Protein AF-A0A7V9QCM4-F1 (afdb_monomer_lite)

Sequence (375 aa):
MFTSIIGRRFLDRANSRDGRSRSPAEFFDEEFFPLVFGHDDYLMPAGNSKFGQLVNNRKQHRATAEREGRAWDDAEKTRLRNEALADFHGAAAKATEPFMHVVIGGYAEAATKTTSGQVTAIDHRAGADDVYLSWIGAAAGAGVAGGLVLLIDHDAVFDAVRDGWALYRRILAETPNLKANQLETWNGQWLRHRFSANYDPANPASFIHGPDIINSKSPPYNVETVSWARLLLSLGRALGDEPVSSHVYSLGQMNSTVGFVPLHLGATGVLRESYATLHGFYRAVFGEAAAAVPPDRLDEVYDAGHGFAQACARGAIGLSAFEPSGLRDFLPHGKNKQPRPVTPAEAQFPLLFQTWIFAMLGTQKNELLDRATEA

Foldseek 3Di:
DVLLVLLVLLVVLVCVVVVH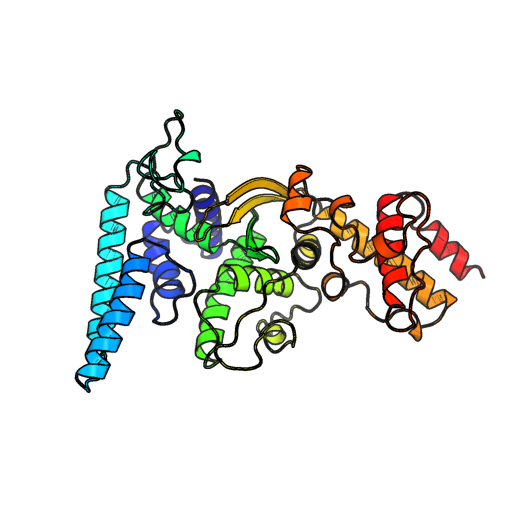DDALVRCCVVPVCCLAQVDLLGAAALPLALSNVLNVVVVVLCVVCVVVVHDPDPVVNVVSSVVSVVVLLVCQQVFFACDCRQAPPGAHPDCPDLRNVRDDPDDDTDHSSNRSSSSSSVLLWAFAPPQKTKRWRDSVSSVQLSVQSVVVSVCPVVPPQARHNCSNQSSLVSLLQCLAPPQDPVCSPVCCPPPQQWDDPDGNIYGHRHAPLLSLLSVLSPVDQDWIWMWMWHDDPRTGGLGIATERSVLSVLLLLLLQLLLLLCCLPPNPVLHDDHSSCCSVPWHACDDPSVCCVVRYHHLVRSQTHPLVQQDDDDDDDHRDDADPVRSNVVSSNSSSVSSVVPPCRPVSNVVSVVD

Secondary structure (DSSP, 8-state):
-HHHHHHHHHHHHHHHHHT----HHHHIIIIIHHHHTSSSS-SS--TTSHHHHHHHHHHHHHHHHHHHT----HHHHHHHHHHHHHHHHHHHHT--S-BTTTSTT-B-SSTTSTTGGG--SS-----HHHHHHHHHHHHT-EEETTTEEEEE--HHHHHHHHHHHHHHHHHHHHSTTB-S--HHHHHHHHHHHHTSTT--TT-TTGGGGSTTTEE-SSSSBEEPPBPHHHHHHHHHHHH-SSPEEEEEEE-SSS-EEEEEEEE-THHHHHHHHHHHHHHHHHHHHH-GGG--S-GGGHHHH--BSS-HHHHHTTSSBSGGGGPBTTGGGGS--STT-PPPPPPGGGTTHHHHHHHHHHHHH-S-TTHHHHHHH--

Structure (mmCIF, N/CA/C/O backbone):
data_AF-A0A7V9QCM4-F1
#
_entry.id   AF-A0A7V9QCM4-F1
#
loop_
_atom_site.group_PDB
_atom_site.id
_atom_site.type_symbol
_atom_site.label_atom_id
_atom_site.label_alt_id
_atom_site.label_comp_id
_atom_site.label_asym_id
_atom_site.label_entity_id
_atom_site.label_seq_id
_atom_site.pdbx_PDB_ins_code
_atom_site.Cartn_x
_atom_site.Cartn_y
_atom_site.Cartn_z
_atom_site.occupancy
_atom_site.B_iso_or_equiv
_atom_site.auth_seq_id
_atom_site.auth_comp_id
_atom_site.auth_asym_id
_atom_site.auth_atom_id
_atom_site.pdbx_PDB_model_num
ATOM 1 N N . MET A 1 1 ? -19.093 0.426 -0.487 1.00 80.81 1 MET A N 1
ATOM 2 C CA . MET A 1 1 ? -17.966 1.289 -0.932 1.00 80.81 1 MET A CA 1
ATOM 3 C C . MET A 1 1 ? -16.913 0.429 -1.623 1.00 80.81 1 MET A C 1
ATOM 5 O O . MET A 1 1 ? -16.927 -0.775 -1.401 1.00 80.81 1 MET A O 1
ATOM 9 N N . PHE A 1 2 ? -16.023 0.982 -2.463 1.00 87.56 2 PHE A N 1
ATOM 10 C CA . PHE A 1 2 ? -15.023 0.142 -3.154 1.00 87.56 2 PHE A CA 1
ATOM 11 C C . PHE A 1 2 ? -14.054 -0.545 -2.179 1.00 87.56 2 PHE A C 1
ATOM 13 O O . PHE A 1 2 ? -13.693 -1.699 -2.375 1.00 87.56 2 PHE A O 1
ATOM 20 N N . THR A 1 3 ? -13.733 0.115 -1.067 1.00 92.94 3 THR A N 1
ATOM 21 C CA . THR A 1 3 ? -13.049 -0.483 0.090 1.00 92.94 3 THR A CA 1
ATOM 22 C C . THR A 1 3 ? -13.750 -1.753 0.583 1.00 92.94 3 THR A C 1
ATOM 24 O O . THR A 1 3 ? -13.088 -2.764 0.767 1.00 92.94 3 THR A O 1
ATOM 27 N N . SER A 1 4 ? -15.080 -1.762 0.724 1.00 94.88 4 SER A N 1
ATOM 28 C CA . SER A 1 4 ? -15.843 -2.962 1.114 1.00 94.88 4 SER A CA 1
ATOM 29 C C . SER A 1 4 ? -15.766 -4.080 0.064 1.00 94.88 4 SER A C 1
ATOM 31 O O . SER A 1 4 ? -15.699 -5.250 0.424 1.00 94.88 4 SER A O 1
ATOM 33 N N . ILE A 1 5 ? -15.732 -3.736 -1.229 1.00 94.38 5 ILE A N 1
ATOM 34 C CA . ILE A 1 5 ? -15.582 -4.716 -2.321 1.00 94.38 5 ILE A CA 1
ATOM 35 C C . ILE A 1 5 ? -14.195 -5.366 -2.267 1.00 94.38 5 ILE A C 1
ATOM 37 O O . ILE A 1 5 ? -14.092 -6.592 -2.287 1.00 94.38 5 ILE A O 1
ATOM 41 N N . ILE A 1 6 ? -13.138 -4.561 -2.132 1.00 96.81 6 ILE A N 1
ATOM 42 C CA . ILE A 1 6 ? -11.768 -5.064 -1.964 1.00 96.81 6 ILE A CA 1
ATOM 43 C C . ILE A 1 6 ? -11.654 -5.898 -0.692 1.00 96.81 6 ILE A C 1
ATOM 45 O O . ILE A 1 6 ? -11.088 -6.984 -0.730 1.00 96.81 6 ILE A O 1
ATOM 49 N N . GLY A 1 7 ? -12.246 -5.444 0.414 1.00 98.06 7 GLY A N 1
ATOM 50 C CA . GLY A 1 7 ? -12.294 -6.209 1.655 1.00 98.06 7 GLY A CA 1
ATOM 51 C C . GLY A 1 7 ? -12.965 -7.567 1.478 1.00 98.06 7 GLY A C 1
ATOM 52 O O . GLY A 1 7 ? -12.473 -8.553 2.020 1.00 98.06 7 GLY A O 1
ATOM 53 N N . ARG A 1 8 ? -14.053 -7.646 0.694 1.00 98.25 8 ARG A N 1
ATOM 54 C CA . ARG A 1 8 ? -14.730 -8.918 0.397 1.00 98.25 8 ARG A CA 1
ATOM 55 C C . ARG A 1 8 ? -13.807 -9.851 -0.370 1.00 98.25 8 ARG A C 1
ATOM 57 O O . ARG A 1 8 ? -13.594 -10.972 0.074 1.00 98.25 8 ARG A O 1
ATOM 64 N N . ARG A 1 9 ? -13.205 -9.372 -1.462 1.00 98.06 9 ARG A N 1
ATOM 65 C CA . ARG A 1 9 ? -12.274 -10.178 -2.263 1.00 98.06 9 ARG A CA 1
ATOM 66 C C . ARG A 1 9 ? -11.047 -10.620 -1.466 1.00 98.06 9 ARG A C 1
ATOM 68 O O . ARG A 1 9 ? -10.626 -11.767 -1.587 1.00 98.06 9 ARG A O 1
ATOM 75 N N . PHE A 1 10 ? -10.511 -9.743 -0.621 1.00 98.56 10 PHE A N 1
ATOM 76 C CA . PHE A 1 10 ? -9.414 -10.064 0.287 1.00 98.56 10 PHE A CA 1
ATOM 77 C C . PHE A 1 10 ? -9.807 -11.177 1.266 1.00 98.56 10 PHE A C 1
ATOM 79 O O . PHE A 1 10 ? -9.070 -12.150 1.416 1.00 98.56 10 PHE A O 1
ATOM 86 N N . LEU A 1 11 ? -10.976 -11.064 1.908 1.00 98.69 11 LEU A N 1
ATOM 87 C CA . LEU A 1 11 ? -11.491 -12.075 2.831 1.00 98.69 11 LEU A CA 1
ATOM 88 C C . LEU A 1 11 ? -11.725 -13.415 2.130 1.00 98.69 11 LEU A C 1
ATOM 90 O O . LEU A 1 11 ? -11.307 -14.450 2.642 1.00 98.69 11 LEU A O 1
ATOM 94 N N . ASP A 1 12 ? -12.363 -13.404 0.961 1.00 98.50 12 ASP A N 1
ATOM 95 C CA . ASP A 1 12 ? -12.635 -14.616 0.188 1.00 98.50 12 ASP A CA 1
ATOM 96 C C . ASP A 1 12 ? -11.322 -15.316 -0.191 1.00 98.50 12 ASP A C 1
ATOM 98 O O . ASP A 1 12 ? -11.188 -16.534 -0.027 1.00 98.50 12 ASP A O 1
ATOM 102 N N . ARG A 1 13 ? -10.304 -14.540 -0.594 1.00 98.00 13 ARG A N 1
ATOM 103 C CA . ARG A 1 13 ? -8.957 -15.055 -0.860 1.00 98.00 13 ARG A CA 1
ATOM 104 C C . ARG A 1 13 ? -8.309 -15.643 0.394 1.00 98.00 13 ARG A C 1
ATOM 106 O O . ARG A 1 13 ? -7.783 -16.755 0.336 1.00 98.00 13 ARG A O 1
ATOM 113 N N . ALA A 1 14 ? -8.372 -14.943 1.526 1.00 98.12 14 ALA A N 1
ATOM 114 C CA . ALA A 1 14 ? -7.816 -15.409 2.796 1.00 98.12 14 ALA A CA 1
ATOM 115 C C . ALA A 1 14 ? -8.489 -16.704 3.281 1.00 98.12 14 ALA A C 1
ATOM 117 O O . ALA A 1 14 ? -7.811 -17.649 3.679 1.00 98.12 14 ALA A O 1
ATOM 118 N N . ASN A 1 15 ? -9.815 -16.781 3.182 1.00 98.31 15 ASN A N 1
ATOM 119 C CA . ASN A 1 15 ? -10.601 -17.968 3.504 1.00 98.31 15 ASN A CA 1
ATOM 120 C C . ASN A 1 15 ? -10.241 -19.153 2.603 1.00 98.31 15 ASN A C 1
ATOM 122 O O . ASN A 1 15 ? -9.992 -20.249 3.106 1.00 98.31 15 ASN A O 1
ATOM 126 N N . SER A 1 16 ? -10.136 -18.927 1.289 1.00 98.12 16 SER A N 1
ATOM 127 C CA . SER A 1 16 ? -9.711 -19.960 0.341 1.00 98.12 16 SER A CA 1
ATOM 128 C C . SER A 1 16 ? -8.300 -20.465 0.638 1.00 98.12 16 SER A C 1
ATOM 130 O O . SER A 1 16 ? -8.069 -21.670 0.567 1.00 98.12 16 SER A O 1
ATOM 132 N N . ARG A 1 17 ? -7.362 -19.568 0.966 1.00 97.12 17 ARG A N 1
ATOM 133 C CA . ARG A 1 17 ? -5.977 -19.919 1.307 1.00 97.12 17 ARG A CA 1
ATOM 134 C C . ARG A 1 17 ? -5.887 -20.725 2.606 1.00 97.12 17 ARG A C 1
ATOM 136 O O . ARG A 1 17 ? -5.076 -21.641 2.691 1.00 97.12 17 ARG A O 1
ATOM 143 N N . ASP A 1 18 ? -6.723 -20.407 3.591 1.00 97.19 18 ASP A N 1
ATOM 144 C CA . ASP A 1 18 ? -6.724 -21.061 4.905 1.00 97.19 18 ASP A CA 1
ATOM 145 C C . ASP A 1 18 ? -7.594 -22.329 4.960 1.00 97.19 18 ASP A C 1
ATOM 147 O O . ASP A 1 18 ? -7.582 -23.035 5.970 1.00 97.19 18 ASP A O 1
ATOM 151 N N . GLY A 1 19 ? -8.397 -22.594 3.923 1.00 97.44 19 GLY A N 1
ATOM 152 C CA . GLY A 1 19 ? -9.412 -23.649 3.946 1.00 97.44 19 GLY A CA 1
ATOM 153 C C . GLY A 1 19 ? -10.510 -23.399 4.988 1.00 97.44 19 GLY A C 1
ATOM 154 O O . GLY A 1 19 ? -11.001 -24.342 5.606 1.00 97.44 19 GLY A O 1
ATOM 155 N N . ARG A 1 20 ? -10.869 -22.131 5.226 1.00 97.50 20 ARG A N 1
ATOM 156 C CA . ARG A 1 20 ? -11.902 -21.713 6.190 1.00 97.50 20 ARG A CA 1
ATOM 157 C C . ARG A 1 20 ? -13.021 -20.933 5.501 1.00 97.50 20 ARG A C 1
ATOM 159 O O . ARG A 1 20 ? -12.939 -20.599 4.325 1.00 97.50 20 ARG A O 1
ATOM 166 N N . SER A 1 21 ? -14.082 -20.631 6.242 1.00 97.06 21 SER A N 1
ATOM 167 C CA . SER A 1 21 ? -15.217 -19.830 5.761 1.00 97.06 21 SER A CA 1
ATOM 168 C C . SER A 1 21 ? -15.642 -18.821 6.822 1.00 97.06 21 SER A C 1
ATOM 170 O O . SER A 1 21 ? -16.775 -18.839 7.288 1.00 97.06 21 SER A O 1
ATOM 172 N N . ARG A 1 22 ? -14.699 -17.970 7.241 1.00 98.38 22 ARG A N 1
ATOM 173 C CA . ARG A 1 22 ? -14.957 -16.920 8.229 1.00 98.38 22 ARG A CA 1
ATOM 174 C C . ARG A 1 22 ? -15.862 -15.846 7.629 1.00 98.38 22 ARG A C 1
ATOM 176 O O . ARG A 1 22 ? -15.641 -15.406 6.497 1.00 98.38 22 ARG A O 1
ATOM 183 N N . SER A 1 23 ? -16.834 -15.386 8.400 1.00 98.50 23 SER A N 1
ATOM 184 C CA . SER A 1 23 ? -17.581 -14.158 8.137 1.00 98.50 23 SER A CA 1
ATOM 185 C C . SER A 1 23 ? -16.680 -12.918 8.266 1.00 98.50 23 SER A C 1
ATOM 187 O O . SER A 1 23 ? -15.589 -12.997 8.842 1.00 98.50 23 SER A O 1
ATOM 189 N N . PRO A 1 24 ? -17.115 -11.744 7.765 1.00 98.56 24 PRO A N 1
ATOM 190 C CA . PRO A 1 24 ? -16.349 -10.511 7.930 1.00 98.56 24 PRO A CA 1
ATOM 191 C C . PRO A 1 24 ? -16.074 -10.152 9.387 1.00 98.56 24 PRO A C 1
ATOM 193 O O . PRO A 1 24 ? -14.964 -9.729 9.691 1.00 98.56 24 PRO A O 1
ATOM 196 N N . ALA A 1 25 ? -17.048 -10.353 10.279 1.00 98.38 25 ALA A N 1
ATOM 197 C CA . ALA A 1 25 ? -16.879 -10.108 11.708 1.00 98.38 25 ALA A CA 1
ATOM 198 C C . ALA A 1 25 ? -15.861 -11.078 12.333 1.00 98.38 25 ALA A C 1
ATOM 200 O O . ALA A 1 25 ? -14.939 -10.636 13.008 1.00 98.38 25 ALA A O 1
ATOM 201 N N . GLU A 1 26 ? -15.958 -12.379 12.037 1.00 98.56 26 GLU A N 1
ATOM 202 C CA . GLU A 1 26 ? -15.013 -13.379 12.560 1.00 98.56 26 GLU A CA 1
ATOM 203 C C . GLU A 1 26 ? -13.579 -13.107 12.096 1.00 98.56 26 GLU A C 1
ATOM 205 O O . GLU A 1 26 ? -12.659 -13.114 12.905 1.00 98.56 26 GLU A O 1
ATOM 210 N N . PHE A 1 27 ? -13.366 -12.810 10.810 1.00 98.56 27 PHE A N 1
ATOM 211 C CA . PHE A 1 27 ? -12.032 -12.441 10.327 1.00 98.56 27 PHE A CA 1
ATOM 212 C C . PHE A 1 27 ? -11.530 -11.141 10.968 1.00 98.56 27 PHE A C 1
ATOM 214 O O . PHE A 1 27 ? -10.340 -11.007 11.273 1.00 98.56 27 PHE A O 1
ATOM 221 N N . PHE A 1 28 ? -12.435 -10.180 11.176 1.00 98.31 28 PHE A N 1
ATOM 222 C CA . PHE A 1 28 ? -12.093 -8.925 11.823 1.00 98.31 28 PHE A CA 1
ATOM 223 C C . PHE A 1 28 ? -11.574 -9.158 13.247 1.00 98.31 28 PHE A C 1
ATOM 225 O O . PHE A 1 28 ? -10.529 -8.618 13.604 1.00 98.31 28 PHE A O 1
ATOM 232 N N . ASP A 1 29 ? -12.251 -9.998 14.025 1.00 98.00 29 ASP A N 1
ATOM 233 C CA . ASP A 1 29 ? -11.927 -10.243 15.431 1.00 98.00 29 ASP A CA 1
ATOM 234 C C . ASP A 1 29 ? -10.746 -11.198 15.620 1.00 98.00 29 ASP A C 1
ATOM 236 O O . ASP A 1 29 ? -9.906 -10.978 16.493 1.00 98.00 29 ASP A O 1
ATOM 240 N N . GLU A 1 30 ? -10.657 -12.249 14.802 1.00 97.44 30 GLU A N 1
ATOM 241 C CA . GLU A 1 30 ? -9.612 -13.269 14.921 1.00 97.44 30 GLU A CA 1
ATOM 242 C C . GLU A 1 30 ? -8.251 -12.791 14.407 1.00 97.44 30 GLU A C 1
ATOM 244 O O . GLU A 1 30 ? -7.216 -13.202 14.934 1.00 97.44 30 GLU A O 1
ATOM 249 N N . GLU A 1 31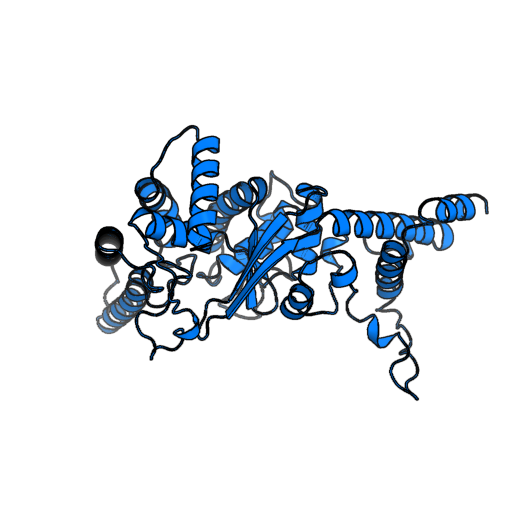 ? -8.233 -11.957 13.363 1.00 96.81 31 GLU A N 1
ATOM 250 C CA . GLU A 1 31 ? -7.003 -11.642 12.632 1.00 96.81 31 GLU A CA 1
ATOM 251 C C . GLU A 1 31 ? -6.754 -10.141 12.516 1.00 96.81 31 GLU A C 1
ATOM 253 O O . GLU A 1 31 ? -5.716 -9.643 12.960 1.00 96.81 31 GLU A O 1
ATOM 258 N N . PHE A 1 32 ? -7.704 -9.400 11.943 1.00 97.62 32 PHE A N 1
ATOM 259 C CA . PHE A 1 32 ? -7.480 -8.001 11.589 1.00 97.62 32 PHE A CA 1
ATOM 260 C C . PHE A 1 32 ? -7.264 -7.108 12.817 1.00 97.62 32 PHE A C 1
ATOM 262 O O . PHE A 1 32 ? -6.251 -6.414 12.922 1.00 97.62 32 PHE A O 1
ATOM 269 N N . PHE A 1 33 ? -8.205 -7.112 13.761 1.00 96.44 33 PHE A N 1
ATOM 270 C CA . PHE A 1 33 ? -8.167 -6.247 14.932 1.00 96.44 33 PHE A CA 1
ATOM 271 C C . PHE A 1 33 ? -6.961 -6.542 15.835 1.00 96.44 33 PHE A C 1
ATOM 273 O O . PHE A 1 33 ? -6.241 -5.586 16.150 1.00 96.44 33 PHE A O 1
ATOM 280 N N . PRO A 1 34 ? -6.655 -7.806 16.204 1.00 95.38 34 PRO A N 1
ATOM 281 C CA . PRO A 1 34 ? -5.462 -8.121 16.987 1.00 95.38 34 PRO A CA 1
ATOM 282 C C . PRO A 1 34 ? -4.174 -7.615 16.331 1.00 95.38 34 PRO A C 1
ATOM 284 O O . PRO A 1 34 ? -3.337 -7.000 16.995 1.00 95.38 34 PRO A O 1
ATOM 287 N N . LEU A 1 35 ? -4.037 -7.796 15.014 1.00 95.75 35 LEU A N 1
ATOM 288 C CA . LEU A 1 35 ? -2.837 -7.412 14.278 1.00 95.75 35 LEU A CA 1
ATOM 289 C C . LEU A 1 35 ? -2.694 -5.890 14.136 1.00 95.75 35 LEU A C 1
ATOM 291 O O . LEU A 1 35 ? -1.617 -5.327 14.375 1.00 95.75 35 LEU A O 1
ATOM 295 N N . VAL A 1 36 ? -3.780 -5.214 13.755 1.00 95.00 36 VAL A N 1
ATOM 296 C CA . VAL A 1 36 ? -3.772 -3.795 13.383 1.00 95.00 36 VAL A CA 1
ATOM 297 C C . VAL A 1 36 ? -3.922 -2.885 14.601 1.00 95.00 36 VAL A C 1
ATOM 299 O O . VAL A 1 36 ? -3.169 -1.918 14.709 1.00 95.00 36 VAL A O 1
ATOM 302 N N . PHE A 1 37 ? -4.830 -3.187 15.534 1.00 92.88 37 PHE A N 1
ATOM 303 C CA . PHE A 1 37 ? -5.206 -2.309 16.659 1.00 92.88 37 PHE A CA 1
ATOM 304 C C . PHE A 1 37 ? -4.972 -2.915 18.055 1.00 92.88 37 PHE A C 1
ATOM 306 O O . PHE A 1 37 ? -5.042 -2.196 19.063 1.00 92.88 37 PHE A O 1
ATOM 313 N N . GLY A 1 38 ? -4.646 -4.210 18.127 1.00 90.38 38 GLY A N 1
ATOM 314 C CA . GLY A 1 38 ? -4.412 -4.941 19.377 1.00 90.38 38 GLY A CA 1
ATOM 315 C C . GLY A 1 38 ? -3.188 -4.475 20.171 1.00 90.38 38 GLY A C 1
ATOM 316 O O . GLY A 1 38 ? -3.107 -4.717 21.374 1.00 90.38 38 GLY A O 1
ATOM 317 N N . HIS A 1 39 ? -2.276 -3.734 19.539 1.00 89.31 39 HIS A N 1
ATOM 318 C CA . HIS A 1 39 ? -1.057 -3.210 20.158 1.00 89.31 39 HIS A CA 1
ATOM 319 C C . HIS A 1 39 ? -1.110 -1.693 20.377 1.00 89.31 39 HIS A C 1
ATOM 321 O O . HIS A 1 39 ? -1.941 -0.985 19.799 1.00 89.31 39 HIS A O 1
ATOM 327 N N . ASP A 1 40 ? -0.216 -1.184 21.229 1.00 86.06 40 ASP A N 1
ATOM 328 C CA . ASP A 1 40 ? -0.059 0.259 21.460 1.00 86.06 40 ASP A CA 1
ATOM 329 C C . ASP A 1 40 ? 0.428 0.966 20.181 1.00 86.06 40 ASP A C 1
ATOM 331 O O . ASP A 1 40 ? -0.134 1.996 19.800 1.00 86.06 40 ASP A O 1
ATOM 335 N N . ASP A 1 41 ? 1.342 0.321 19.453 1.00 88.88 41 ASP A N 1
ATOM 336 C CA . ASP A 1 41 ? 1.819 0.704 18.122 1.00 88.88 41 ASP A CA 1
ATOM 337 C C . ASP A 1 41 ? 0.896 0.155 17.025 1.00 88.88 41 ASP A C 1
ATOM 339 O O . ASP A 1 41 ? 1.213 -0.798 16.312 1.00 88.88 41 ASP A O 1
ATOM 343 N N . TYR A 1 42 ? -0.309 0.700 16.914 1.00 91.62 42 TYR A N 1
ATOM 344 C CA . TYR A 1 42 ? -1.275 0.281 15.897 1.00 91.62 42 TYR A CA 1
ATOM 345 C C . TYR A 1 42 ? -0.752 0.533 14.467 1.00 91.62 42 TYR A C 1
ATOM 347 O O . TYR A 1 42 ? -0.008 1.484 14.224 1.00 91.62 42 TYR A O 1
ATOM 355 N N . LEU A 1 43 ? -1.130 -0.317 13.507 1.00 94.81 43 LEU A N 1
ATOM 356 C CA . LEU A 1 43 ? -0.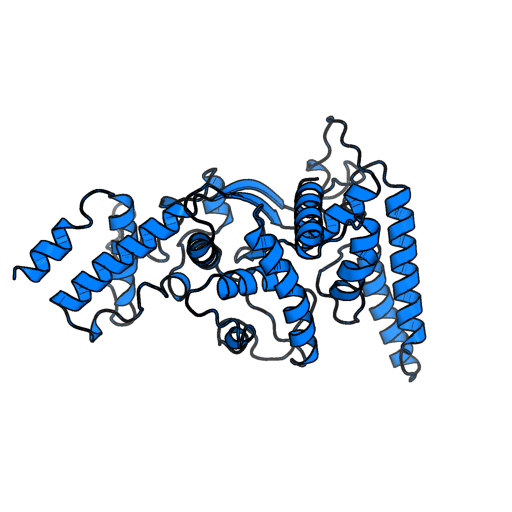557 -0.279 12.153 1.00 94.81 43 LEU A CA 1
ATOM 357 C C . LEU A 1 43 ? -1.210 0.778 11.255 1.00 94.81 43 LEU A C 1
ATOM 359 O O . LEU A 1 43 ? -0.521 1.394 10.445 1.00 94.81 43 LEU A O 1
ATOM 363 N N . MET A 1 44 ? -2.520 1.007 11.395 1.00 92.56 44 MET A N 1
ATOM 364 C CA . MET A 1 44 ? -3.308 1.850 10.485 1.00 92.56 44 MET A CA 1
ATOM 365 C C . MET A 1 44 ? -3.907 3.068 11.203 1.00 92.56 44 MET A C 1
ATOM 367 O O . MET A 1 44 ? -4.508 2.903 12.265 1.00 92.56 44 MET A O 1
ATOM 371 N N . PRO A 1 45 ? -3.817 4.292 10.652 1.00 87.69 45 PRO A N 1
ATOM 372 C CA . PRO A 1 45 ? -4.531 5.434 11.212 1.00 87.69 45 PRO A CA 1
ATOM 373 C C . PRO A 1 45 ? -6.049 5.209 11.162 1.00 87.69 45 PRO A C 1
ATOM 375 O O . PRO A 1 45 ? -6.596 4.759 10.163 1.00 87.69 45 PRO A O 1
ATOM 378 N N . ALA A 1 46 ? -6.739 5.559 12.247 1.00 83.31 46 ALA A N 1
ATOM 379 C CA . ALA A 1 46 ? -8.172 5.305 12.408 1.00 83.31 46 ALA A CA 1
ATOM 380 C C . ALA A 1 46 ? -9.050 6.573 12.341 1.00 83.31 46 ALA A C 1
ATOM 382 O O . ALA A 1 46 ? -10.258 6.505 12.577 1.00 83.31 46 ALA A O 1
ATOM 383 N N . GLY A 1 47 ? -8.463 7.738 12.044 1.00 81.19 47 GLY A N 1
ATOM 384 C CA . GLY A 1 47 ? -9.185 9.008 11.898 1.00 81.19 47 GLY A CA 1
ATOM 385 C C . GLY A 1 47 ? -10.090 9.340 13.093 1.00 81.19 47 GLY A C 1
ATOM 386 O O . GLY A 1 47 ? -9.675 9.224 14.241 1.00 81.19 47 GLY A O 1
ATOM 387 N N . ASN A 1 48 ? -11.338 9.730 12.815 1.00 78.25 48 ASN A N 1
ATOM 388 C CA . ASN A 1 48 ? -12.349 10.082 13.827 1.00 78.25 48 ASN A CA 1
ATOM 389 C C . ASN A 1 48 ? -13.243 8.900 14.261 1.00 78.25 48 ASN A C 1
ATOM 391 O O . ASN A 1 48 ? -14.293 9.109 14.868 1.00 78.25 48 ASN A O 1
ATOM 395 N N . SER A 1 49 ? -12.863 7.667 13.929 1.00 85.50 49 SER A N 1
ATOM 396 C CA . SER A 1 49 ? -13.624 6.462 14.287 1.00 85.50 49 SER A CA 1
ATOM 397 C C . SER A 1 49 ? -13.515 6.103 15.779 1.00 85.50 49 SER A C 1
ATOM 399 O O . SER A 1 49 ? -12.773 6.730 16.541 1.00 85.50 49 SER A O 1
ATOM 401 N N . LYS A 1 50 ? -14.177 5.009 16.179 1.00 88.12 50 LYS A N 1
ATOM 402 C CA . LYS A 1 50 ? -14.030 4.384 17.505 1.00 88.12 50 LYS A CA 1
ATOM 403 C C . LYS A 1 50 ? -12.583 4.012 17.842 1.00 88.12 50 LYS A C 1
ATOM 405 O O . LYS A 1 50 ? -12.127 4.271 18.953 1.00 88.12 50 LYS A O 1
ATOM 410 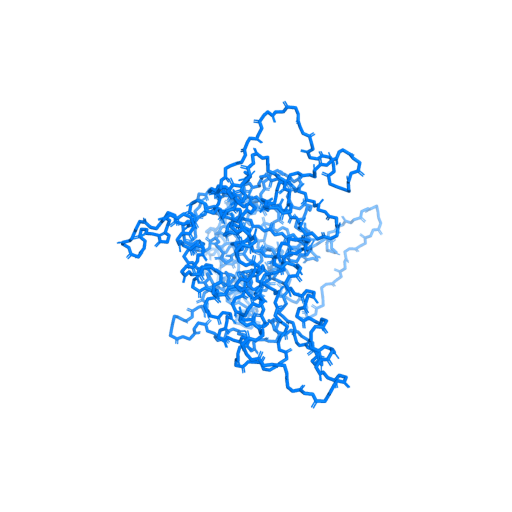N N . PHE A 1 51 ? -11.811 3.517 16.876 1.00 90.19 51 PHE A N 1
ATOM 411 C CA . PHE A 1 51 ? -10.390 3.224 17.095 1.00 90.19 51 PHE A CA 1
ATOM 412 C C . PHE A 1 51 ? -9.522 4.492 17.110 1.00 90.19 51 PHE A C 1
ATOM 414 O O . PHE A 1 51 ? -8.500 4.535 17.789 1.00 90.19 51 PHE A O 1
ATOM 421 N N . GLY A 1 52 ? -9.951 5.569 16.449 1.00 86.56 52 GLY A N 1
ATOM 422 C CA . GLY A 1 52 ? -9.329 6.888 16.599 1.00 86.56 52 GLY A CA 1
ATOM 423 C C . GLY A 1 52 ? -9.520 7.464 18.005 1.00 86.56 52 GLY A C 1
ATOM 424 O O . GLY A 1 52 ? -8.579 7.972 18.618 1.00 86.56 52 GLY A O 1
ATOM 425 N N . GLN A 1 53 ? -10.727 7.310 18.556 1.00 86.88 53 GLN A N 1
ATOM 426 C CA . GLN A 1 53 ? -11.041 7.665 19.942 1.00 86.88 53 GLN A CA 1
ATOM 427 C C . GLN A 1 53 ? -10.214 6.835 20.930 1.00 86.88 53 GLN A C 1
ATOM 429 O O . GLN A 1 53 ? -9.634 7.409 21.847 1.00 86.88 53 GLN A O 1
ATOM 434 N N . LEU A 1 54 ? -10.057 5.525 20.696 1.00 89.44 54 LEU A N 1
ATOM 435 C CA . LEU A 1 54 ? -9.157 4.669 21.479 1.00 89.44 54 LEU A CA 1
ATOM 436 C C . LEU A 1 54 ? -7.734 5.240 21.539 1.00 89.44 54 LEU A C 1
ATOM 438 O O . LEU A 1 54 ? -7.160 5.340 22.621 1.00 89.44 54 LEU A O 1
ATOM 442 N N . VAL A 1 55 ? -7.166 5.651 20.402 1.00 86.25 55 VAL A N 1
ATOM 443 C CA . VAL A 1 55 ? -5.817 6.242 20.351 1.00 86.25 55 VAL A CA 1
ATOM 444 C C . VAL A 1 55 ? -5.732 7.518 21.190 1.00 86.25 55 VAL A C 1
ATOM 446 O O . VAL A 1 55 ? -4.767 7.703 21.934 1.00 86.25 55 VAL A O 1
ATOM 449 N N . ASN A 1 56 ? -6.736 8.391 21.107 1.00 86.75 56 ASN A N 1
ATOM 450 C CA . ASN A 1 56 ? -6.773 9.620 21.900 1.00 86.75 56 ASN A CA 1
ATOM 451 C C . ASN A 1 56 ? -6.931 9.331 23.400 1.00 86.75 56 ASN A C 1
ATOM 453 O O . ASN A 1 56 ? -6.200 9.911 24.205 1.00 86.75 56 ASN A O 1
ATOM 457 N N . ASN A 1 57 ? -7.799 8.387 23.768 1.00 87.44 57 ASN A N 1
ATOM 458 C CA . ASN A 1 57 ? -7.994 7.959 25.151 1.00 87.44 57 ASN A CA 1
ATOM 459 C C . ASN A 1 57 ? -6.694 7.386 25.726 1.00 87.44 57 ASN A C 1
ATOM 461 O O . ASN A 1 57 ? -6.260 7.804 26.794 1.00 87.44 57 ASN A O 1
ATOM 465 N N . ARG A 1 58 ? -5.996 6.512 24.990 1.00 88.38 58 ARG A N 1
ATOM 466 C CA . ARG A 1 58 ? -4.688 5.974 25.402 1.00 88.38 58 ARG A CA 1
ATOM 467 C C . ARG A 1 58 ? -3.672 7.079 25.707 1.00 88.38 58 ARG A C 1
ATOM 469 O O . ARG A 1 58 ? -2.988 7.010 26.724 1.00 88.38 58 ARG A O 1
ATOM 476 N N . LYS A 1 59 ? -3.596 8.122 24.869 1.00 87.00 59 LYS A N 1
ATOM 477 C CA . LYS A 1 59 ? -2.710 9.278 25.112 1.00 87.00 59 LYS A CA 1
ATOM 478 C C . LYS A 1 59 ? -3.072 10.021 26.399 1.00 87.00 59 LYS A C 1
ATOM 480 O O . LYS A 1 59 ? -2.178 10.382 27.157 1.00 87.00 59 LYS A O 1
ATOM 485 N N . GLN A 1 60 ? -4.363 10.239 26.645 1.00 88.62 60 GLN A N 1
ATOM 486 C CA . GLN A 1 60 ? -4.841 10.909 27.856 1.00 88.62 60 GLN A CA 1
ATOM 487 C C . GLN A 1 60 ? -4.559 10.077 29.112 1.00 88.62 60 GLN A C 1
ATOM 489 O O . GLN A 1 60 ? -3.969 10.593 30.055 1.00 88.62 60 GLN A O 1
ATOM 494 N N . HIS A 1 61 ? -4.905 8.787 29.102 1.00 90.25 61 HIS A N 1
ATOM 495 C CA . HIS A 1 61 ? -4.657 7.872 30.218 1.00 90.25 61 HIS A CA 1
ATOM 496 C C . HIS A 1 61 ? -3.164 7.748 30.539 1.00 90.25 61 HIS A C 1
ATOM 498 O O . HIS A 1 61 ? -2.787 7.818 31.707 1.00 90.25 61 HIS A O 1
ATOM 504 N N . ARG A 1 62 ? -2.303 7.660 29.515 1.00 88.81 62 ARG A N 1
ATOM 505 C CA . ARG A 1 62 ? -0.847 7.676 29.696 1.00 88.81 62 ARG A CA 1
ATOM 506 C C . ARG A 1 62 ? -0.368 8.961 30.377 1.00 88.81 62 ARG A C 1
ATOM 508 O O . ARG A 1 62 ? 0.370 8.884 31.352 1.00 88.81 62 ARG A O 1
ATOM 515 N N . ALA A 1 63 ? -0.815 10.126 29.906 1.00 90.25 63 ALA A N 1
ATOM 516 C CA . ALA A 1 63 ? -0.442 11.407 30.503 1.00 90.25 63 ALA A CA 1
ATOM 517 C C . ALA A 1 63 ? -0.933 11.544 31.957 1.00 90.25 63 ALA A C 1
ATOM 519 O O . ALA A 1 63 ? -0.241 12.127 32.790 1.00 90.25 63 ALA A O 1
ATOM 520 N N . THR A 1 64 ? -2.113 11.007 32.280 1.00 91.25 64 THR A N 1
ATOM 521 C CA . THR A 1 64 ? -2.634 10.967 33.654 1.00 91.25 64 THR A CA 1
ATOM 522 C C . THR A 1 64 ? -1.790 10.058 34.544 1.00 91.25 64 THR A C 1
ATOM 524 O O . THR A 1 64 ? -1.362 10.496 35.607 1.00 91.25 64 THR A O 1
ATOM 527 N N . ALA A 1 65 ? -1.474 8.841 34.093 1.00 90.31 65 ALA A N 1
ATOM 528 C CA . ALA A 1 65 ? -0.627 7.910 34.838 1.00 90.31 65 ALA A CA 1
ATOM 529 C C . ALA A 1 65 ? 0.768 8.503 35.125 1.00 90.31 65 ALA A C 1
ATOM 531 O O . ALA A 1 65 ? 1.248 8.428 36.255 1.00 90.31 65 ALA A O 1
ATOM 532 N N . GLU A 1 66 ? 1.370 9.175 34.134 1.00 91.94 66 GLU A N 1
ATOM 533 C CA . GLU A 1 66 ? 2.645 9.892 34.281 1.00 91.94 66 GLU A CA 1
ATOM 534 C C . GLU A 1 66 ? 2.558 11.023 35.325 1.00 91.94 66 GLU A C 1
ATOM 536 O O . GLU A 1 66 ? 3.453 11.155 36.159 1.00 91.94 66 GLU A O 1
ATOM 541 N N . ARG A 1 67 ? 1.469 11.808 35.339 1.00 93.62 67 ARG A N 1
ATOM 542 C CA . ARG A 1 67 ? 1.236 12.862 36.351 1.00 93.62 67 ARG A CA 1
ATOM 543 C C . ARG A 1 67 ? 1.031 12.306 37.759 1.00 93.62 67 ARG A C 1
ATOM 545 O O . ARG A 1 67 ? 1.421 12.950 38.727 1.00 93.62 67 ARG A O 1
ATOM 552 N N . GLU A 1 68 ? 0.409 11.138 37.865 1.00 93.75 68 GLU A N 1
ATOM 553 C CA . GLU A 1 68 ? 0.133 10.444 39.127 1.00 93.75 68 GLU A CA 1
ATOM 554 C C . GLU A 1 68 ? 1.322 9.597 39.616 1.00 93.75 68 GLU A C 1
ATOM 556 O O . GLU A 1 68 ? 1.263 9.034 40.706 1.00 93.75 68 GLU A O 1
ATOM 561 N N . GLY A 1 69 ? 2.402 9.486 38.831 1.00 91.50 69 GLY A N 1
ATOM 562 C CA . GLY A 1 69 ? 3.567 8.665 39.168 1.00 91.50 69 GLY A CA 1
ATOM 563 C C . GLY A 1 69 ? 3.282 7.159 39.191 1.00 91.50 69 GLY A C 1
ATOM 564 O O . GLY A 1 69 ? 4.030 6.408 39.818 1.00 91.50 69 GLY A O 1
ATOM 565 N N . ARG A 1 70 ? 2.210 6.705 38.528 1.00 92.31 70 ARG A N 1
ATOM 566 C CA . ARG A 1 70 ? 1.833 5.286 38.436 1.00 92.31 70 ARG A CA 1
ATOM 567 C C . ARG A 1 70 ? 2.137 4.715 37.055 1.00 92.31 70 ARG A C 1
ATOM 569 O O . ARG A 1 70 ? 2.151 5.427 36.054 1.00 92.31 70 ARG A O 1
ATOM 576 N N . ALA A 1 71 ? 2.324 3.400 36.988 1.00 85.81 71 ALA A N 1
ATOM 577 C CA . ALA A 1 71 ? 2.380 2.705 35.710 1.00 85.81 71 ALA A CA 1
ATOM 578 C C . ALA A 1 71 ? 0.991 2.692 35.049 1.00 85.81 71 ALA A C 1
ATOM 580 O O . ALA A 1 71 ? -0.031 2.512 35.717 1.00 85.81 71 ALA A O 1
ATOM 581 N N . TRP A 1 72 ? 0.960 2.864 33.728 1.00 86.25 72 TRP A N 1
ATOM 582 C CA . TRP A 1 72 ? -0.238 2.605 32.936 1.00 86.25 72 TRP A CA 1
ATOM 583 C C . TRP A 1 72 ? -0.333 1.100 32.673 1.00 86.25 72 TRP A C 1
ATOM 585 O O . TRP A 1 72 ? 0.420 0.563 31.856 1.00 86.25 72 TRP A O 1
ATOM 595 N N . ASP A 1 73 ? -1.197 0.427 33.431 1.00 87.75 73 ASP A N 1
ATOM 596 C CA . ASP A 1 73 ? -1.240 -1.032 33.486 1.00 87.75 73 ASP A CA 1
ATOM 597 C C . ASP A 1 73 ? -1.910 -1.678 32.258 1.00 87.75 73 ASP A C 1
ATOM 599 O O . ASP A 1 73 ? -2.700 -1.068 31.527 1.00 87.75 73 ASP A O 1
ATOM 603 N N . ASP A 1 74 ? -1.575 -2.947 32.018 1.00 87.88 74 ASP A N 1
ATOM 604 C CA . ASP A 1 74 ? -2.068 -3.693 30.860 1.00 87.88 74 ASP A CA 1
ATOM 605 C C . ASP A 1 74 ? -3.560 -4.052 30.954 1.00 87.88 74 ASP A C 1
ATOM 607 O O . ASP A 1 74 ? -4.202 -4.267 29.919 1.00 87.88 74 ASP A O 1
ATOM 611 N N . ALA A 1 75 ? -4.147 -4.072 32.154 1.00 90.31 75 ALA A N 1
ATOM 612 C CA . ALA A 1 75 ? -5.575 -4.320 32.336 1.00 90.31 75 ALA A CA 1
ATOM 613 C C . ALA A 1 75 ? -6.404 -3.108 31.881 1.00 90.31 75 ALA A C 1
ATOM 615 O O . ALA A 1 75 ? -7.392 -3.273 31.166 1.00 90.31 75 ALA A O 1
ATOM 616 N N . GLU A 1 76 ? -5.968 -1.889 32.199 1.00 89.69 76 GLU A N 1
ATOM 617 C CA . GLU A 1 76 ? -6.552 -0.624 31.757 1.00 89.69 76 GLU A CA 1
ATOM 618 C C . GLU A 1 76 ? -6.451 -0.490 30.232 1.00 89.69 76 GLU A C 1
ATOM 620 O O . GLU A 1 76 ? -7.441 -0.170 29.567 1.00 89.69 76 GLU A O 1
ATOM 625 N N . LYS A 1 77 ? -5.291 -0.828 29.650 1.00 90.19 77 LYS A N 1
ATOM 626 C CA . LYS A 1 77 ? -5.113 -0.890 28.188 1.00 90.19 77 LYS A CA 1
ATOM 627 C C . LYS A 1 77 ? -6.071 -1.877 27.529 1.00 90.19 77 LYS A C 1
ATOM 629 O O . LYS A 1 77 ? -6.686 -1.552 26.512 1.00 90.19 77 LYS A O 1
ATOM 634 N N . THR A 1 78 ? -6.187 -3.077 28.095 1.00 91.19 78 THR A N 1
ATOM 635 C CA . THR A 1 78 ? -7.048 -4.147 27.573 1.00 91.19 78 THR A CA 1
ATOM 636 C C . THR A 1 78 ? -8.522 -3.776 27.690 1.00 91.19 78 THR A C 1
ATOM 638 O O . THR A 1 78 ? -9.267 -3.940 26.727 1.00 91.19 78 THR A O 1
ATOM 641 N N . ARG A 1 79 ? -8.939 -3.178 28.811 1.00 92.50 79 ARG A N 1
ATOM 642 C CA . ARG A 1 79 ? -10.297 -2.655 28.995 1.00 92.50 79 ARG A CA 1
ATOM 643 C C . ARG A 1 79 ? -10.647 -1.633 27.914 1.00 92.50 79 ARG A C 1
ATOM 645 O O . ARG A 1 79 ? -11.648 -1.809 27.230 1.00 92.50 79 ARG A O 1
ATOM 652 N N . LEU A 1 80 ? -9.797 -0.623 27.702 1.00 92.12 80 LEU A N 1
ATOM 653 C CA . LEU A 1 80 ? -10.025 0.403 26.676 1.00 92.12 80 LEU A CA 1
ATOM 654 C C . LEU A 1 80 ? -10.112 -0.197 25.264 1.00 92.12 80 LEU A C 1
ATOM 656 O O . LEU A 1 80 ? -10.933 0.239 24.459 1.00 92.12 80 LEU A O 1
ATOM 660 N N . ARG A 1 81 ? -9.280 -1.203 24.953 1.00 92.12 81 ARG A N 1
ATOM 661 C CA . ARG A 1 81 ? -9.339 -1.939 23.676 1.00 92.12 81 ARG A CA 1
ATOM 662 C C . ARG A 1 81 ? -10.682 -2.638 23.493 1.00 92.12 81 ARG A C 1
ATOM 664 O O . ARG A 1 81 ? -11.304 -2.464 22.450 1.00 92.12 81 ARG A O 1
ATOM 671 N N . ASN A 1 82 ? -11.118 -3.387 24.501 1.00 93.62 82 ASN A N 1
ATOM 672 C CA . ASN A 1 82 ? -12.359 -4.156 24.449 1.00 93.62 82 ASN A CA 1
ATOM 673 C C . ASN A 1 82 ? -13.588 -3.243 24.376 1.00 93.62 82 ASN A C 1
ATOM 675 O O . ASN A 1 82 ? -14.512 -3.534 23.625 1.00 93.62 82 ASN A O 1
ATOM 679 N N . GLU A 1 83 ? -13.580 -2.118 25.096 1.00 94.50 83 GLU A N 1
ATOM 680 C CA . GLU A 1 83 ? -14.626 -1.093 25.006 1.00 94.50 83 GLU A CA 1
ATOM 681 C C . GLU A 1 83 ? -14.711 -0.506 23.595 1.00 94.50 83 GLU A C 1
ATOM 683 O O . GLU A 1 83 ? -15.793 -0.451 23.020 1.00 94.50 83 GLU A O 1
ATOM 688 N N . ALA A 1 84 ? -13.575 -0.131 22.997 1.00 93.44 84 ALA A N 1
ATOM 689 C CA . ALA A 1 84 ? -13.549 0.399 21.636 1.00 93.44 84 ALA A CA 1
ATOM 690 C C . ALA A 1 84 ? -14.011 -0.625 20.586 1.00 93.44 84 ALA A C 1
ATOM 692 O O . ALA A 1 84 ? -14.695 -0.251 19.633 1.00 93.44 84 ALA A O 1
ATOM 693 N N . LEU A 1 85 ? -13.651 -1.902 20.759 1.00 95.56 85 LEU A N 1
ATOM 694 C CA . LEU A 1 85 ? -14.092 -2.990 19.887 1.00 95.56 85 LEU A CA 1
ATOM 695 C C . LEU A 1 85 ? -15.603 -3.238 20.024 1.00 95.56 85 LEU A C 1
ATOM 697 O O . LEU A 1 85 ? -16.311 -3.270 19.021 1.00 95.56 85 LEU A O 1
ATOM 701 N N . ALA A 1 86 ? -16.125 -3.313 21.250 1.00 96.31 86 ALA A N 1
ATOM 702 C CA . ALA A 1 86 ? -17.560 -3.444 21.503 1.00 96.31 86 ALA A CA 1
ATOM 703 C C . ALA A 1 86 ? -18.360 -2.263 20.924 1.00 96.31 86 ALA A C 1
ATOM 705 O O . ALA A 1 86 ? -19.385 -2.463 20.268 1.00 96.31 86 ALA A O 1
ATOM 706 N N . ASP A 1 87 ? -17.863 -1.037 21.098 1.00 95.06 87 ASP A N 1
ATOM 707 C CA . ASP A 1 87 ? -18.436 0.170 20.502 1.00 95.06 87 ASP A CA 1
ATOM 708 C C . ASP A 1 87 ? -18.454 0.108 18.971 1.00 95.06 87 ASP A C 1
ATOM 710 O O . ASP A 1 87 ? -19.415 0.554 18.337 1.00 95.06 87 ASP A O 1
ATOM 714 N N . PHE A 1 88 ? -17.389 -0.429 18.373 1.00 95.44 88 PHE A N 1
ATOM 715 C CA . PHE A 1 88 ? -17.290 -0.617 16.933 1.00 95.44 88 PHE A CA 1
ATOM 716 C C . PHE A 1 88 ? -18.322 -1.633 16.430 1.00 95.44 88 PHE A C 1
ATOM 718 O O . PHE A 1 88 ? -19.064 -1.314 15.503 1.00 95.44 88 PHE A O 1
ATOM 725 N N . HIS A 1 89 ? -18.463 -2.793 17.078 1.00 96.69 89 HIS A N 1
ATOM 726 C CA . HIS A 1 89 ? -19.509 -3.766 16.736 1.00 96.69 89 HIS A CA 1
ATOM 727 C C . HIS A 1 89 ? -20.916 -3.186 16.897 1.00 96.69 89 HIS A C 1
ATOM 729 O O . HIS A 1 89 ? -21.778 -3.389 16.041 1.00 96.69 89 HIS A O 1
ATOM 735 N N . GLY A 1 90 ? -21.148 -2.419 17.966 1.00 95.94 90 GLY A N 1
ATOM 736 C CA . GLY A 1 90 ? -22.413 -1.726 18.186 1.00 95.94 90 GLY A CA 1
ATOM 737 C C . GLY A 1 90 ? -22.732 -0.712 17.084 1.00 95.94 90 GLY A C 1
ATOM 738 O O . GLY A 1 90 ? -23.894 -0.579 16.699 1.00 95.94 90 GLY A O 1
ATOM 739 N N . ALA A 1 91 ? -21.719 -0.020 16.555 1.00 92.88 91 ALA A N 1
ATOM 740 C CA . ALA A 1 91 ? -21.867 0.862 15.399 1.00 92.88 91 ALA A CA 1
ATOM 741 C C . ALA A 1 91 ? -22.109 0.069 14.105 1.00 92.88 91 ALA A C 1
ATOM 743 O O . ALA A 1 91 ? -22.996 0.432 13.336 1.00 92.88 91 ALA A O 1
ATOM 744 N N . ALA A 1 92 ? -21.387 -1.035 13.894 1.00 94.62 92 ALA A N 1
ATOM 745 C CA . ALA A 1 92 ? -21.547 -1.892 12.724 1.00 94.62 92 ALA A CA 1
ATOM 746 C C . ALA A 1 92 ? -22.955 -2.499 12.639 1.00 94.62 92 ALA A C 1
ATOM 748 O O . ALA A 1 92 ? -23.590 -2.445 11.591 1.00 94.62 92 ALA A O 1
ATOM 749 N N . ALA A 1 93 ? -23.489 -3.000 13.755 1.00 94.81 93 ALA A N 1
ATOM 750 C CA . ALA A 1 93 ? -24.831 -3.580 13.824 1.00 94.81 93 ALA A CA 1
ATOM 751 C C . ALA A 1 93 ? -25.956 -2.567 13.545 1.00 94.81 93 ALA A C 1
ATOM 753 O O . ALA A 1 93 ? -27.048 -2.951 13.134 1.00 94.81 93 ALA A O 1
ATOM 754 N N . LYS A 1 94 ? -25.700 -1.276 13.784 1.00 92.88 94 LYS A N 1
ATOM 755 C CA . LYS A 1 94 ? -26.648 -0.176 13.548 1.00 92.88 94 LYS A CA 1
ATOM 756 C C . LYS A 1 94 ? -26.415 0.533 12.216 1.00 92.88 94 LYS A C 1
ATOM 758 O O . LYS A 1 94 ? -27.146 1.471 11.908 1.00 92.88 94 LYS A O 1
ATOM 763 N N . ALA A 1 95 ? -25.393 0.138 11.458 1.00 89.88 95 ALA A N 1
ATOM 764 C CA . ALA A 1 95 ? -25.081 0.766 10.190 1.00 89.88 95 ALA A CA 1
ATOM 765 C C . ALA A 1 95 ? -26.222 0.510 9.201 1.00 89.88 95 ALA A C 1
ATOM 767 O O . ALA A 1 95 ? -26.570 -0.631 8.909 1.00 89.88 95 ALA A O 1
ATOM 768 N N . THR A 1 96 ? -26.809 1.598 8.717 1.00 86.44 96 THR A N 1
ATOM 769 C CA . THR A 1 96 ? -27.775 1.602 7.609 1.00 86.44 96 THR A CA 1
ATOM 770 C C . THR A 1 96 ? -27.267 2.434 6.436 1.00 86.44 96 THR A C 1
ATOM 772 O O . THR A 1 96 ? -27.642 2.207 5.290 1.00 86.44 96 THR A O 1
ATOM 775 N N . GLU A 1 97 ? -26.376 3.376 6.734 1.00 85.75 97 GLU A N 1
ATOM 776 C CA . GLU A 1 97 ? -25.824 4.374 5.832 1.00 85.75 97 GLU A CA 1
ATOM 777 C C . GLU A 1 97 ? -24.291 4.256 5.837 1.00 85.75 97 GLU A C 1
ATOM 779 O O . GLU A 1 97 ? -23.693 4.044 6.901 1.00 85.75 97 GLU A O 1
ATOM 784 N N . PRO A 1 98 ? -23.614 4.415 4.689 1.00 84.81 98 PRO A N 1
ATOM 785 C CA . PRO A 1 98 ? -22.166 4.319 4.577 1.00 84.81 98 PRO A CA 1
ATOM 786 C C . PRO A 1 98 ? -21.505 5.619 5.044 1.00 84.81 98 PRO A C 1
ATOM 788 O O . PRO A 1 98 ? -20.827 6.304 4.279 1.00 84.81 98 PRO A O 1
ATOM 791 N N . PHE A 1 99 ? -21.700 5.984 6.308 1.00 84.31 99 PHE A N 1
ATOM 792 C CA . PHE A 1 99 ? -21.033 7.144 6.876 1.00 84.31 99 PHE A CA 1
ATOM 793 C C . PHE A 1 99 ? -19.557 6.855 7.114 1.00 84.31 99 PHE A C 1
ATOM 795 O O . PHE A 1 99 ? -19.195 5.853 7.730 1.00 84.31 99 PHE A O 1
ATOM 802 N N . MET A 1 100 ? -18.703 7.789 6.698 1.00 79.19 100 MET A N 1
ATOM 803 C CA . MET A 1 100 ? -17.246 7.627 6.697 1.00 79.19 100 MET A CA 1
ATOM 804 C C . MET A 1 100 ? -16.630 7.252 8.057 1.00 79.19 100 MET A C 1
ATOM 806 O O . MET A 1 100 ? -15.588 6.605 8.116 1.00 79.19 100 MET A O 1
ATOM 810 N N . HIS A 1 101 ? -17.247 7.674 9.165 1.00 78.81 101 HIS A N 1
ATOM 811 C CA . HIS A 1 101 ? -16.744 7.391 10.513 1.00 78.81 101 HIS A CA 1
ATOM 812 C C . HIS A 1 101 ? -16.955 5.929 10.951 1.00 78.81 101 HIS A C 1
ATOM 814 O O . HIS A 1 101 ? -16.349 5.504 11.937 1.00 78.81 101 HIS A O 1
ATOM 820 N N . VAL A 1 102 ? -17.789 5.180 10.220 1.00 87.50 102 VAL A N 1
ATOM 821 C CA . VAL A 1 102 ? -18.045 3.745 10.409 1.00 87.50 102 VAL A CA 1
ATOM 822 C C . VAL A 1 102 ? -17.519 2.954 9.208 1.00 87.50 102 VAL A C 1
ATOM 824 O O . VAL A 1 102 ? -16.735 2.027 9.388 1.00 87.50 102 VAL A O 1
ATOM 827 N N . VAL A 1 103 ? -17.892 3.354 7.988 1.00 89.56 103 VAL A N 1
ATOM 828 C CA . VAL A 1 103 ? -17.515 2.710 6.720 1.00 89.56 103 VAL A CA 1
ATOM 829 C C . VAL A 1 103 ? -16.410 3.515 6.038 1.00 89.56 103 VAL A C 1
ATOM 831 O O . VAL A 1 103 ? -16.652 4.620 5.551 1.00 89.56 103 VAL A O 1
ATOM 834 N N . ILE A 1 104 ? -15.197 2.968 5.949 1.00 89.19 104 ILE A N 1
ATOM 835 C CA . ILE A 1 104 ? -14.070 3.671 5.319 1.00 89.19 104 ILE A CA 1
ATOM 836 C C . ILE A 1 104 ? -14.356 3.914 3.832 1.00 89.19 104 ILE A C 1
ATOM 838 O O . ILE A 1 104 ? -14.759 3.003 3.112 1.00 89.19 104 ILE A O 1
ATOM 842 N N . GLY A 1 105 ? -14.148 5.147 3.362 1.00 81.12 105 GLY A N 1
ATOM 843 C CA . GLY A 1 105 ? -14.480 5.567 1.993 1.00 81.12 105 GLY A CA 1
ATOM 844 C C . GLY A 1 105 ? -15.959 5.912 1.771 1.00 81.12 105 GLY A C 1
ATOM 845 O O . GLY A 1 105 ? -16.342 6.199 0.642 1.00 81.12 105 GLY A O 1
ATOM 846 N N . GLY A 1 106 ? -16.779 5.879 2.826 1.00 82.06 106 GLY A N 1
ATOM 847 C CA . GLY A 1 106 ? -18.155 6.374 2.825 1.00 82.06 106 GLY A CA 1
ATOM 848 C C . GLY A 1 106 ? -18.263 7.903 2.761 1.00 82.06 106 GLY A C 1
ATOM 849 O O . GLY A 1 106 ? -17.246 8.588 2.800 1.00 82.06 106 GLY A O 1
ATOM 850 N N . TYR A 1 107 ? -19.477 8.458 2.698 1.00 75.12 107 TYR A N 1
ATOM 851 C CA . TYR A 1 107 ? -19.691 9.913 2.623 1.00 75.12 107 TYR A CA 1
ATOM 852 C C . TYR A 1 107 ? -19.865 10.575 3.997 1.00 75.12 107 TYR A C 1
ATOM 854 O O . TYR A 1 107 ? -19.955 9.924 5.045 1.00 75.12 107 TYR A O 1
ATOM 862 N N . ALA A 1 108 ? -19.871 11.909 3.998 1.00 70.25 108 ALA A N 1
ATOM 863 C CA . ALA A 1 108 ? -20.107 12.703 5.195 1.00 70.25 108 ALA A CA 1
ATOM 864 C C . ALA A 1 108 ? -21.557 12.592 5.677 1.00 70.25 108 ALA A C 1
ATOM 866 O O . ALA A 1 108 ? -22.485 12.691 4.887 1.00 70.25 108 ALA A O 1
ATOM 867 N N . GLU A 1 109 ? -21.751 12.522 6.990 1.00 68.44 109 GLU A N 1
ATOM 868 C CA . GLU A 1 109 ? -23.078 12.436 7.618 1.00 68.44 109 GLU A CA 1
ATOM 869 C C . GLU A 1 109 ? -24.001 13.633 7.314 1.00 68.44 109 GLU A C 1
ATOM 871 O O . GLU A 1 109 ? -25.218 13.521 7.405 1.00 68.44 109 GLU A O 1
ATOM 876 N N . ALA A 1 110 ? -23.442 14.784 6.925 1.00 63.69 110 ALA A N 1
ATOM 877 C CA . ALA A 1 110 ? -24.223 15.959 6.556 1.00 63.69 110 ALA A CA 1
ATOM 878 C C . ALA A 1 110 ? -23.582 16.745 5.407 1.00 63.69 110 ALA A C 1
ATOM 880 O O . ALA A 1 110 ? -22.357 16.852 5.312 1.00 63.69 110 ALA A O 1
ATOM 881 N N . ALA A 1 111 ? -24.426 17.396 4.599 1.00 60.66 111 ALA A N 1
ATOM 882 C CA . ALA A 1 111 ? -24.017 18.230 3.465 1.00 60.66 111 ALA A CA 1
ATOM 883 C C . ALA A 1 111 ? -23.161 19.460 3.855 1.00 60.66 111 ALA A C 1
ATOM 885 O O . ALA A 1 111 ? -22.534 20.090 3.006 1.00 60.66 111 ALA A O 1
ATOM 886 N N . THR A 1 112 ? -23.106 19.797 5.144 1.00 61.31 112 THR A N 1
ATOM 887 C CA . THR A 1 112 ? -22.318 20.907 5.704 1.00 61.31 112 THR A CA 1
ATOM 888 C C . THR A 1 112 ? -20.928 20.491 6.199 1.00 61.31 112 THR A C 1
ATOM 890 O O . THR A 1 112 ? -20.146 21.341 6.621 1.00 61.31 112 THR A O 1
ATOM 893 N N . LYS A 1 113 ? -20.606 19.192 6.186 1.00 63.97 113 LYS A N 1
ATOM 894 C CA . LYS A 1 113 ? -19.310 18.653 6.628 1.00 63.97 113 LYS A CA 1
ATOM 895 C C . LYS A 1 113 ? -18.292 18.691 5.481 1.00 63.97 113 LYS A C 1
ATOM 897 O O . LYS A 1 113 ? -18.658 18.678 4.313 1.00 63.97 113 LYS A O 1
ATOM 902 N N . THR A 1 114 ? -17.002 18.684 5.812 1.00 56.81 114 THR A N 1
ATOM 903 C CA . THR A 1 114 ? -15.875 18.867 4.871 1.00 56.81 114 THR A CA 1
ATOM 904 C C . THR A 1 114 ? -15.773 17.834 3.738 1.00 56.81 114 THR A C 1
ATOM 906 O O . THR A 1 114 ? -15.069 18.087 2.767 1.00 56.81 114 THR A O 1
ATOM 909 N N . THR A 1 115 ? -16.480 16.702 3.817 1.00 55.56 115 THR A N 1
ATOM 910 C CA . THR A 1 115 ? -16.544 15.657 2.773 1.00 55.56 115 THR A CA 1
ATOM 911 C C . THR A 1 115 ? -17.930 15.538 2.116 1.00 55.56 115 THR A C 1
ATOM 913 O O . THR A 1 115 ? -18.274 14.503 1.547 1.00 55.56 115 THR A O 1
ATOM 916 N N . SER A 1 116 ? -18.752 16.591 2.181 1.00 56.88 116 SER A N 1
ATOM 917 C CA . SER A 1 116 ? -20.126 16.602 1.659 1.00 56.88 116 SER A CA 1
ATOM 918 C C . SER A 1 116 ? -20.255 16.466 0.143 1.00 56.88 116 SER A C 1
ATOM 920 O O . SER A 1 116 ? -21.322 16.090 -0.336 1.00 56.88 116 SER A O 1
ATOM 922 N N . GLY A 1 117 ? -19.181 16.705 -0.618 1.00 51.44 117 GLY A N 1
ATOM 923 C CA . GLY A 1 117 ? -19.165 16.532 -2.076 1.00 51.44 117 GLY A CA 1
ATOM 924 C C . GLY A 1 117 ? -19.411 15.092 -2.552 1.00 51.44 117 GLY A C 1
ATOM 925 O O . GLY A 1 117 ? -19.587 14.875 -3.744 1.00 51.44 117 GLY A O 1
ATOM 926 N N . GLN A 1 118 ? -19.428 14.118 -1.635 1.00 59.53 118 GLN A N 1
ATOM 927 C CA . GLN A 1 118 ? -19.743 12.710 -1.902 1.00 59.53 118 GLN A CA 1
ATOM 928 C C . GLN A 1 118 ? -21.204 12.338 -1.585 1.00 59.53 118 GLN A C 1
ATOM 930 O O . GLN A 1 118 ? -21.582 11.180 -1.755 1.00 59.53 118 GLN A O 1
ATOM 935 N N . VAL A 1 119 ? -22.031 13.284 -1.117 1.00 63.59 119 VAL A N 1
ATOM 936 C CA . VAL A 1 119 ? -23.467 13.049 -0.906 1.00 63.59 119 VAL A CA 1
ATOM 937 C C . VAL A 1 119 ? -24.145 12.920 -2.270 1.00 63.59 119 VAL A C 1
ATOM 939 O O . VAL A 1 119 ? -24.092 13.833 -3.092 1.00 63.59 119 VAL A O 1
ATOM 942 N N . THR A 1 120 ? -24.775 11.774 -2.512 1.00 65.62 120 THR A N 1
ATOM 943 C CA . THR A 1 120 ? -25.419 11.426 -3.782 1.00 65.62 120 THR A CA 1
ATOM 944 C C . THR A 1 120 ? -26.897 11.114 -3.571 1.00 65.62 120 THR A C 1
ATOM 946 O O . THR A 1 120 ? -27.305 10.708 -2.488 1.00 65.62 120 THR A O 1
ATOM 949 N N . ALA A 1 121 ? -27.703 11.305 -4.616 1.00 68.56 121 ALA A N 1
ATOM 950 C CA . ALA A 1 121 ? -29.108 10.896 -4.637 1.00 68.56 121 ALA A CA 1
ATOM 951 C C . ALA A 1 121 ? -29.293 9.395 -4.947 1.00 68.56 121 ALA A C 1
ATOM 953 O O . ALA A 1 121 ? -30.421 8.907 -4.971 1.00 68.56 121 ALA A O 1
ATOM 954 N N . ILE A 1 122 ? -28.204 8.670 -5.226 1.00 71.00 122 ILE A N 1
ATOM 955 C CA . ILE A 1 122 ? -28.230 7.220 -5.431 1.00 71.00 122 ILE A CA 1
ATOM 956 C C . ILE A 1 122 ? -28.340 6.540 -4.058 1.00 71.00 122 ILE A C 1
ATOM 958 O O . ILE A 1 122 ? -27.493 6.775 -3.198 1.00 71.00 122 ILE A O 1
ATOM 962 N N . ASP A 1 123 ? -29.367 5.700 -3.862 1.00 70.00 123 ASP A N 1
ATOM 963 C CA . ASP A 1 123 ? -29.542 4.912 -2.629 1.00 70.00 123 ASP A CA 1
ATOM 964 C C . ASP A 1 123 ? -2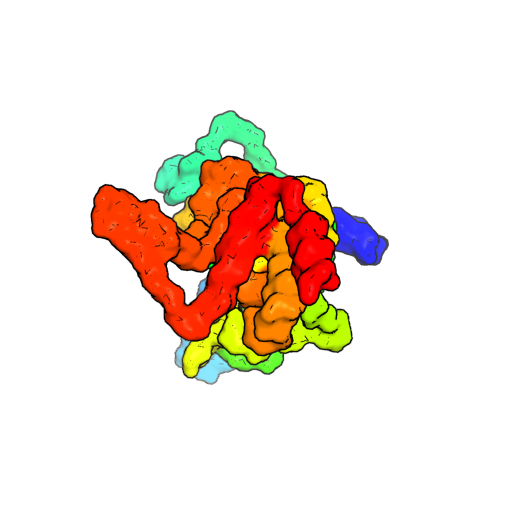8.345 3.962 -2.466 1.00 70.00 123 ASP A C 1
ATOM 966 O O . ASP A 1 123 ? -28.128 3.040 -3.260 1.00 70.00 123 ASP A O 1
ATOM 970 N N . HIS A 1 124 ? -27.537 4.224 -1.444 1.00 71.50 124 HIS A N 1
ATOM 971 C CA . HIS A 1 124 ? -26.388 3.418 -1.078 1.00 71.50 124 HIS A CA 1
ATOM 972 C C . HIS A 1 124 ? -26.538 3.020 0.378 1.00 71.50 124 HIS A C 1
ATOM 974 O O . HIS A 1 124 ? -26.216 3.791 1.273 1.00 71.50 124 HIS A O 1
ATOM 980 N N . ARG A 1 125 ? -26.989 1.790 0.612 1.00 82.75 125 ARG A N 1
ATOM 981 C CA . ARG A 1 125 ? -27.065 1.224 1.960 1.00 82.75 125 ARG A CA 1
ATOM 982 C C . ARG A 1 125 ? -25.758 0.536 2.310 1.00 82.75 125 ARG A C 1
ATOM 984 O O . ARG A 1 125 ? -25.089 -0.015 1.436 1.00 82.75 125 ARG A O 1
ATOM 991 N N . ALA A 1 126 ? -25.417 0.561 3.589 1.00 86.94 126 ALA A N 1
ATOM 992 C CA . ALA A 1 126 ? -24.357 -0.264 4.148 1.00 86.94 126 ALA A CA 1
ATOM 993 C C . ALA A 1 126 ? -24.943 -1.154 5.235 1.00 86.94 126 ALA A C 1
ATOM 995 O O . ALA A 1 126 ? -25.727 -0.681 6.055 1.00 86.94 126 ALA A O 1
ATOM 996 N N . GLY A 1 127 ? -24.560 -2.427 5.231 1.00 92.44 127 GLY A N 1
ATOM 997 C CA . GLY A 1 127 ? -24.817 -3.347 6.333 1.00 92.44 127 GLY A CA 1
ATOM 998 C C . GLY A 1 127 ? -23.602 -3.508 7.245 1.00 92.44 127 GLY A C 1
ATOM 999 O O . GLY A 1 127 ? -22.525 -2.967 6.987 1.00 92.44 127 GLY A O 1
ATOM 1000 N N . ALA A 1 128 ? -23.757 -4.320 8.292 1.00 95.62 128 ALA A N 1
ATOM 1001 C CA . ALA A 1 128 ? -22.669 -4.638 9.217 1.00 95.62 128 ALA A CA 1
ATOM 1002 C C . ALA A 1 128 ? -21.440 -5.221 8.496 1.00 95.62 128 ALA A C 1
ATOM 1004 O O . ALA A 1 128 ? -20.316 -4.810 8.768 1.00 95.62 128 ALA A O 1
ATOM 1005 N N . ASP A 1 129 ? -21.646 -6.112 7.523 1.00 96.69 129 ASP A N 1
ATOM 1006 C CA . ASP A 1 129 ? -20.567 -6.674 6.705 1.00 96.69 129 ASP A CA 1
ATOM 1007 C C . ASP A 1 129 ? -19.761 -5.588 5.980 1.00 96.69 129 ASP A C 1
ATOM 1009 O O . ASP A 1 129 ? -18.532 -5.608 6.013 1.00 96.69 129 ASP A O 1
ATOM 1013 N N . ASP A 1 130 ? -20.428 -4.600 5.373 1.00 95.56 130 ASP A N 1
ATOM 1014 C CA . ASP A 1 130 ? -19.755 -3.521 4.641 1.00 95.56 130 ASP A CA 1
ATOM 1015 C C . ASP A 1 130 ? -18.833 -2.697 5.534 1.00 95.56 130 ASP A C 1
ATOM 1017 O O . ASP A 1 130 ? -17.804 -2.204 5.058 1.00 95.56 130 ASP A O 1
ATOM 1021 N N . VAL A 1 131 ? -19.190 -2.568 6.817 1.00 96.12 131 VAL A N 1
ATOM 1022 C CA . VAL A 1 131 ? -18.367 -1.917 7.834 1.00 96.12 131 VAL A CA 1
ATOM 1023 C C . VAL A 1 131 ? -17.065 -2.687 7.991 1.00 96.12 131 VAL A C 1
ATOM 1025 O O . VAL A 1 131 ? -16.024 -2.143 7.633 1.00 96.12 131 VAL A O 1
ATOM 1028 N N . TYR A 1 132 ? -17.099 -3.953 8.417 1.00 97.88 132 TYR A N 1
ATOM 1029 C CA . TYR A 1 132 ? -15.882 -4.755 8.618 1.00 97.88 132 TYR A CA 1
ATOM 1030 C C . TYR A 1 132 ? -15.012 -4.807 7.357 1.00 97.88 132 TYR A C 1
ATOM 1032 O O . TYR A 1 132 ? -13.805 -4.560 7.404 1.00 97.88 132 TYR A O 1
ATOM 1040 N N . LEU A 1 133 ? -15.638 -5.047 6.204 1.00 98.19 133 LEU A N 1
ATOM 1041 C CA . LEU A 1 133 ? -14.937 -5.168 4.931 1.00 98.19 133 LEU A CA 1
ATOM 1042 C C . LEU A 1 133 ? -14.305 -3.853 4.486 1.00 98.19 133 LEU A C 1
ATOM 1044 O O . LEU A 1 133 ? -13.226 -3.874 3.907 1.00 98.19 133 LEU A O 1
ATOM 1048 N N . SER A 1 134 ? -14.926 -2.702 4.760 1.00 96.00 134 SER A N 1
ATOM 1049 C CA . SER A 1 134 ? -14.327 -1.414 4.393 1.00 96.00 134 SER A CA 1
ATOM 1050 C C . SER A 1 134 ? -13.000 -1.164 5.111 1.00 96.00 134 SER A C 1
ATOM 1052 O O . SER A 1 134 ? -12.083 -0.605 4.515 1.00 96.00 134 SER A O 1
ATOM 1054 N N . TRP A 1 135 ? -12.875 -1.619 6.359 1.00 96.81 135 TRP A N 1
ATOM 1055 C CA . TRP A 1 135 ? -11.645 -1.514 7.141 1.00 96.81 135 TRP A CA 1
ATOM 1056 C C . TRP A 1 135 ? -10.573 -2.481 6.644 1.00 96.81 135 TRP A C 1
ATOM 1058 O O . TRP A 1 135 ? -9.437 -2.061 6.425 1.00 96.81 135 TRP A O 1
ATOM 1068 N N . ILE A 1 136 ? -10.947 -3.742 6.403 1.00 97.94 136 ILE A N 1
ATOM 1069 C CA . ILE A 1 136 ? -10.052 -4.761 5.833 1.00 97.94 136 ILE A CA 1
ATOM 1070 C C . ILE A 1 136 ? -9.539 -4.304 4.463 1.00 97.94 136 ILE A C 1
ATOM 1072 O O . ILE A 1 136 ? -8.342 -4.350 4.194 1.00 97.94 136 ILE A O 1
ATOM 1076 N N . GLY A 1 137 ? -10.435 -3.806 3.610 1.00 97.00 137 GLY A N 1
ATOM 1077 C CA . GLY A 1 137 ? -10.080 -3.327 2.283 1.00 97.00 137 GLY A CA 1
ATOM 1078 C C . GLY A 1 137 ? -9.205 -2.081 2.316 1.00 97.00 137 GLY A C 1
ATOM 1079 O O . GLY A 1 137 ? -8.210 -2.038 1.606 1.00 97.00 137 GLY A O 1
ATOM 1080 N N . ALA A 1 138 ? -9.509 -1.091 3.162 1.00 95.31 138 ALA A N 1
ATOM 1081 C CA . ALA A 1 138 ? -8.665 0.099 3.306 1.00 95.31 138 ALA A CA 1
ATOM 1082 C C . ALA A 1 138 ? -7.239 -0.251 3.761 1.00 95.31 138 ALA A C 1
ATOM 1084 O O . ALA A 1 138 ? -6.267 0.275 3.225 1.00 95.31 138 ALA A O 1
ATOM 1085 N N . ALA A 1 139 ? -7.104 -1.201 4.687 1.00 96.81 139 ALA A N 1
ATOM 1086 C CA . ALA A 1 139 ? -5.808 -1.682 5.148 1.00 96.81 139 ALA A CA 1
ATOM 1087 C C . ALA A 1 139 ? -4.982 -2.391 4.064 1.00 96.81 139 ALA A C 1
ATOM 1089 O O . ALA A 1 139 ? -3.770 -2.530 4.229 1.00 96.81 139 ALA A O 1
ATOM 1090 N N . ALA A 1 140 ? -5.610 -2.834 2.968 1.00 97.50 140 ALA A N 1
ATOM 1091 C CA . ALA A 1 140 ? -4.921 -3.422 1.823 1.00 97.50 140 ALA A CA 1
ATOM 1092 C C . ALA A 1 140 ? -4.353 -2.380 0.843 1.00 97.50 140 ALA A C 1
ATOM 1094 O O . ALA A 1 140 ? -3.672 -2.743 -0.116 1.00 97.50 140 ALA A O 1
ATOM 1095 N N . GLY A 1 141 ? -4.605 -1.089 1.080 1.00 97.06 141 GLY A N 1
ATOM 1096 C CA . GLY A 1 141 ? -4.097 0.003 0.259 1.00 97.06 141 GLY A CA 1
ATOM 1097 C C . GLY A 1 141 ? -2.572 0.109 0.281 1.00 97.06 141 GLY A C 1
ATOM 1098 O O . GLY A 1 141 ? -1.939 -0.035 1.326 1.00 97.06 141 GLY A O 1
ATOM 1099 N N . ALA A 1 142 ? -1.979 0.394 -0.877 1.00 97.94 142 ALA A N 1
ATOM 1100 C CA . ALA A 1 142 ? -0.553 0.647 -1.046 1.00 97.94 142 ALA A CA 1
ATOM 1101 C C . ALA A 1 142 ? -0.298 2.146 -1.250 1.00 97.94 142 ALA A C 1
ATOM 1103 O O . ALA A 1 142 ? -0.692 2.721 -2.265 1.00 97.94 142 ALA A O 1
ATOM 1104 N N . GLY A 1 143 ? 0.357 2.783 -0.282 1.00 96.81 143 GLY A N 1
ATOM 1105 C CA . GLY A 1 143 ? 0.731 4.192 -0.333 1.00 96.81 143 GLY A CA 1
ATOM 1106 C C . GLY A 1 143 ? 1.931 4.426 -1.249 1.00 96.81 143 GLY A C 1
ATOM 1107 O O . GLY A 1 143 ? 2.936 3.720 -1.157 1.00 96.81 143 GLY A O 1
ATOM 1108 N N . VAL A 1 144 ? 1.842 5.443 -2.106 1.00 95.62 144 VAL A N 1
ATOM 1109 C CA . VAL A 1 144 ? 2.907 5.847 -3.037 1.00 95.62 144 VAL A CA 1
ATOM 1110 C C . VAL A 1 144 ? 3.238 7.331 -2.912 1.00 95.62 144 VAL A C 1
ATOM 1112 O O . VAL A 1 144 ? 2.447 8.142 -2.416 1.00 95.62 144 VAL A O 1
ATOM 1115 N N . ALA A 1 145 ? 4.439 7.695 -3.365 1.00 91.62 145 ALA A N 1
ATOM 1116 C CA . ALA A 1 145 ? 4.917 9.067 -3.352 1.00 91.62 145 ALA A CA 1
ATOM 1117 C C . ALA A 1 145 ? 3.914 9.998 -4.057 1.00 91.62 145 ALA A C 1
ATOM 1119 O O . ALA A 1 145 ? 3.375 9.683 -5.120 1.00 91.62 145 ALA A O 1
ATOM 1120 N N . GLY A 1 146 ? 3.653 11.152 -3.439 1.00 86.12 146 GLY A N 1
ATOM 1121 C CA . GLY A 1 146 ? 2.561 12.051 -3.826 1.00 86.12 146 GLY A CA 1
ATOM 1122 C C . GLY A 1 146 ? 1.306 11.939 -2.951 1.00 86.12 146 GLY A C 1
ATOM 1123 O O . GLY A 1 146 ? 0.333 12.634 -3.224 1.00 86.12 146 GLY A O 1
ATOM 1124 N N . GLY A 1 147 ? 1.329 11.114 -1.894 1.00 90.38 147 GLY A N 1
ATOM 1125 C CA . GLY A 1 147 ? 0.273 11.069 -0.871 1.00 90.38 147 GLY A CA 1
ATOM 1126 C C . GLY A 1 147 ? -1.005 10.353 -1.315 1.00 90.38 147 GLY A C 1
ATOM 1127 O O . GLY A 1 147 ? -2.069 10.581 -0.738 1.00 90.38 147 GLY A O 1
ATOM 1128 N N . LEU A 1 148 ? -0.900 9.519 -2.350 1.00 94.81 148 LEU A N 1
ATOM 1129 C CA . LEU A 1 148 ? -1.989 8.707 -2.882 1.00 94.81 148 LEU A CA 1
ATOM 1130 C C . LEU A 1 148 ? -1.826 7.247 -2.457 1.00 94.81 148 LEU A C 1
ATOM 1132 O O . LEU A 1 148 ? -0.717 6.769 -2.220 1.00 94.81 148 LEU A O 1
ATOM 1136 N N . VAL A 1 149 ? -2.947 6.542 -2.416 1.00 96.06 149 VAL A N 1
ATOM 1137 C CA . VAL A 1 149 ? -3.065 5.129 -2.066 1.00 96.06 149 VAL A CA 1
ATOM 1138 C C . VAL A 1 149 ? -3.713 4.397 -3.232 1.00 96.06 149 VAL A C 1
ATOM 1140 O O . VAL A 1 149 ? -4.687 4.890 -3.804 1.00 96.06 149 VAL A O 1
ATOM 1143 N N . LEU A 1 150 ? -3.174 3.230 -3.583 1.00 96.38 150 LEU A N 1
ATOM 1144 C CA . LEU A 1 150 ? -3.743 2.322 -4.573 1.00 96.38 150 LEU A CA 1
ATOM 1145 C C . LEU A 1 150 ? -4.370 1.117 -3.874 1.00 96.38 150 LEU A C 1
ATOM 1147 O O . LEU A 1 150 ? -3.683 0.385 -3.164 1.00 96.38 150 LEU A O 1
ATOM 1151 N N . LEU A 1 151 ? -5.644 0.854 -4.149 1.00 96.75 151 LEU A N 1
ATOM 1152 C CA . LEU A 1 151 ? -6.234 -0.468 -3.945 1.00 96.75 151 LEU A CA 1
ATOM 1153 C C . LEU A 1 151 ? -6.146 -1.232 -5.253 1.00 96.75 151 LEU A C 1
ATOM 1155 O O . LEU A 1 151 ? -6.761 -0.816 -6.230 1.00 96.75 151 LEU A O 1
ATOM 1159 N N . ILE A 1 152 ? -5.380 -2.317 -5.269 1.00 96.38 152 ILE A N 1
ATOM 1160 C CA . ILE A 1 152 ? -5.134 -3.126 -6.463 1.00 96.38 152 ILE A CA 1
ATOM 1161 C C . ILE A 1 152 ? -5.939 -4.412 -6.329 1.00 96.38 152 ILE A C 1
ATOM 1163 O O . ILE A 1 152 ? -5.748 -5.168 -5.377 1.00 96.38 152 ILE A O 1
ATOM 1167 N N . ASP A 1 153 ? -6.842 -4.648 -7.274 1.00 95.31 153 ASP A N 1
ATOM 1168 C CA . ASP A 1 153 ? -7.766 -5.772 -7.210 1.00 95.31 153 ASP A CA 1
ATOM 1169 C C . ASP A 1 153 ? -7.157 -7.048 -7.815 1.00 95.31 153 ASP A C 1
ATOM 1171 O O . ASP A 1 153 ? -7.419 -7.392 -8.970 1.00 95.31 153 ASP A O 1
ATOM 1175 N N . HIS A 1 154 ? -6.284 -7.720 -7.056 1.00 95.94 154 HIS A N 1
ATOM 1176 C CA . HIS A 1 154 ? -5.579 -8.913 -7.525 1.00 95.94 154 HIS A CA 1
ATOM 1177 C C . HIS A 1 154 ? -5.203 -9.877 -6.387 1.00 95.94 154 HIS A C 1
ATOM 1179 O O . HIS A 1 154 ? -4.567 -9.485 -5.410 1.00 95.94 154 HIS A O 1
ATOM 1185 N N . ASP A 1 155 ? -5.482 -11.172 -6.561 1.00 95.94 155 ASP A N 1
ATOM 1186 C CA . ASP A 1 155 ? -5.280 -12.217 -5.544 1.00 95.94 155 ASP A CA 1
ATOM 1187 C C . ASP A 1 155 ? -3.839 -12.286 -5.012 1.00 95.94 155 ASP A C 1
ATOM 1189 O O . ASP A 1 155 ? -3.621 -12.280 -3.803 1.00 95.94 155 ASP A O 1
ATOM 1193 N N . ALA A 1 156 ? -2.841 -12.274 -5.905 1.00 96.25 156 ALA A N 1
ATOM 1194 C CA . ALA A 1 156 ? -1.430 -12.250 -5.505 1.00 96.25 156 ALA A CA 1
ATOM 1195 C C . ALA A 1 156 ? -1.057 -11.015 -4.659 1.00 96.25 156 ALA A C 1
ATOM 1197 O O . ALA A 1 156 ? -0.198 -11.112 -3.782 1.00 96.25 156 ALA A O 1
ATOM 1198 N N . VAL A 1 157 ? -1.703 -9.865 -4.891 1.00 97.62 157 VAL A N 1
ATOM 1199 C CA . VAL A 1 157 ? -1.499 -8.664 -4.070 1.00 97.62 157 VAL A CA 1
ATOM 1200 C C . VAL A 1 157 ? -2.133 -8.855 -2.697 1.00 97.62 157 VAL A C 1
ATOM 1202 O O . VAL A 1 157 ? -1.488 -8.537 -1.704 1.00 97.62 157 VAL A O 1
ATOM 1205 N N . PHE A 1 158 ? -3.336 -9.428 -2.614 1.00 97.88 158 PHE A N 1
ATOM 1206 C CA . PHE A 1 158 ? -3.980 -9.725 -1.329 1.00 97.88 158 PHE A CA 1
ATOM 1207 C C . PHE A 1 158 ? -3.149 -10.688 -0.476 1.00 97.88 158 PHE A C 1
ATOM 1209 O O . PHE A 1 158 ? -2.914 -10.408 0.700 1.00 97.88 158 PHE A O 1
ATOM 1216 N N . ASP A 1 159 ? -2.635 -11.766 -1.074 1.00 97.69 159 ASP A N 1
ATOM 1217 C CA . ASP A 1 159 ? -1.756 -12.712 -0.378 1.00 97.69 159 ASP A CA 1
ATOM 1218 C C . ASP A 1 159 ? -0.494 -12.022 0.149 1.00 97.69 159 ASP A C 1
ATOM 1220 O O . ASP A 1 159 ? -0.149 -12.170 1.323 1.00 97.69 159 ASP A O 1
ATOM 1224 N N . ALA A 1 160 ? 0.165 -11.233 -0.706 1.00 97.81 160 ALA A N 1
ATOM 1225 C CA . ALA A 1 160 ? 1.366 -10.502 -0.334 1.00 97.81 160 ALA A CA 1
ATOM 1226 C C . ALA A 1 160 ? 1.083 -9.511 0.800 1.00 97.81 160 ALA A C 1
ATOM 1228 O O . ALA A 1 160 ? 1.792 -9.521 1.801 1.00 97.81 160 ALA A O 1
ATOM 1229 N N . VAL A 1 161 ? 0.052 -8.676 0.679 1.00 97.94 161 VAL A N 1
ATOM 1230 C CA . VAL A 1 161 ? -0.324 -7.687 1.700 1.00 97.94 161 VAL A CA 1
ATOM 1231 C C . VAL A 1 161 ? -0.576 -8.356 3.052 1.00 97.94 161 VAL A C 1
ATOM 1233 O O . VAL A 1 161 ? -0.015 -7.910 4.053 1.00 97.94 161 VAL A O 1
ATOM 1236 N N . ARG A 1 162 ? -1.341 -9.455 3.083 1.00 97.44 162 ARG A N 1
ATOM 1237 C CA . ARG A 1 162 ? -1.626 -10.207 4.315 1.00 97.44 162 ARG A CA 1
ATOM 1238 C C . ARG A 1 162 ? -0.345 -10.685 5.003 1.00 97.44 162 ARG A C 1
ATOM 1240 O O . ARG A 1 162 ? -0.167 -10.454 6.198 1.00 97.44 162 ARG A O 1
ATOM 1247 N N . ASP A 1 163 ? 0.573 -11.289 4.244 1.00 96.81 163 ASP A N 1
ATOM 1248 C CA . ASP A 1 163 ? 1.874 -11.740 4.761 1.00 96.81 163 ASP A CA 1
ATOM 1249 C C . ASP A 1 163 ? 2.714 -10.555 5.271 1.00 96.81 163 ASP A C 1
ATOM 1251 O O . ASP A 1 163 ? 3.372 -10.624 6.315 1.00 96.81 163 ASP A O 1
ATOM 1255 N N . GLY A 1 164 ? 2.641 -9.433 4.553 1.00 97.00 164 GLY A N 1
ATOM 1256 C CA . GLY A 1 164 ? 3.323 -8.190 4.882 1.00 97.00 164 GLY A CA 1
ATOM 1257 C C . GLY A 1 164 ? 2.866 -7.576 6.201 1.00 97.00 164 GLY A C 1
ATOM 1258 O O . GLY A 1 164 ? 3.693 -7.001 6.905 1.00 97.00 164 GLY A O 1
ATOM 1259 N N . TRP A 1 165 ? 1.591 -7.697 6.579 1.00 97.38 165 TRP A N 1
ATOM 1260 C CA . TRP A 1 165 ? 1.089 -7.139 7.840 1.00 97.38 165 TRP A CA 1
ATOM 1261 C C . TRP A 1 165 ? 1.721 -7.808 9.066 1.00 97.38 165 TRP A C 1
ATOM 1263 O O . TRP A 1 165 ? 2.156 -7.126 9.997 1.00 97.38 165 TRP A O 1
ATOM 1273 N N . ALA A 1 166 ? 1.820 -9.141 9.054 1.00 94.75 166 ALA A N 1
ATOM 1274 C CA . ALA A 1 166 ? 2.470 -9.902 10.120 1.00 94.75 166 ALA A CA 1
ATOM 1275 C C . ALA A 1 166 ? 3.969 -9.581 10.208 1.00 94.75 166 ALA A C 1
ATOM 1277 O O . ALA A 1 166 ? 4.520 -9.431 11.303 1.00 94.75 166 ALA A O 1
ATOM 1278 N N . LEU A 1 167 ? 4.618 -9.427 9.052 1.00 95.62 167 LEU A N 1
ATOM 1279 C CA . LEU A 1 167 ? 6.012 -9.015 8.978 1.00 95.62 167 LEU A CA 1
ATOM 1280 C C . LEU A 1 167 ? 6.212 -7.606 9.562 1.00 95.62 167 LEU A C 1
ATOM 1282 O O . LEU A 1 167 ? 7.079 -7.424 10.413 1.00 95.62 167 LEU A O 1
ATOM 1286 N N . TYR A 1 168 ? 5.367 -6.636 9.201 1.00 95.50 168 TYR A N 1
ATOM 1287 C CA . TYR A 1 168 ? 5.454 -5.268 9.726 1.00 95.50 168 TYR A CA 1
ATOM 1288 C C . TYR A 1 168 ? 5.327 -5.212 11.245 1.00 95.50 168 TYR A C 1
ATOM 1290 O O . TYR A 1 168 ? 6.097 -4.526 11.917 1.00 95.50 168 TYR A O 1
ATOM 1298 N N . ARG A 1 169 ? 4.381 -5.978 11.802 1.00 94.25 169 ARG A N 1
ATOM 1299 C CA . ARG A 1 169 ? 4.190 -6.088 13.251 1.00 94.25 169 ARG A CA 1
ATOM 1300 C C . ARG A 1 169 ? 5.465 -6.559 13.952 1.00 94.25 169 ARG A C 1
ATOM 1302 O O . ARG A 1 169 ? 5.828 -5.988 14.978 1.00 94.25 169 ARG A O 1
ATOM 1309 N N . ARG A 1 170 ? 6.144 -7.565 13.395 1.00 93.50 170 ARG A N 1
ATOM 1310 C CA . ARG A 1 170 ? 7.421 -8.066 13.921 1.00 93.50 170 ARG A CA 1
ATOM 1311 C C . ARG A 1 170 ? 8.506 -6.990 13.878 1.00 93.50 170 ARG A C 1
ATOM 1313 O O . ARG A 1 170 ? 9.162 -6.746 14.881 1.00 93.50 170 ARG A O 1
ATOM 1320 N N . ILE A 1 171 ? 8.624 -6.289 12.755 1.00 92.56 171 ILE A N 1
ATOM 1321 C CA . ILE A 1 171 ? 9.638 -5.245 12.549 1.00 92.56 171 ILE A CA 1
ATOM 1322 C C . ILE A 1 171 ? 9.458 -4.083 13.521 1.00 92.56 171 ILE A C 1
ATOM 1324 O O . ILE A 1 171 ? 10.442 -3.598 14.069 1.00 92.56 171 ILE A O 1
ATOM 1328 N N . LEU A 1 172 ? 8.217 -3.652 13.767 1.00 92.69 172 LEU A N 1
ATOM 1329 C CA . LEU A 1 172 ? 7.927 -2.616 14.761 1.00 92.69 172 LEU A CA 1
ATOM 1330 C C . LEU A 1 172 ? 8.354 -3.037 16.173 1.00 92.69 172 LEU A C 1
ATOM 1332 O O . LEU A 1 172 ? 8.839 -2.203 16.930 1.00 92.69 172 LEU A O 1
ATOM 1336 N N . ALA A 1 173 ? 8.208 -4.318 16.521 1.00 91.50 173 ALA A N 1
ATOM 1337 C CA . ALA A 1 173 ? 8.656 -4.837 17.812 1.00 91.50 173 ALA A CA 1
ATOM 1338 C C . ALA A 1 173 ? 10.191 -4.925 17.914 1.00 91.50 173 ALA A C 1
ATOM 1340 O O . ALA A 1 173 ? 10.750 -4.712 18.987 1.00 91.50 173 ALA A O 1
ATOM 1341 N N . GLU A 1 174 ? 10.869 -5.225 16.805 1.00 90.38 174 GLU A N 1
ATOM 1342 C CA . GLU A 1 174 ? 12.326 -5.409 16.741 1.00 90.38 174 GLU A CA 1
ATOM 1343 C C . GLU A 1 174 ? 13.103 -4.108 16.473 1.00 90.38 174 GLU A C 1
ATOM 1345 O O . GLU A 1 174 ? 14.309 -4.060 16.708 1.00 90.38 174 GLU A O 1
ATOM 1350 N N . THR A 1 175 ? 12.432 -3.045 16.011 1.00 88.44 175 THR A N 1
ATOM 1351 C CA . THR A 1 175 ? 13.057 -1.769 15.622 1.00 88.44 175 THR A CA 1
ATOM 1352 C C . THR A 1 175 ? 12.587 -0.623 16.525 1.00 88.44 175 THR A C 1
ATOM 1354 O O . THR A 1 175 ? 11.587 0.039 16.226 1.00 88.44 175 THR A O 1
ATOM 1357 N N . PRO A 1 176 ? 13.312 -0.327 17.621 1.00 86.50 176 PRO A N 1
ATOM 1358 C CA . PRO A 1 176 ? 12.958 0.758 18.524 1.00 86.50 176 PRO A CA 1
ATOM 1359 C C . PRO A 1 176 ? 12.835 2.103 17.805 1.00 86.50 176 PRO A C 1
ATOM 1361 O O . PRO A 1 176 ? 13.684 2.484 16.999 1.00 86.50 176 PRO A O 1
ATOM 1364 N N . ASN A 1 177 ? 11.806 2.865 18.170 1.00 88.12 177 ASN A N 1
ATOM 1365 C CA . ASN A 1 177 ? 11.490 4.179 17.609 1.00 88.12 177 ASN A CA 1
ATOM 1366 C C . ASN A 1 177 ? 11.140 4.200 16.114 1.00 88.12 177 ASN A C 1
ATOM 1368 O O . ASN A 1 177 ? 11.080 5.288 15.537 1.00 88.12 177 ASN A O 1
ATOM 1372 N N . LEU A 1 178 ? 10.891 3.054 15.476 1.00 90.25 178 LEU A N 1
ATOM 1373 C CA . LEU A 1 178 ? 10.226 3.055 14.179 1.00 90.25 178 LEU A CA 1
ATOM 1374 C C . LEU A 1 178 ? 8.789 3.543 14.370 1.00 90.25 178 LEU A C 1
ATOM 1376 O O . LEU A 1 178 ? 8.059 3.073 15.243 1.00 90.25 178 LEU A O 1
ATOM 1380 N N . LYS A 1 179 ? 8.383 4.520 13.566 1.00 90.94 179 LYS A N 1
ATOM 1381 C CA . LYS A 1 179 ? 7.031 5.049 13.595 1.00 90.94 179 LYS A CA 1
ATOM 1382 C C . LYS A 1 179 ? 6.055 3.936 13.210 1.00 90.94 179 LYS A C 1
ATOM 1384 O O . LYS A 1 179 ? 6.182 3.297 12.164 1.00 90.94 179 LYS A O 1
ATOM 1389 N N . ALA A 1 180 ? 5.078 3.723 14.086 1.00 90.00 180 ALA A N 1
ATOM 1390 C CA . ALA A 1 180 ? 3.921 2.877 13.825 1.00 90.00 180 ALA A CA 1
ATOM 1391 C C . ALA A 1 180 ? 3.008 3.532 12.772 1.00 90.00 180 ALA A C 1
ATOM 1393 O O . ALA A 1 180 ? 3.442 4.394 12.024 1.00 90.00 180 ALA A O 1
ATOM 1394 N N . ASN A 1 181 ? 1.735 3.153 12.700 1.00 92.50 181 ASN A N 1
ATOM 1395 C CA . ASN A 1 181 ? 0.697 3.859 11.943 1.00 92.50 181 ASN A CA 1
ATOM 1396 C C . ASN A 1 181 ? 0.988 4.195 10.459 1.00 92.50 181 ASN A C 1
ATOM 1398 O O . ASN A 1 181 ? 0.366 5.108 9.915 1.00 92.50 181 ASN A O 1
ATOM 1402 N N . GLN A 1 182 ? 1.895 3.461 9.804 1.00 94.31 182 GLN A N 1
ATOM 1403 C CA . GLN A 1 182 ? 2.282 3.638 8.400 1.00 94.31 182 GLN A CA 1
ATOM 1404 C C . GLN A 1 182 ? 1.895 2.430 7.523 1.00 94.31 182 GLN A C 1
ATOM 1406 O O . GLN A 1 182 ? 2.592 2.145 6.555 1.00 94.31 182 GLN A O 1
ATOM 1411 N N . LEU A 1 183 ? 0.805 1.709 7.832 1.00 96.31 183 LEU A N 1
ATOM 1412 C CA . LEU A 1 183 ? 0.425 0.478 7.114 1.00 96.31 183 LEU A CA 1
ATOM 1413 C C . LEU A 1 183 ? 0.378 0.641 5.589 1.00 96.31 183 LEU A C 1
ATOM 1415 O O . LEU A 1 183 ? 0.932 -0.189 4.881 1.00 96.31 183 LEU A O 1
ATOM 1419 N N . GLU A 1 184 ? -0.223 1.716 5.076 1.00 96.44 184 GLU A N 1
ATOM 1420 C CA . GLU A 1 184 ? -0.304 1.940 3.626 1.00 96.44 184 GLU A CA 1
ATOM 1421 C C . GLU A 1 184 ? 1.088 2.168 3.011 1.00 96.44 184 GLU A C 1
ATOM 1423 O O . GLU A 1 184 ? 1.429 1.564 1.994 1.00 96.44 184 GLU A O 1
ATOM 1428 N N . THR A 1 185 ? 1.931 2.993 3.644 1.00 95.94 185 THR A N 1
ATOM 1429 C CA . THR A 1 185 ? 3.328 3.209 3.226 1.00 95.94 185 THR A CA 1
ATOM 1430 C C . THR A 1 185 ? 4.120 1.900 3.257 1.00 95.94 185 THR A C 1
ATOM 1432 O O . THR A 1 185 ? 4.839 1.587 2.306 1.00 95.94 185 THR A O 1
ATOM 1435 N N . TRP A 1 186 ? 3.956 1.118 4.327 1.00 96.25 186 TRP A N 1
ATOM 1436 C CA . TRP A 1 186 ? 4.559 -0.199 4.469 1.00 96.25 186 TRP A CA 1
ATOM 1437 C C . TRP A 1 186 ? 4.123 -1.129 3.338 1.00 96.25 186 TRP A C 1
ATOM 1439 O O . TRP A 1 186 ? 4.982 -1.709 2.684 1.00 96.25 186 TRP A O 1
ATOM 1449 N N . ASN A 1 187 ? 2.821 -1.228 3.057 1.00 97.88 187 ASN A N 1
ATOM 1450 C CA . ASN A 1 187 ? 2.297 -2.066 1.982 1.00 97.88 187 ASN A CA 1
ATOM 1451 C C . ASN A 1 187 ? 2.931 -1.701 0.634 1.00 97.88 187 ASN A C 1
ATOM 1453 O O . ASN A 1 187 ? 3.310 -2.596 -0.114 1.00 97.88 187 ASN A O 1
ATOM 1457 N N . GLY A 1 188 ? 3.107 -0.409 0.335 1.00 96.88 188 GLY A N 1
ATOM 1458 C CA . GLY A 1 188 ? 3.782 0.038 -0.887 1.00 96.88 188 GLY A CA 1
ATOM 1459 C C . GLY A 1 188 ? 5.223 -0.471 -0.989 1.00 96.88 188 GLY A C 1
ATOM 1460 O O . GLY A 1 188 ? 5.606 -1.063 -2.001 1.00 96.88 188 GLY A O 1
ATOM 1461 N N . GLN A 1 189 ? 6.019 -0.291 0.067 1.00 95.25 189 GLN A N 1
ATOM 1462 C CA . GLN A 1 189 ? 7.408 -0.766 0.091 1.00 95.25 189 GLN A CA 1
ATOM 1463 C C . GLN A 1 189 ? 7.508 -2.293 0.079 1.00 95.25 189 GLN A C 1
ATOM 1465 O O . GLN A 1 189 ? 8.323 -2.859 -0.651 1.00 95.25 189 GLN A O 1
ATOM 1470 N N . TRP A 1 190 ? 6.650 -2.963 0.847 1.00 96.69 190 TRP A N 1
ATOM 1471 C CA . TRP A 1 190 ? 6.585 -4.414 0.909 1.00 96.69 190 TRP A CA 1
ATOM 1472 C C . TRP A 1 190 ? 6.221 -5.014 -0.444 1.00 96.69 190 TRP A C 1
ATOM 1474 O O . TRP A 1 190 ? 6.914 -5.913 -0.899 1.00 96.69 190 TRP A O 1
ATOM 1484 N N . LEU A 1 191 ? 5.194 -4.500 -1.125 1.00 97.06 191 LEU A N 1
ATOM 1485 C CA . LEU A 1 191 ? 4.801 -4.985 -2.449 1.00 97.06 191 LEU A CA 1
ATOM 1486 C C . LEU A 1 191 ? 5.912 -4.778 -3.478 1.00 97.06 191 LEU A C 1
ATOM 1488 O O . LEU A 1 191 ? 6.216 -5.698 -4.237 1.00 97.06 191 LEU A O 1
ATOM 1492 N N . ARG A 1 192 ? 6.567 -3.610 -3.469 1.00 94.62 192 ARG A N 1
ATOM 1493 C CA . ARG A 1 192 ? 7.742 -3.367 -4.315 1.00 94.62 192 ARG A CA 1
ATOM 1494 C C . ARG A 1 192 ? 8.816 -4.428 -4.061 1.00 94.62 192 ARG A C 1
ATOM 1496 O O . ARG A 1 192 ? 9.282 -5.047 -5.007 1.00 94.62 192 ARG A O 1
ATOM 1503 N N . HIS A 1 193 ? 9.176 -4.686 -2.803 1.00 94.38 193 HIS A N 1
ATOM 1504 C CA . HIS A 1 193 ? 10.187 -5.694 -2.482 1.00 94.38 193 HIS A CA 1
ATOM 1505 C C . HIS A 1 193 ? 9.740 -7.121 -2.834 1.00 94.38 193 HIS A C 1
ATOM 1507 O O . HIS A 1 193 ? 10.464 -7.830 -3.526 1.00 94.38 193 HIS A O 1
ATOM 1513 N N . ARG A 1 194 ? 8.540 -7.528 -2.414 1.00 95.56 194 ARG A N 1
ATOM 1514 C CA . ARG A 1 194 ? 7.982 -8.881 -2.557 1.00 95.56 194 ARG A CA 1
ATOM 1515 C C . ARG A 1 194 ? 7.844 -9.340 -4.008 1.00 95.56 194 ARG A C 1
ATOM 1517 O O . ARG A 1 194 ? 7.858 -10.546 -4.263 1.00 95.56 194 ARG A O 1
ATOM 1524 N N . PHE A 1 195 ? 7.691 -8.395 -4.933 1.00 94.00 195 PHE A N 1
ATOM 1525 C CA . PHE A 1 195 ? 7.609 -8.650 -6.371 1.00 94.00 195 PHE A CA 1
ATOM 1526 C C . PHE A 1 195 ? 8.875 -8.235 -7.143 1.00 94.00 195 PHE A C 1
ATOM 1528 O O . PHE A 1 195 ? 8.921 -8.365 -8.367 1.00 94.00 195 PHE A O 1
ATOM 1535 N N . SER A 1 196 ? 9.918 -7.769 -6.449 1.00 90.38 196 SER A N 1
ATOM 1536 C CA . SER A 1 196 ? 11.215 -7.457 -7.059 1.00 90.38 196 SER A CA 1
ATOM 1537 C C . SER A 1 196 ? 11.996 -8.720 -7.435 1.00 90.38 196 SER A C 1
ATOM 1539 O O . SER A 1 196 ? 11.729 -9.819 -6.946 1.00 90.38 196 SER A O 1
ATOM 1541 N N . ALA A 1 197 ? 13.020 -8.553 -8.277 1.00 87.81 197 ALA A N 1
ATOM 1542 C CA . ALA A 1 197 ? 13.960 -9.624 -8.625 1.00 87.81 197 ALA A CA 1
ATOM 1543 C C . ALA A 1 197 ? 14.728 -10.178 -7.417 1.00 87.81 197 ALA A C 1
ATOM 1545 O O . ALA A 1 197 ? 15.107 -11.344 -7.405 1.00 87.81 197 ALA A O 1
ATOM 1546 N N . ASN A 1 198 ? 14.960 -9.315 -6.426 1.00 86.12 198 ASN A N 1
ATOM 1547 C CA . ASN A 1 198 ? 15.841 -9.554 -5.288 1.00 86.12 198 ASN A CA 1
ATOM 1548 C C . ASN A 1 198 ? 15.088 -10.074 -4.057 1.00 86.12 198 ASN A C 1
ATOM 1550 O O . ASN A 1 198 ? 15.638 -10.087 -2.957 1.00 86.12 198 ASN A O 1
ATOM 1554 N N . TYR A 1 199 ? 13.819 -10.459 -4.213 1.00 91.44 199 TYR A N 1
ATOM 1555 C CA . TYR A 1 199 ? 13.060 -11.050 -3.123 1.00 91.44 199 TYR A CA 1
ATOM 1556 C C . TYR A 1 199 ? 13.619 -12.429 -2.765 1.00 91.44 199 TYR A C 1
ATOM 1558 O O . TYR A 1 199 ? 13.597 -13.348 -3.584 1.00 91.44 199 TYR A O 1
ATOM 1566 N N . ASP A 1 200 ? 14.063 -12.576 -1.519 1.00 92.06 200 ASP A N 1
ATOM 1567 C CA . ASP A 1 200 ? 14.459 -13.855 -0.942 1.00 92.06 200 ASP A CA 1
ATOM 1568 C C . ASP A 1 200 ? 13.374 -14.340 0.036 1.00 92.06 200 ASP A C 1
ATOM 1570 O O . ASP A 1 200 ? 13.209 -13.754 1.112 1.00 92.06 200 ASP A O 1
ATOM 1574 N N . PRO A 1 201 ? 12.639 -15.421 -0.284 1.00 92.25 201 PRO A N 1
ATOM 1575 C CA . PRO A 1 201 ? 11.658 -16.007 0.625 1.00 92.25 201 PRO A CA 1
ATOM 1576 C C . PRO A 1 201 ? 12.251 -16.476 1.962 1.00 92.25 201 PRO A C 1
ATOM 1578 O O . PRO A 1 201 ? 11.525 -16.517 2.955 1.00 92.25 201 PRO A O 1
ATOM 1581 N N . ALA A 1 202 ? 13.542 -16.829 2.007 1.00 94.00 202 ALA A N 1
ATOM 1582 C CA . ALA A 1 202 ? 14.223 -17.217 3.241 1.00 94.00 202 ALA A CA 1
ATOM 1583 C C . ALA A 1 202 ? 14.561 -16.004 4.124 1.00 94.00 202 ALA A C 1
ATOM 1585 O O . ALA A 1 202 ? 14.685 -16.145 5.342 1.00 94.00 202 ALA A O 1
ATOM 1586 N N . ASN A 1 203 ? 14.660 -14.811 3.530 1.00 91.56 203 ASN A N 1
ATOM 1587 C CA . ASN A 1 203 ? 14.921 -13.561 4.234 1.00 91.56 203 ASN A CA 1
ATOM 1588 C C . ASN A 1 203 ? 14.020 -12.408 3.735 1.00 91.56 203 ASN A C 1
ATOM 1590 O O . ASN A 1 203 ? 14.499 -11.435 3.134 1.00 91.56 203 ASN A O 1
ATOM 1594 N N . PRO A 1 204 ? 12.705 -12.466 4.027 1.00 91.88 204 PRO A N 1
ATOM 1595 C CA . PRO A 1 204 ? 11.731 -11.505 3.507 1.00 91.88 204 PRO A CA 1
ATOM 1596 C C . PRO A 1 204 ? 11.897 -10.087 4.082 1.00 91.88 204 PRO A C 1
ATOM 1598 O O . PRO A 1 204 ? 11.348 -9.133 3.541 1.00 91.88 204 PRO A O 1
ATOM 1601 N N . ALA A 1 205 ? 12.640 -9.930 5.180 1.00 88.62 205 ALA A N 1
ATOM 1602 C CA . ALA A 1 205 ? 12.917 -8.648 5.831 1.00 88.62 205 ALA A CA 1
ATOM 1603 C C . ALA A 1 205 ? 14.212 -7.972 5.337 1.00 88.62 205 ALA A C 1
ATOM 1605 O O . ALA A 1 205 ? 14.529 -6.865 5.772 1.00 88.62 205 ALA A O 1
ATOM 1606 N N . SER A 1 206 ? 14.961 -8.601 4.428 1.00 85.88 206 SER A N 1
ATOM 1607 C CA . SER A 1 206 ? 16.296 -8.145 4.006 1.00 85.88 206 SER A CA 1
ATOM 1608 C C . SER A 1 206 ? 16.354 -6.690 3.521 1.00 85.88 206 SER A C 1
ATOM 1610 O O . SER A 1 206 ? 17.361 -6.013 3.720 1.00 85.88 206 SER A O 1
ATOM 1612 N N . PHE A 1 207 ? 15.274 -6.179 2.926 1.00 84.69 207 PHE A N 1
ATOM 1613 C CA . PHE A 1 207 ? 15.226 -4.828 2.366 1.00 84.69 207 PHE A CA 1
ATOM 1614 C C . PHE A 1 207 ? 15.158 -3.698 3.406 1.00 84.69 207 PHE A C 1
ATOM 1616 O O . PHE A 1 207 ? 15.495 -2.563 3.083 1.00 84.69 207 PHE A O 1
ATOM 1623 N N . ILE A 1 208 ? 14.735 -3.975 4.642 1.00 80.44 208 ILE A N 1
ATOM 1624 C CA . ILE A 1 208 ? 14.341 -2.944 5.624 1.00 80.44 208 ILE A CA 1
ATOM 1625 C C . ILE A 1 208 ? 15.505 -2.050 6.041 1.00 80.44 208 ILE A C 1
ATOM 1627 O O . ILE A 1 208 ? 15.320 -0.860 6.282 1.00 80.44 208 ILE A O 1
ATOM 1631 N N . HIS A 1 209 ? 16.712 -2.610 6.098 1.00 71.31 209 HIS A N 1
ATOM 1632 C CA . HIS A 1 209 ? 17.926 -1.869 6.440 1.00 71.31 209 HIS A CA 1
ATOM 1633 C C . HIS A 1 209 ? 18.545 -1.145 5.235 1.00 71.31 209 HIS A C 1
ATOM 1635 O O . HIS A 1 209 ? 19.644 -0.600 5.338 1.00 71.31 209 HIS A O 1
ATOM 1641 N N . GLY A 1 210 ? 17.859 -1.140 4.089 1.00 72.12 210 GLY A N 1
ATOM 1642 C CA . GLY A 1 210 ? 18.258 -0.363 2.927 1.00 72.12 210 GLY A CA 1
ATOM 1643 C C . GLY A 1 210 ? 18.200 1.144 3.217 1.00 72.12 210 GLY A C 1
ATOM 1644 O O . GLY A 1 210 ? 17.267 1.601 3.885 1.00 72.12 210 GLY A O 1
ATOM 1645 N N . PRO A 1 211 ? 19.151 1.935 2.686 1.00 65.69 211 PRO A N 1
ATOM 1646 C CA . PRO A 1 211 ? 19.246 3.373 2.957 1.00 65.69 211 PRO A CA 1
ATOM 1647 C C . PRO A 1 211 ? 18.003 4.169 2.523 1.00 65.69 211 PRO A C 1
ATOM 1649 O O . PRO A 1 211 ? 17.760 5.248 3.054 1.00 65.69 211 PRO A O 1
ATOM 1652 N N . ASP A 1 212 ? 17.200 3.615 1.609 1.00 70.62 212 ASP A N 1
ATOM 1653 C CA . ASP A 1 212 ? 16.017 4.256 1.024 1.00 70.62 212 ASP A CA 1
ATOM 1654 C C . ASP A 1 212 ? 14.683 3.745 1.606 1.00 70.62 212 ASP A C 1
ATOM 1656 O O . ASP A 1 212 ? 13.619 4.058 1.070 1.00 70.62 212 ASP A O 1
ATOM 1660 N N . ILE A 1 213 ? 14.715 2.899 2.645 1.00 80.75 213 ILE A N 1
ATOM 1661 C CA . ILE A 1 213 ? 13.505 2.279 3.217 1.00 80.75 213 ILE A CA 1
ATOM 1662 C C . ILE A 1 213 ? 13.144 2.882 4.564 1.00 80.75 213 ILE A C 1
ATOM 1664 O O . ILE A 1 213 ? 11.976 3.189 4.789 1.00 80.75 213 ILE A O 1
ATOM 1668 N N . ILE A 1 214 ? 14.122 3.074 5.447 1.00 80.94 214 ILE A N 1
ATOM 1669 C CA . ILE A 1 214 ? 13.923 3.770 6.715 1.00 80.94 214 ILE A CA 1
ATOM 1670 C C . ILE A 1 214 ? 14.639 5.113 6.631 1.00 80.94 214 ILE A C 1
ATOM 1672 O O . ILE A 1 214 ? 15.868 5.167 6.669 1.00 80.94 214 ILE A O 1
ATOM 1676 N N . ASN A 1 215 ? 13.871 6.201 6.546 1.00 71.25 215 ASN A N 1
ATOM 1677 C CA . ASN A 1 215 ? 14.427 7.542 6.650 1.00 71.25 215 ASN A CA 1
ATOM 1678 C C . ASN A 1 215 ? 14.384 8.067 8.080 1.00 71.25 215 ASN A C 1
ATOM 1680 O O . ASN A 1 215 ? 13.594 7.647 8.928 1.00 71.25 215 ASN A O 1
ATOM 1684 N N . SER A 1 216 ? 15.232 9.068 8.274 1.00 66.06 216 SER A N 1
ATOM 1685 C CA . SER A 1 216 ? 15.324 10.008 9.386 1.00 66.06 216 SER A CA 1
ATOM 1686 C C . SER A 1 216 ? 16.692 9.931 10.042 1.00 66.06 216 SER A C 1
ATOM 1688 O O . SER A 1 216 ? 17.174 8.874 10.443 1.00 66.06 216 SER A O 1
ATOM 1690 N N . LYS A 1 217 ? 17.312 11.104 10.186 1.00 68.81 217 LYS A N 1
ATOM 1691 C CA . LYS A 1 217 ? 18.586 11.265 10.896 1.00 68.81 217 LYS A CA 1
ATOM 1692 C C . LYS A 1 217 ? 18.422 11.104 12.412 1.00 68.81 217 LYS A C 1
ATOM 1694 O O . LYS A 1 217 ? 19.420 10.976 13.113 1.00 68.81 217 LYS A O 1
ATOM 1699 N N . SER A 1 218 ? 17.186 11.125 12.915 1.00 73.06 218 SER A N 1
ATOM 1700 C CA . SER A 1 218 ? 16.869 11.010 14.338 1.00 73.06 218 SER A CA 1
ATOM 1701 C C . SER A 1 218 ? 15.518 10.321 14.579 1.00 73.06 218 SER A C 1
ATOM 1703 O O . SER A 1 218 ? 14.588 10.527 13.800 1.00 73.06 218 SER A O 1
ATOM 1705 N N . PRO A 1 219 ? 15.363 9.575 15.683 1.00 79.88 219 PRO A N 1
ATOM 1706 C CA . PRO A 1 219 ? 14.076 9.041 16.118 1.00 79.88 219 PRO A CA 1
ATOM 1707 C C . PRO A 1 219 ? 12.944 10.095 16.192 1.00 79.88 219 PRO A C 1
ATOM 1709 O O . PRO A 1 219 ? 13.215 11.234 16.582 1.00 79.88 219 PRO A O 1
ATOM 1712 N N . PRO A 1 220 ? 11.680 9.729 15.898 1.00 81.31 220 PRO A N 1
ATOM 1713 C CA . PRO A 1 220 ? 11.262 8.437 15.359 1.00 81.31 220 PRO A CA 1
ATOM 1714 C C . PRO A 1 220 ? 11.670 8.267 13.887 1.00 81.31 220 PRO A C 1
ATOM 1716 O O . PRO A 1 220 ? 11.612 9.210 13.096 1.00 81.31 220 PRO A O 1
ATOM 1719 N N . TYR A 1 221 ? 12.080 7.052 13.531 1.00 87.69 221 TYR A N 1
ATOM 1720 C CA . TYR A 1 221 ? 12.387 6.670 12.154 1.00 87.69 221 TYR A CA 1
ATOM 1721 C C . TYR A 1 221 ? 11.094 6.419 11.378 1.00 87.69 221 TYR A C 1
ATOM 1723 O O . TYR A 1 221 ? 10.130 5.936 11.965 1.00 87.69 221 TYR A O 1
ATOM 1731 N N . ASN A 1 222 ? 11.046 6.717 10.080 1.00 90.00 222 ASN A N 1
ATOM 1732 C CA . ASN A 1 222 ? 9.852 6.478 9.264 1.00 90.00 222 ASN A CA 1
ATOM 1733 C C . ASN A 1 222 ? 10.164 5.524 8.123 1.00 90.00 222 ASN A C 1
ATOM 1735 O O . ASN A 1 222 ? 11.244 5.582 7.539 1.00 90.00 222 ASN A O 1
ATOM 1739 N N . VAL A 1 223 ? 9.178 4.713 7.752 1.00 91.56 223 VAL A N 1
ATOM 1740 C CA . VAL A 1 223 ? 9.214 4.025 6.462 1.00 91.56 223 VAL A CA 1
ATOM 1741 C C . VAL A 1 223 ? 9.042 5.072 5.361 1.00 91.56 223 VAL A C 1
ATOM 1743 O O . VAL A 1 223 ? 8.120 5.893 5.421 1.00 91.56 223 VAL A O 1
ATOM 1746 N N . GLU A 1 224 ? 9.932 5.054 4.375 1.00 91.88 224 GLU A N 1
ATOM 1747 C CA . GLU A 1 224 ? 9.860 5.908 3.195 1.00 91.88 224 GLU A CA 1
ATOM 1748 C C . GLU A 1 224 ? 8.719 5.499 2.283 1.00 91.88 224 GLU A C 1
ATOM 1750 O O . GLU A 1 224 ? 8.419 4.316 2.121 1.00 91.88 224 GLU A O 1
ATOM 1755 N N . THR A 1 225 ? 8.103 6.478 1.629 1.00 93.06 225 THR A N 1
ATOM 1756 C CA . THR A 1 225 ? 7.038 6.176 0.670 1.00 93.06 225 THR A CA 1
ATOM 1757 C C . THR A 1 225 ? 7.641 5.787 -0.676 1.00 93.06 225 THR A C 1
ATOM 1759 O O . THR A 1 225 ? 8.474 6.506 -1.223 1.00 93.06 225 THR A O 1
ATOM 1762 N N . VAL A 1 226 ? 7.207 4.657 -1.235 1.00 93.75 226 VAL A N 1
ATOM 1763 C CA . VAL A 1 226 ? 7.750 4.140 -2.497 1.00 93.75 226 VAL A CA 1
ATOM 1764 C C . VAL A 1 226 ? 7.350 5.007 -3.700 1.00 93.75 226 VAL A C 1
ATOM 1766 O O . VAL A 1 226 ? 6.236 5.535 -3.757 1.00 93.75 226 VAL A O 1
ATOM 1769 N N . SER A 1 227 ? 8.227 5.119 -4.705 1.00 94.19 227 SER A N 1
ATOM 1770 C CA . SER A 1 227 ? 7.843 5.656 -6.020 1.00 94.19 227 SER A CA 1
ATOM 1771 C C . SER A 1 227 ? 6.765 4.775 -6.657 1.00 94.19 227 SER A C 1
ATOM 1773 O O . SER A 1 227 ? 6.888 3.548 -6.708 1.00 94.19 227 SER A O 1
ATOM 1775 N N . TRP A 1 228 ? 5.723 5.413 -7.196 1.00 95.25 228 TRP A N 1
ATOM 1776 C CA . TRP A 1 228 ? 4.650 4.716 -7.901 1.00 95.25 228 TRP A CA 1
ATOM 1777 C C . TRP A 1 228 ? 5.187 3.943 -9.115 1.00 95.25 228 TRP A C 1
ATOM 1779 O O . TRP A 1 228 ? 4.770 2.813 -9.352 1.00 95.25 228 TRP A O 1
ATOM 1789 N N . ALA A 1 229 ? 6.158 4.502 -9.846 1.00 94.25 229 ALA A N 1
ATOM 1790 C CA . ALA A 1 229 ? 6.724 3.867 -11.032 1.00 94.25 229 ALA A CA 1
ATOM 1791 C C . ALA A 1 229 ? 7.474 2.582 -10.660 1.00 94.25 229 ALA A C 1
ATOM 1793 O O . ALA A 1 229 ? 7.267 1.539 -11.277 1.00 94.25 229 ALA A O 1
ATOM 1794 N N . ARG A 1 230 ? 8.284 2.631 -9.596 1.00 93.62 230 ARG A N 1
ATOM 1795 C CA . ARG A 1 230 ? 9.033 1.471 -9.084 1.00 93.62 230 ARG A CA 1
ATOM 1796 C C . ARG A 1 230 ? 8.118 0.360 -8.583 1.00 93.62 230 ARG A C 1
ATOM 1798 O O . ARG A 1 230 ? 8.348 -0.811 -8.885 1.00 93.62 230 ARG A O 1
ATOM 1805 N N . LEU A 1 231 ? 7.059 0.725 -7.856 1.00 95.12 231 LEU A N 1
ATOM 1806 C CA . LEU A 1 231 ? 6.045 -0.228 -7.409 1.00 95.12 231 LEU A CA 1
ATOM 1807 C C . LEU A 1 231 ? 5.388 -0.929 -8.605 1.00 95.12 231 LEU A C 1
ATOM 1809 O O . LEU A 1 231 ? 5.354 -2.157 -8.643 1.00 95.12 231 LEU A O 1
ATOM 1813 N N . LEU A 1 232 ? 4.917 -0.175 -9.603 1.00 94.69 232 LEU A N 1
ATOM 1814 C CA . LEU A 1 232 ? 4.263 -0.764 -10.773 1.00 94.69 232 LEU A CA 1
ATOM 1815 C C . LEU A 1 232 ? 5.220 -1.629 -11.610 1.00 94.69 232 LEU A C 1
ATOM 1817 O O . LEU A 1 232 ? 4.815 -2.703 -12.045 1.00 94.69 232 LEU A O 1
ATOM 1821 N N . LEU A 1 233 ? 6.484 -1.221 -11.786 1.00 92.62 233 LEU A N 1
ATOM 1822 C CA . LEU A 1 233 ? 7.513 -2.032 -12.462 1.00 92.62 233 LEU A CA 1
ATOM 1823 C C . LEU A 1 233 ? 7.791 -3.364 -11.745 1.00 92.62 233 LEU A C 1
ATOM 1825 O O . LEU A 1 233 ? 8.101 -4.361 -12.402 1.00 92.62 233 LEU A O 1
ATOM 1829 N N . SER A 1 234 ? 7.693 -3.380 -10.411 1.00 93.25 234 SER A N 1
ATOM 1830 C CA . SER A 1 234 ? 7.832 -4.600 -9.606 1.00 93.25 234 SER A CA 1
ATOM 1831 C C . SER A 1 234 ? 6.600 -5.491 -9.769 1.00 93.25 234 SER A C 1
ATOM 1833 O O . SER A 1 234 ? 6.719 -6.668 -10.088 1.00 93.25 234 SER A O 1
ATOM 1835 N N . LEU A 1 235 ? 5.399 -4.918 -9.640 1.00 94.12 235 LEU A N 1
ATOM 1836 C CA . LEU A 1 235 ? 4.137 -5.646 -9.799 1.00 94.12 235 LEU A CA 1
ATOM 1837 C C . LEU A 1 235 ? 4.001 -6.278 -11.186 1.00 94.12 235 LEU A C 1
ATOM 1839 O O . LEU A 1 235 ? 3.627 -7.444 -11.296 1.00 94.12 235 LEU A O 1
ATOM 1843 N N . GLY A 1 236 ? 4.347 -5.550 -12.247 1.00 91.62 236 GLY A N 1
ATOM 1844 C CA . GLY A 1 236 ? 4.229 -6.070 -13.607 1.00 91.62 236 GLY A CA 1
ATOM 1845 C C . GLY A 1 236 ? 5.177 -7.225 -13.929 1.00 91.62 236 GLY A C 1
ATOM 1846 O O . GLY A 1 236 ? 4.911 -7.979 -14.857 1.00 91.62 236 GLY A O 1
ATOM 1847 N N . ARG A 1 237 ? 6.213 -7.465 -13.111 1.00 86.81 237 ARG A N 1
ATOM 1848 C CA . ARG A 1 237 ? 7.020 -8.693 -13.199 1.00 86.81 237 ARG A CA 1
ATOM 1849 C C . ARG A 1 237 ? 6.211 -9.946 -12.848 1.00 86.81 237 ARG A C 1
ATOM 1851 O O . ARG A 1 237 ? 6.505 -11.019 -13.364 1.00 86.81 237 ARG A O 1
ATOM 1858 N N . ALA A 1 238 ? 5.243 -9.822 -11.942 1.00 85.62 238 ALA A N 1
ATOM 1859 C CA . ALA A 1 238 ? 4.553 -10.958 -11.338 1.00 85.62 238 ALA A CA 1
ATOM 1860 C C . ALA A 1 238 ? 3.092 -11.110 -11.776 1.00 85.62 238 ALA A C 1
ATOM 1862 O O . ALA A 1 238 ? 2.570 -12.220 -11.744 1.00 85.62 238 ALA A O 1
ATOM 1863 N N . LEU A 1 239 ? 2.430 -10.013 -12.152 1.00 88.56 239 LEU A N 1
ATOM 1864 C CA . LEU A 1 239 ? 0.990 -9.996 -12.433 1.00 88.56 239 LEU A CA 1
ATOM 1865 C C . LEU A 1 239 ? 0.636 -10.182 -13.921 1.00 88.56 239 LEU A C 1
ATOM 1867 O O . LEU A 1 239 ? -0.540 -10.280 -14.255 1.00 88.56 239 LEU A O 1
ATOM 1871 N N . GLY A 1 240 ? 1.634 -10.283 -14.805 1.00 78.06 240 GLY A N 1
ATOM 1872 C CA . GLY A 1 240 ? 1.432 -10.517 -16.238 1.00 78.06 240 GLY A CA 1
ATOM 1873 C C . GLY A 1 240 ? 0.912 -9.296 -17.009 1.00 78.06 240 GLY A C 1
ATOM 1874 O O . GLY A 1 240 ? 1.005 -8.157 -16.545 1.00 78.06 240 GLY A O 1
ATOM 1875 N N . ASP A 1 241 ? 0.393 -9.550 -18.214 1.00 81.56 241 ASP A N 1
ATOM 1876 C CA . ASP A 1 241 ? 0.050 -8.507 -19.195 1.00 81.56 241 ASP A CA 1
ATOM 1877 C C . ASP A 1 241 ? -1.391 -7.991 -19.098 1.00 81.56 241 ASP A C 1
ATOM 1879 O O . ASP A 1 241 ? -1.705 -6.929 -19.646 1.00 81.56 241 ASP A O 1
ATOM 1883 N N . GLU A 1 242 ? -2.264 -8.713 -18.393 1.00 84.62 242 GLU A N 1
ATOM 1884 C CA . GLU A 1 242 ? -3.668 -8.336 -18.254 1.00 84.62 242 GLU A CA 1
ATOM 1885 C C . GLU A 1 242 ? -3.815 -7.026 -17.460 1.00 84.62 242 GLU A C 1
ATOM 1887 O O . GLU A 1 242 ? -3.138 -6.828 -16.442 1.00 84.62 242 GLU A O 1
ATOM 1892 N N . PRO A 1 243 ? -4.700 -6.105 -17.885 1.00 86.19 243 PRO A N 1
ATOM 1893 C CA . PRO A 1 243 ? -4.948 -4.884 -17.138 1.00 86.19 243 PRO A CA 1
ATOM 1894 C C . PRO A 1 243 ? -5.493 -5.192 -15.742 1.00 86.19 243 PRO A C 1
ATOM 1896 O O . PRO A 1 243 ? -6.527 -5.842 -15.589 1.00 86.19 243 PRO A O 1
ATOM 1899 N N . VAL A 1 244 ? -4.839 -4.652 -14.714 1.00 92.25 244 VAL A N 1
ATOM 1900 C CA . VAL A 1 244 ? -5.302 -4.781 -13.329 1.00 92.25 244 VAL A CA 1
ATOM 1901 C C . VAL A 1 244 ? -6.091 -3.536 -12.946 1.00 92.25 244 VAL A C 1
ATOM 1903 O O . VAL A 1 244 ? -5.628 -2.408 -13.125 1.00 92.25 244 VAL A O 1
ATOM 1906 N N . SER A 1 245 ? -7.297 -3.727 -12.414 1.00 92.31 245 SER A N 1
ATOM 1907 C CA . SER A 1 245 ? -8.111 -2.615 -11.924 1.00 92.31 245 SER A CA 1
ATOM 1908 C C . SER A 1 245 ? -7.548 -2.085 -10.610 1.00 92.31 245 SER A C 1
ATOM 1910 O O . SER A 1 245 ? -7.223 -2.857 -9.702 1.00 92.31 245 SER A O 1
ATOM 1912 N N . SER A 1 246 ? -7.455 -0.761 -10.491 1.00 94.31 246 SER A N 1
ATOM 1913 C CA . SER A 1 246 ? -7.106 -0.112 -9.234 1.00 94.31 246 SER A CA 1
ATOM 1914 C C . SER A 1 246 ? -8.050 1.030 -8.891 1.00 94.31 246 SER A C 1
ATOM 1916 O O . SER A 1 246 ? -8.649 1.643 -9.775 1.00 94.31 246 SER A O 1
ATOM 1918 N N . HIS A 1 247 ? -8.175 1.332 -7.602 1.00 94.62 247 HIS A N 1
ATOM 1919 C CA . HIS A 1 247 ? -8.862 2.522 -7.116 1.00 94.62 247 HIS A CA 1
ATOM 1920 C C . HIS A 1 247 ? -7.887 3.410 -6.357 1.00 94.62 247 HIS A C 1
ATOM 1922 O O . HIS A 1 247 ? -7.211 2.948 -5.436 1.00 94.62 247 HIS A O 1
ATOM 1928 N N . VAL A 1 248 ? -7.823 4.678 -6.755 1.00 94.69 248 VAL A N 1
ATOM 1929 C CA . VAL A 1 248 ? -6.823 5.631 -6.277 1.00 94.69 248 VAL A CA 1
ATOM 1930 C C . VAL A 1 248 ? -7.484 6.742 -5.472 1.00 94.69 248 VAL A C 1
ATOM 1932 O O . VAL A 1 248 ? -8.405 7.420 -5.944 1.00 94.69 248 VAL A O 1
ATOM 1935 N N . TYR A 1 249 ? -6.995 6.947 -4.251 1.00 92.44 249 TYR A N 1
ATOM 1936 C CA . TYR A 1 249 ? -7.520 7.943 -3.319 1.00 92.44 249 TYR A CA 1
ATOM 1937 C C . TYR A 1 249 ? -6.437 8.476 -2.371 1.00 92.44 249 TYR A C 1
ATOM 1939 O O . TYR A 1 249 ? -5.303 8.014 -2.369 1.00 92.44 249 TYR A O 1
ATOM 1947 N N . SER A 1 250 ? -6.799 9.454 -1.548 1.00 90.44 250 SER A N 1
ATOM 1948 C CA . SER A 1 250 ? -6.056 9.902 -0.373 1.00 90.44 250 SER A CA 1
ATOM 1949 C C . SER A 1 250 ? -7.048 10.158 0.758 1.00 90.44 250 SER A C 1
ATOM 1951 O O . SER A 1 250 ? -8.015 10.902 0.568 1.00 90.44 250 SER A O 1
ATOM 1953 N N . LEU A 1 251 ? -6.839 9.523 1.914 1.00 84.56 251 LEU A N 1
ATOM 1954 C CA . LEU A 1 251 ? -7.611 9.784 3.130 1.00 84.56 251 LEU A CA 1
ATOM 1955 C C . LEU A 1 251 ? -6.719 10.511 4.136 1.00 84.56 251 LEU A C 1
ATOM 1957 O O . LEU A 1 251 ? -5.646 10.036 4.496 1.00 84.56 251 LEU A O 1
ATOM 1961 N N . GLY A 1 252 ? -7.158 11.676 4.598 1.00 78.25 252 GLY A N 1
ATOM 1962 C CA . GLY A 1 252 ? -6.365 12.536 5.468 1.00 78.25 252 GLY A CA 1
ATOM 1963 C C . GLY A 1 252 ? -7.209 13.652 6.065 1.00 78.25 252 GLY A C 1
ATOM 1964 O O . GLY A 1 252 ? -8.366 13.449 6.420 1.00 78.25 252 GLY A O 1
ATOM 1965 N N . GLN A 1 253 ? -6.636 14.852 6.182 1.00 69.12 253 GLN A N 1
ATOM 1966 C CA . GLN A 1 253 ? -7.410 16.029 6.602 1.00 69.12 253 GLN A CA 1
ATOM 1967 C C . GLN A 1 253 ? -8.447 16.435 5.547 1.00 69.12 253 GLN A C 1
ATOM 1969 O O . GLN A 1 253 ? -9.565 16.811 5.892 1.00 69.12 253 GLN A O 1
ATOM 1974 N N . MET A 1 254 ? -8.076 16.330 4.268 1.00 73.75 254 MET A N 1
ATOM 1975 C CA . MET A 1 254 ? -8.968 16.518 3.131 1.00 73.75 254 MET A CA 1
ATOM 1976 C C . MET A 1 254 ? -8.928 15.259 2.274 1.00 73.75 254 MET A C 1
ATOM 1978 O O . MET A 1 254 ? -7.894 14.923 1.699 1.00 73.75 254 MET A O 1
ATOM 1982 N N . ASN A 1 255 ? -10.054 14.556 2.212 1.00 80.25 255 ASN A N 1
ATOM 1983 C CA . ASN A 1 255 ? -10.143 13.330 1.434 1.00 80.25 255 ASN A CA 1
ATOM 1984 C C . ASN A 1 255 ? -10.258 13.661 -0.048 1.00 80.25 255 ASN A C 1
ATOM 1986 O O . ASN A 1 255 ? -11.019 14.547 -0.436 1.00 80.25 255 ASN A O 1
ATOM 1990 N N . SER A 1 256 ? -9.501 12.938 -0.862 1.00 84.12 256 SER A N 1
ATOM 1991 C CA . SER A 1 256 ? -9.478 13.091 -2.313 1.00 84.12 256 SER A CA 1
ATOM 1992 C C . SER A 1 256 ? -9.635 11.728 -2.966 1.00 84.12 256 SER A C 1
ATOM 1994 O O . SER A 1 256 ? -9.013 10.757 -2.545 1.00 84.12 256 SER A O 1
ATOM 1996 N N . THR A 1 257 ? -10.437 11.649 -4.020 1.00 87.12 257 THR A N 1
ATOM 1997 C CA . THR A 1 257 ? -10.589 10.434 -4.821 1.00 87.12 257 THR A CA 1
ATOM 1998 C C . THR A 1 257 ? -10.238 10.776 -6.256 1.00 87.12 257 THR A C 1
ATOM 2000 O O . THR A 1 257 ? -10.807 11.703 -6.825 1.00 87.12 257 THR A O 1
ATOM 2003 N N . VAL A 1 258 ? -9.295 10.033 -6.832 1.00 89.50 258 VAL A N 1
ATOM 2004 C CA . VAL A 1 258 ? -9.006 10.094 -8.269 1.00 89.50 258 VAL A CA 1
ATOM 2005 C C . VAL A 1 258 ? -9.989 9.192 -9.013 1.00 89.50 258 VAL A C 1
ATOM 2007 O O . VAL A 1 258 ? -10.548 9.597 -10.026 1.00 89.50 258 VAL A O 1
ATOM 2010 N N . GLY A 1 259 ? -10.258 8.002 -8.466 1.00 89.25 259 GLY A N 1
ATOM 2011 C CA . GLY A 1 259 ? -11.237 7.058 -8.999 1.00 89.25 259 GLY A CA 1
ATOM 2012 C C . GLY A 1 259 ? -10.600 5.758 -9.472 1.00 89.25 259 GLY A C 1
ATOM 2013 O O . GLY A 1 259 ? -9.558 5.343 -8.964 1.00 89.25 259 GLY A O 1
ATOM 2014 N N . PHE A 1 260 ? -11.265 5.093 -10.413 1.00 92.19 260 PHE A N 1
ATOM 2015 C CA . PHE A 1 260 ? -10.779 3.852 -11.007 1.00 92.19 260 PHE A CA 1
ATOM 2016 C C . PHE A 1 260 ? -9.732 4.131 -12.076 1.00 92.19 260 PHE A C 1
ATOM 2018 O O . PHE A 1 260 ? -9.963 4.935 -12.976 1.00 92.19 260 PHE A O 1
ATOM 2025 N N . VAL A 1 261 ? -8.597 3.448 -11.974 1.00 93.44 261 VAL A N 1
ATOM 2026 C CA . VAL A 1 261 ? -7.467 3.591 -12.888 1.00 93.44 261 VAL A CA 1
ATOM 2027 C C . VAL A 1 261 ? -7.010 2.193 -13.313 1.00 93.44 261 VAL A C 1
ATOM 2029 O O . VAL A 1 261 ? -6.459 1.457 -12.488 1.00 93.44 261 VAL A O 1
ATOM 2032 N N . PRO A 1 262 ? -7.226 1.797 -14.578 1.00 93.00 262 PRO A N 1
ATOM 2033 C CA . PRO A 1 262 ? -6.650 0.579 -15.128 1.00 93.00 262 PRO A CA 1
ATOM 2034 C C . PRO A 1 262 ? -5.122 0.675 -15.181 1.00 93.00 262 PRO A C 1
ATOM 2036 O O . PRO A 1 262 ? -4.561 1.680 -15.632 1.00 93.00 262 PRO A O 1
ATOM 2039 N N . LEU A 1 263 ? -4.452 -0.383 -14.731 1.00 93.88 263 LEU A N 1
ATOM 2040 C CA . LEU A 1 263 ? -3.001 -0.521 -14.750 1.00 93.88 263 LEU A CA 1
ATOM 2041 C C . LEU A 1 263 ? -2.618 -1.524 -15.839 1.00 93.88 263 LEU A C 1
ATOM 2043 O O . LEU A 1 263 ? -2.792 -2.728 -15.672 1.00 93.88 263 LEU A O 1
ATOM 2047 N N . HIS A 1 264 ? -2.078 -1.036 -16.954 1.00 91.62 264 HIS A N 1
ATOM 2048 C CA . HIS A 1 264 ? -1.554 -1.877 -18.030 1.00 91.62 264 HIS A CA 1
ATOM 2049 C C . HIS A 1 264 ? -0.135 -2.327 -17.685 1.00 91.62 264 HIS A C 1
ATOM 2051 O O . HIS A 1 264 ? 0.852 -1.761 -18.164 1.00 91.62 264 HIS A O 1
ATOM 2057 N N . LEU A 1 265 ? -0.032 -3.326 -16.812 1.00 90.38 265 LEU A N 1
ATOM 2058 C CA . LEU A 1 265 ? 1.250 -3.781 -16.281 1.00 90.38 265 LEU A CA 1
ATOM 2059 C C . LEU A 1 265 ? 2.160 -4.412 -17.342 1.00 90.38 265 LEU A C 1
ATOM 2061 O O . LEU A 1 265 ? 3.376 -4.280 -17.214 1.00 90.38 265 LEU A O 1
ATOM 2065 N N . GLY A 1 266 ? 1.624 -4.942 -18.447 1.00 85.69 266 GLY A N 1
ATOM 2066 C CA . GLY A 1 266 ? 2.434 -5.394 -19.589 1.00 85.69 266 GLY A CA 1
ATOM 2067 C C . GLY A 1 266 ? 3.347 -4.305 -20.179 1.00 85.69 266 GLY A C 1
ATOM 2068 O O . GLY A 1 266 ? 4.438 -4.589 -20.671 1.00 85.69 266 GLY A O 1
ATOM 2069 N N . ALA A 1 267 ? 2.999 -3.019 -20.019 1.00 83.44 267 ALA A N 1
ATOM 2070 C CA . ALA A 1 267 ? 3.886 -1.913 -20.389 1.00 83.44 267 ALA A CA 1
ATOM 2071 C C . ALA A 1 267 ? 5.227 -1.936 -19.632 1.00 83.44 267 ALA A C 1
ATOM 2073 O O . ALA A 1 267 ? 6.247 -1.486 -20.154 1.00 83.44 267 ALA A O 1
ATOM 2074 N N . THR A 1 268 ? 5.243 -2.475 -18.412 1.00 87.38 268 THR A N 1
ATOM 2075 C CA . THR A 1 268 ? 6.467 -2.640 -17.619 1.00 87.38 268 THR A CA 1
ATOM 2076 C C . THR A 1 268 ? 7.368 -3.741 -18.182 1.00 87.38 268 THR A C 1
ATOM 2078 O O . THR A 1 268 ? 8.589 -3.584 -18.167 1.00 87.38 268 THR A O 1
ATOM 2081 N N . GLY A 1 269 ? 6.783 -4.805 -18.745 1.00 85.75 269 GLY A N 1
ATOM 2082 C CA . GLY A 1 269 ? 7.501 -5.846 -19.481 1.00 85.75 269 GLY A CA 1
ATOM 2083 C C . GLY A 1 269 ? 8.171 -5.273 -20.725 1.00 85.75 269 GLY A C 1
ATOM 2084 O O . GLY A 1 269 ? 9.378 -5.425 -20.900 1.00 85.75 269 GLY A O 1
ATOM 2085 N N . VAL A 1 270 ? 7.431 -4.485 -21.514 1.00 84.69 270 VAL A N 1
ATOM 2086 C CA . VAL A 1 270 ? 7.975 -3.795 -22.697 1.00 84.69 270 VAL A CA 1
ATOM 2087 C C . VAL A 1 270 ? 9.159 -2.896 -22.333 1.00 84.69 270 VAL A C 1
ATOM 2089 O O . VAL A 1 270 ? 10.165 -2.905 -23.047 1.00 84.69 270 VAL A O 1
ATOM 2092 N N . LEU A 1 271 ? 9.078 -2.142 -21.229 1.00 86.69 271 LEU A N 1
ATOM 2093 C CA . LEU A 1 271 ? 10.199 -1.327 -20.741 1.00 86.69 271 LEU A CA 1
ATOM 2094 C C . LEU A 1 271 ? 11.398 -2.180 -20.340 1.00 86.69 271 LEU A C 1
ATOM 2096 O O . LEU A 1 271 ? 12.521 -1.856 -20.716 1.00 86.69 271 LEU A O 1
ATOM 2100 N N . ARG A 1 272 ? 11.169 -3.266 -19.599 1.00 86.88 272 ARG A N 1
ATOM 2101 C CA . ARG A 1 272 ? 12.233 -4.149 -19.115 1.00 86.88 272 ARG A CA 1
ATOM 2102 C C . ARG A 1 272 ? 12.969 -4.833 -20.264 1.00 86.88 272 ARG A C 1
ATOM 2104 O O . ARG A 1 272 ? 14.195 -4.860 -20.262 1.00 86.88 272 ARG A O 1
ATOM 2111 N N . GLU A 1 273 ? 12.241 -5.321 -21.262 1.00 87.31 273 GLU A N 1
ATOM 2112 C CA . GLU A 1 273 ? 12.821 -5.877 -22.487 1.00 87.31 273 GLU A CA 1
ATOM 2113 C C . GLU A 1 273 ? 13.613 -4.829 -23.266 1.00 87.31 273 GLU A C 1
ATOM 2115 O O . GLU A 1 273 ? 14.752 -5.073 -23.650 1.00 87.31 273 GLU A O 1
ATOM 2120 N N . SER A 1 274 ? 13.034 -3.640 -23.460 1.00 85.50 274 SER A N 1
ATOM 2121 C CA . SER A 1 274 ? 13.693 -2.533 -24.165 1.00 85.50 274 SER A CA 1
ATOM 2122 C C . SER A 1 274 ? 14.992 -2.132 -23.470 1.00 85.50 274 SER A C 1
ATOM 2124 O O . SER A 1 274 ? 16.011 -1.911 -24.126 1.00 85.50 274 SER A O 1
ATOM 2126 N N . TYR A 1 275 ? 14.970 -2.108 -22.136 1.00 86.38 275 TYR A N 1
ATOM 2127 C CA . TYR A 1 275 ? 16.146 -1.859 -21.321 1.00 86.38 275 TYR A CA 1
ATOM 2128 C C . TYR A 1 275 ? 17.174 -2.974 -21.492 1.00 86.38 275 TYR A C 1
ATOM 2130 O O . TYR A 1 275 ? 18.342 -2.681 -21.703 1.00 86.38 275 TYR A O 1
ATOM 2138 N N . ALA A 1 276 ? 16.760 -4.245 -21.455 1.00 86.62 276 ALA A N 1
ATOM 2139 C CA . ALA A 1 276 ? 17.655 -5.387 -21.632 1.00 86.62 276 ALA A CA 1
ATOM 2140 C C . ALA A 1 276 ? 18.353 -5.382 -23.002 1.00 86.62 276 ALA A C 1
ATOM 2142 O O . ALA A 1 276 ? 19.566 -5.587 -23.066 1.00 86.62 276 ALA A O 1
ATOM 2143 N N . THR A 1 277 ? 17.616 -5.087 -24.076 1.00 84.12 277 THR A N 1
ATOM 2144 C CA . THR A 1 277 ? 18.155 -4.956 -25.437 1.00 84.12 277 THR A CA 1
ATOM 2145 C C . THR A 1 277 ? 19.211 -3.856 -25.510 1.00 84.12 277 THR A C 1
ATOM 2147 O O . THR A 1 277 ? 20.339 -4.112 -25.931 1.00 84.12 277 THR A O 1
ATOM 2150 N N . LEU A 1 278 ? 18.885 -2.638 -25.062 1.00 83.19 278 LEU A N 1
ATOM 2151 C CA . LEU A 1 278 ? 19.833 -1.523 -25.108 1.00 83.19 278 LEU A CA 1
ATOM 2152 C C . LEU A 1 278 ? 21.017 -1.745 -24.168 1.00 83.19 278 LEU A C 1
ATOM 2154 O O . LEU A 1 278 ? 22.151 -1.476 -24.543 1.00 83.19 278 LEU A O 1
ATOM 2158 N N . HIS A 1 279 ? 20.782 -2.291 -22.978 1.00 84.19 279 HIS A N 1
ATOM 2159 C CA . HIS A 1 279 ? 21.834 -2.665 -22.040 1.00 84.19 279 HIS A CA 1
ATOM 2160 C C . HIS A 1 279 ? 22.811 -3.675 -22.668 1.00 84.19 279 HIS A C 1
ATOM 2162 O O . HIS A 1 279 ? 24.024 -3.527 -22.526 1.00 84.19 279 HIS A O 1
ATOM 2168 N N . GLY A 1 280 ? 22.307 -4.684 -23.390 1.00 83.06 280 GLY A N 1
ATOM 2169 C CA . GLY A 1 280 ? 23.124 -5.645 -24.137 1.00 83.06 280 GLY A CA 1
ATOM 2170 C C . GLY A 1 280 ? 23.945 -4.988 -25.248 1.00 83.06 280 GLY A C 1
ATOM 2171 O O . GLY A 1 280 ? 25.154 -5.199 -25.316 1.00 83.06 280 GLY A O 1
ATOM 2172 N N . PHE A 1 281 ? 23.316 -4.130 -26.056 1.00 80.94 281 PHE A N 1
ATOM 2173 C CA . PHE A 1 281 ? 23.998 -3.353 -27.095 1.00 80.94 281 PHE A CA 1
ATOM 2174 C C . PHE A 1 281 ? 25.116 -2.475 -26.513 1.00 80.94 281 PHE A C 1
ATOM 2176 O O . PHE A 1 281 ? 26.251 -2.514 -26.983 1.00 80.94 281 PHE A O 1
ATOM 2183 N N . TYR A 1 282 ? 24.824 -1.725 -25.447 1.00 79.56 282 TYR A N 1
ATOM 2184 C CA . TYR A 1 282 ? 25.802 -0.862 -24.786 1.00 79.56 282 TYR A CA 1
ATOM 2185 C C . TYR A 1 282 ? 26.992 -1.661 -24.245 1.00 79.56 282 TYR A C 1
ATOM 2187 O O . TYR A 1 282 ? 28.132 -1.236 -24.419 1.00 79.56 282 TYR A O 1
ATOM 2195 N N . ARG A 1 283 ? 26.753 -2.838 -23.648 1.00 82.69 283 ARG A N 1
ATOM 2196 C CA . ARG A 1 283 ? 27.831 -3.733 -23.197 1.00 82.69 283 ARG A CA 1
ATOM 2197 C C . ARG A 1 283 ? 28.666 -4.272 -24.355 1.00 82.69 283 ARG A C 1
ATOM 2199 O O . ARG A 1 283 ? 29.883 -4.332 -24.221 1.00 82.69 283 ARG A O 1
ATOM 2206 N N . ALA A 1 284 ? 28.043 -4.635 -25.475 1.00 81.69 284 ALA A N 1
ATOM 2207 C CA . ALA A 1 284 ? 28.753 -5.144 -26.647 1.00 81.69 284 ALA A CA 1
ATOM 2208 C C . ALA A 1 284 ? 29.653 -4.074 -27.290 1.00 81.69 284 ALA A C 1
ATOM 2210 O O . ALA A 1 284 ? 30.802 -4.354 -27.615 1.00 81.69 284 ALA A O 1
ATOM 2211 N N . VAL A 1 285 ? 29.156 -2.839 -27.419 1.00 79.12 285 VAL A N 1
ATOM 2212 C CA . VAL A 1 285 ? 29.871 -1.748 -28.105 1.00 79.12 285 VAL A CA 1
ATOM 2213 C C . VAL A 1 285 ? 30.874 -1.029 -27.195 1.00 79.12 285 VAL A C 1
ATOM 2215 O O . VAL A 1 285 ? 31.946 -0.636 -27.650 1.00 79.12 285 VAL A O 1
ATOM 2218 N N . PHE A 1 286 ? 30.547 -0.841 -25.912 1.00 78.44 286 PHE A N 1
ATOM 2219 C CA . PHE A 1 286 ? 31.322 0.000 -24.986 1.00 78.44 286 PHE A CA 1
ATOM 2220 C C . PHE A 1 286 ? 31.931 -0.765 -23.795 1.00 78.44 286 PHE A C 1
ATOM 2222 O O . PHE A 1 286 ? 32.656 -0.172 -22.995 1.00 78.44 286 PHE A O 1
ATOM 2229 N N . GLY A 1 287 ? 31.672 -2.072 -23.675 1.00 73.06 287 GLY A N 1
ATOM 2230 C CA . GLY A 1 287 ? 32.176 -2.930 -22.599 1.00 73.06 287 GLY A CA 1
ATOM 2231 C C . GLY A 1 287 ? 31.359 -2.883 -21.296 1.00 73.06 287 GLY A C 1
ATOM 2232 O O . GLY A 1 287 ? 30.428 -2.096 -21.134 1.00 73.06 287 GLY A O 1
ATOM 2233 N N . GLU A 1 288 ? 31.730 -3.735 -20.331 1.00 69.88 288 GLU A N 1
ATOM 2234 C CA . GLU A 1 288 ? 31.022 -3.929 -19.045 1.00 69.88 288 GLU A CA 1
ATOM 2235 C C . GLU A 1 288 ? 30.845 -2.647 -18.220 1.00 69.88 288 GLU A C 1
ATOM 2237 O O . GLU A 1 288 ? 29.834 -2.464 -17.548 1.00 69.88 288 GLU A O 1
ATOM 2242 N N . ALA A 1 289 ? 31.815 -1.731 -18.282 1.00 63.78 289 ALA A N 1
ATOM 2243 C CA . ALA A 1 289 ? 31.801 -0.499 -17.495 1.00 63.78 289 ALA A CA 1
ATOM 2244 C C . ALA A 1 289 ? 30.716 0.506 -17.936 1.00 63.78 289 ALA A C 1
ATOM 2246 O O . ALA A 1 289 ? 30.460 1.472 -17.219 1.00 63.78 289 ALA A O 1
ATOM 2247 N N . ALA A 1 290 ? 30.083 0.301 -19.097 1.00 61.03 290 ALA A N 1
ATOM 2248 C CA . ALA A 1 290 ? 29.094 1.221 -19.652 1.00 61.03 290 ALA A CA 1
ATOM 2249 C C . ALA A 1 290 ? 27.670 1.033 -19.093 1.00 61.03 290 ALA A C 1
ATOM 2251 O O . ALA A 1 290 ? 26.826 1.905 -19.298 1.00 61.03 290 ALA A O 1
ATOM 2252 N N . ALA A 1 291 ? 27.384 -0.070 -18.387 1.00 61.28 291 ALA A N 1
ATOM 2253 C CA . ALA A 1 291 ? 26.037 -0.390 -17.917 1.00 61.28 291 ALA A CA 1
ATOM 2254 C C . ALA A 1 291 ? 26.026 -0.746 -16.420 1.00 61.28 291 ALA A C 1
ATOM 2256 O O . ALA A 1 291 ? 26.323 -1.867 -16.020 1.00 61.28 291 ALA A O 1
ATOM 2257 N N . ALA A 1 292 ? 25.696 0.236 -15.577 1.00 64.38 292 ALA A N 1
ATOM 2258 C CA . ALA A 1 292 ? 25.839 0.098 -14.126 1.00 64.38 292 ALA A CA 1
ATOM 2259 C C . ALA A 1 292 ? 24.743 -0.754 -13.453 1.00 64.38 292 ALA A C 1
ATOM 2261 O O . ALA A 1 292 ? 24.959 -1.253 -12.350 1.00 64.38 292 ALA A O 1
ATOM 2262 N N . VAL A 1 293 ? 23.568 -0.906 -14.077 1.00 74.56 293 VAL A N 1
ATOM 2263 C CA . VAL A 1 293 ? 22.402 -1.560 -13.460 1.00 74.56 293 VAL A CA 1
ATOM 2264 C C . VAL A 1 293 ? 21.902 -2.702 -14.344 1.00 74.56 293 VAL A C 1
ATOM 2266 O O . VAL A 1 293 ? 21.483 -2.449 -15.472 1.00 74.56 293 VAL A O 1
ATOM 2269 N N . PRO A 1 294 ? 21.890 -3.947 -13.838 1.00 80.50 294 PRO A N 1
ATOM 2270 C CA . PRO A 1 294 ? 21.333 -5.088 -14.554 1.00 80.50 294 PRO A CA 1
ATOM 2271 C C . PRO A 1 294 ? 19.841 -4.914 -14.914 1.00 80.50 294 PRO A C 1
ATOM 2273 O O . PRO A 1 294 ? 19.085 -4.335 -14.128 1.00 80.50 294 PRO A O 1
ATOM 2276 N N . PRO A 1 295 ? 19.363 -5.448 -16.058 1.00 80.75 295 PRO A N 1
ATOM 2277 C CA . PRO A 1 295 ? 17.976 -5.261 -16.507 1.00 80.75 295 PRO A CA 1
ATOM 2278 C C . PRO A 1 295 ? 16.889 -5.787 -15.565 1.00 80.75 295 PRO A C 1
ATOM 2280 O O . PRO A 1 295 ? 15.771 -5.267 -15.505 1.00 80.75 295 PRO A O 1
ATOM 2283 N N . ASP A 1 296 ? 17.199 -6.827 -14.804 1.00 81.69 296 ASP A N 1
ATOM 2284 C CA . ASP A 1 296 ? 16.306 -7.386 -13.801 1.00 81.69 296 ASP A CA 1
ATOM 2285 C C . ASP A 1 296 ? 16.107 -6.452 -12.598 1.00 81.69 296 ASP A C 1
ATOM 2287 O O . ASP A 1 296 ? 15.098 -6.602 -11.913 1.00 81.69 296 ASP A O 1
ATOM 2291 N N . ARG A 1 297 ? 16.973 -5.446 -12.413 1.00 82.44 297 ARG A N 1
ATOM 2292 C CA . ARG A 1 297 ? 16.935 -4.449 -11.328 1.00 82.44 297 ARG A CA 1
ATOM 2293 C C . ARG A 1 297 ? 16.484 -3.052 -11.773 1.00 82.44 297 ARG A C 1
ATOM 2295 O O . ARG A 1 297 ? 16.685 -2.071 -11.059 1.00 82.44 297 ARG A O 1
ATOM 2302 N N . LEU A 1 298 ? 15.839 -2.940 -12.939 1.00 84.12 298 LEU A N 1
ATOM 2303 C CA . LEU A 1 298 ? 15.334 -1.666 -13.472 1.00 84.12 298 LEU A CA 1
ATOM 2304 C C . LEU A 1 298 ? 14.427 -0.909 -12.479 1.00 84.12 298 LEU A C 1
ATOM 2306 O O . LEU A 1 298 ? 14.528 0.308 -12.348 1.00 84.12 298 LEU A O 1
ATOM 2310 N N . ASP A 1 299 ? 13.575 -1.626 -11.747 1.00 83.44 299 ASP A N 1
ATOM 2311 C CA . ASP A 1 299 ? 12.653 -1.096 -10.732 1.00 83.44 299 ASP A CA 1
ATOM 2312 C C . ASP A 1 299 ? 13.340 -0.453 -9.515 1.00 83.44 299 ASP A C 1
ATOM 2314 O O . ASP A 1 299 ? 12.684 0.209 -8.712 1.00 83.44 299 ASP A O 1
ATOM 2318 N N . GLU A 1 300 ? 14.656 -0.593 -9.369 1.00 84.06 300 GLU A N 1
ATOM 2319 C CA . GLU A 1 300 ? 15.412 0.073 -8.308 1.00 84.06 300 GLU A CA 1
ATOM 2320 C C . GLU A 1 300 ? 15.874 1.474 -8.701 1.00 84.06 300 GLU A C 1
ATOM 2322 O O . GLU A 1 300 ? 16.035 2.332 -7.835 1.00 84.06 300 GLU A O 1
ATOM 2327 N N . VAL A 1 301 ? 16.060 1.718 -9.999 1.00 82.12 301 VAL A N 1
ATOM 2328 C CA . VAL A 1 301 ? 16.670 2.955 -10.505 1.00 82.12 301 VAL A CA 1
ATOM 2329 C C . VAL A 1 301 ? 15.724 3.787 -11.354 1.00 82.12 301 VAL A C 1
ATOM 2331 O O . VAL A 1 301 ? 15.868 5.007 -11.396 1.00 82.12 301 VAL A O 1
ATOM 2334 N N . TYR A 1 302 ? 14.726 3.164 -11.980 1.00 87.38 302 TYR A N 1
ATOM 2335 C CA . TYR A 1 302 ? 13.764 3.868 -12.814 1.00 87.38 302 TYR A CA 1
ATOM 2336 C C . TYR A 1 302 ? 12.830 4.727 -11.964 1.00 87.38 302 TYR A C 1
ATOM 2338 O O . TYR A 1 302 ? 12.341 4.296 -10.918 1.00 87.38 302 TYR A O 1
ATOM 2346 N N . ASP A 1 303 ? 12.551 5.938 -12.430 1.00 88.38 303 ASP A N 1
ATOM 2347 C CA . ASP A 1 303 ? 11.514 6.786 -11.860 1.00 88.38 303 ASP A CA 1
ATOM 2348 C C . ASP A 1 303 ? 10.837 7.592 -12.964 1.00 88.38 303 ASP A C 1
ATOM 2350 O O . ASP A 1 303 ? 11.458 7.912 -13.982 1.00 88.38 303 ASP A O 1
ATOM 2354 N N . ALA A 1 304 ? 9.561 7.909 -12.773 1.00 88.12 304 ALA A N 1
ATOM 2355 C CA . ALA A 1 304 ? 8.792 8.666 -13.750 1.00 88.12 304 ALA A CA 1
ATOM 2356 C C . ALA A 1 304 ? 8.898 10.173 -13.483 1.00 88.12 304 ALA A C 1
ATOM 2358 O O . ALA A 1 304 ? 8.869 10.620 -12.340 1.00 88.12 304 ALA A O 1
ATOM 2359 N N . GLY A 1 305 ? 8.965 10.980 -14.543 1.00 85.25 305 GLY A N 1
ATOM 2360 C CA . GLY A 1 305 ? 9.042 12.442 -14.445 1.00 85.25 305 GLY A CA 1
ATOM 2361 C C . GLY A 1 305 ? 7.733 13.114 -14.030 1.00 85.25 305 GLY A C 1
ATOM 2362 O O . GLY A 1 305 ? 7.713 14.307 -13.731 1.00 85.25 305 GLY A O 1
ATOM 2363 N N . HIS A 1 306 ? 6.635 12.361 -14.008 1.00 86.25 306 HIS A N 1
ATOM 2364 C CA . HIS A 1 306 ? 5.314 12.835 -13.625 1.00 86.25 306 HIS A CA 1
ATOM 2365 C C . HIS A 1 306 ? 4.903 12.329 -12.244 1.00 86.25 306 HIS A C 1
ATOM 2367 O O . HIS A 1 306 ? 5.090 11.159 -11.906 1.00 86.25 306 HIS A O 1
ATOM 2373 N N . GLY A 1 307 ? 4.246 13.198 -11.473 1.00 91.38 307 GLY A N 1
ATOM 2374 C CA . GLY A 1 307 ? 3.574 12.787 -10.243 1.00 91.38 307 GLY A CA 1
ATOM 2375 C C . GLY A 1 307 ? 2.419 11.823 -10.532 1.00 91.38 307 GLY A C 1
ATOM 2376 O O . GLY A 1 307 ? 1.767 11.914 -11.576 1.00 91.38 307 GLY A O 1
ATOM 2377 N N . PHE A 1 308 ? 2.127 10.923 -9.590 1.00 93.94 308 PHE A N 1
ATOM 2378 C CA . PHE A 1 308 ? 1.155 9.847 -9.811 1.00 93.94 308 PHE A CA 1
ATOM 2379 C C . PHE A 1 308 ? -0.253 10.359 -10.164 1.00 93.94 308 PHE A C 1
ATOM 2381 O O . PHE A 1 308 ? -0.889 9.837 -11.076 1.00 93.94 308 PHE A O 1
ATOM 2388 N N . ALA A 1 309 ? -0.712 11.442 -9.526 1.00 91.94 309 ALA A N 1
ATOM 2389 C CA . ALA A 1 309 ? -1.997 12.074 -9.845 1.00 91.94 309 ALA A CA 1
ATOM 2390 C C . ALA A 1 309 ? -2.085 12.529 -11.315 1.00 91.94 309 ALA A C 1
ATOM 2392 O O . ALA A 1 309 ? -3.099 12.321 -11.979 1.00 91.94 309 ALA A O 1
ATOM 2393 N N . GLN A 1 310 ? -1.004 13.115 -11.844 1.00 91.88 310 GLN A N 1
ATOM 2394 C CA . GLN A 1 310 ? -0.933 13.555 -13.239 1.00 91.88 310 GLN A CA 1
ATOM 2395 C C . GLN A 1 310 ? -0.941 12.365 -14.202 1.00 91.88 310 GLN A C 1
ATOM 2397 O O . GLN A 1 310 ? -1.547 12.444 -15.269 1.00 91.88 310 GLN A O 1
ATOM 2402 N N . ALA A 1 311 ? -0.282 11.268 -13.828 1.00 91.62 311 ALA A N 1
ATOM 2403 C CA . ALA A 1 311 ? -0.322 10.037 -14.600 1.00 91.62 311 ALA A CA 1
ATOM 2404 C C . ALA A 1 311 ? -1.753 9.466 -14.645 1.00 91.62 311 ALA A C 1
ATOM 2406 O O . ALA A 1 311 ? -2.248 9.146 -15.724 1.00 91.62 311 ALA A O 1
ATOM 2407 N N . CYS A 1 312 ? -2.454 9.440 -13.507 1.00 91.19 312 CYS A N 1
ATOM 2408 C CA . CYS A 1 312 ? -3.835 8.955 -13.419 1.00 91.19 312 CYS A CA 1
ATOM 2409 C C . CYS A 1 312 ? -4.828 9.807 -14.222 1.00 91.19 312 CYS A C 1
ATOM 2411 O O . CYS A 1 312 ? -5.782 9.272 -14.780 1.00 91.19 312 CYS A O 1
ATOM 2413 N N . ALA A 1 313 ? -4.596 11.120 -14.340 1.00 89.38 313 ALA A N 1
ATOM 2414 C CA . ALA A 1 313 ? -5.453 12.025 -15.111 1.00 89.38 313 ALA A CA 1
ATOM 2415 C C . ALA A 1 313 ? -5.550 11.667 -16.609 1.00 89.38 313 ALA A C 1
ATOM 2417 O O . ALA A 1 313 ? -6.424 12.175 -17.308 1.00 89.38 313 ALA A O 1
ATOM 2418 N N . ARG A 1 314 ? -4.679 10.779 -17.110 1.00 84.69 314 ARG A N 1
ATOM 2419 C CA . ARG A 1 314 ? -4.736 10.236 -18.477 1.00 84.69 314 ARG A CA 1
ATOM 2420 C C . ARG A 1 314 ? -5.750 9.093 -18.641 1.00 84.69 314 ARG A C 1
ATOM 2422 O O . ARG A 1 314 ? -5.886 8.570 -19.741 1.00 84.69 314 ARG A O 1
ATOM 2429 N N . GLY A 1 315 ? -6.448 8.699 -17.574 1.00 84.69 315 GLY A N 1
ATOM 2430 C CA . GLY A 1 315 ? -7.512 7.689 -17.580 1.00 84.69 315 GLY A CA 1
ATOM 2431 C C . GLY A 1 315 ? -7.029 6.246 -17.411 1.00 84.69 315 GLY A C 1
ATOM 2432 O O . GLY A 1 315 ? -7.777 5.425 -16.893 1.00 84.69 315 GLY A O 1
ATOM 2433 N N . ALA A 1 316 ? -5.784 5.940 -17.777 1.00 89.31 316 ALA A N 1
ATOM 2434 C CA . ALA A 1 316 ? -5.132 4.657 -17.518 1.00 89.31 316 ALA A CA 1
ATOM 2435 C C . ALA A 1 316 ? -3.614 4.840 -17.382 1.00 89.31 316 ALA A C 1
ATOM 2437 O O . ALA A 1 316 ? -3.038 5.788 -17.925 1.00 89.31 316 ALA A O 1
ATOM 2438 N N . ILE A 1 317 ? -2.957 3.915 -16.679 1.00 90.69 317 ILE A N 1
ATOM 2439 C CA . ILE A 1 317 ? -1.497 3.888 -16.552 1.00 90.69 317 ILE A CA 1
ATOM 2440 C C . ILE A 1 317 ? -0.940 2.827 -17.492 1.00 90.69 317 ILE A C 1
ATOM 2442 O O . ILE A 1 317 ? -1.216 1.641 -17.343 1.00 90.69 317 ILE A O 1
ATOM 2446 N N . GLY A 1 318 ? -0.132 3.264 -18.452 1.00 88.06 318 GLY A N 1
ATOM 2447 C CA . GLY A 1 318 ? 0.571 2.405 -19.399 1.00 88.06 318 GLY A CA 1
ATOM 2448 C C . GLY A 1 318 ? 1.908 3.024 -19.792 1.00 88.06 318 GLY A C 1
ATOM 2449 O O . GLY A 1 318 ? 2.407 3.918 -19.111 1.00 88.06 318 GLY A O 1
ATOM 2450 N N . LEU A 1 319 ? 2.483 2.587 -20.910 1.00 87.88 319 LEU A N 1
ATOM 2451 C CA . LEU A 1 319 ? 3.864 2.910 -21.286 1.00 87.88 319 LEU A CA 1
ATOM 2452 C C . LEU A 1 319 ? 4.180 4.418 -21.309 1.00 87.88 319 LEU A C 1
ATOM 2454 O O . LEU A 1 319 ? 5.224 4.852 -20.826 1.00 87.88 319 LEU A O 1
ATOM 2458 N N . SER A 1 320 ? 3.242 5.235 -21.793 1.00 86.88 320 SER A N 1
ATOM 2459 C CA . SER A 1 320 ? 3.405 6.693 -21.866 1.00 86.88 320 SER A CA 1
ATOM 2460 C C . SER A 1 320 ? 3.489 7.380 -20.497 1.00 86.88 320 SER A C 1
ATOM 2462 O O . SER A 1 320 ? 4.015 8.489 -20.397 1.00 86.88 320 SER A O 1
ATOM 2464 N N . ALA A 1 321 ? 2.945 6.765 -19.443 1.00 89.12 321 ALA A N 1
ATOM 2465 C CA . ALA A 1 321 ? 2.992 7.300 -18.085 1.00 89.12 321 ALA A CA 1
ATOM 2466 C C . ALA A 1 321 ? 4.387 7.147 -17.464 1.00 89.12 321 ALA A C 1
ATOM 2468 O O . ALA A 1 321 ? 4.779 7.973 -16.644 1.00 89.12 321 ALA A O 1
ATOM 2469 N N . PHE A 1 322 ? 5.149 6.141 -17.896 1.00 89.94 322 PHE A N 1
ATOM 2470 C CA . PHE A 1 322 ? 6.508 5.867 -17.436 1.00 89.94 322 PHE A CA 1
ATOM 2471 C C . PHE A 1 322 ? 7.565 6.760 -18.102 1.00 89.94 322 PHE A C 1
ATOM 2473 O O . PHE A 1 322 ? 8.720 6.365 -18.148 1.00 89.94 322 PHE A O 1
ATOM 2480 N N . GLU A 1 323 ? 7.225 7.943 -18.622 1.00 90.75 323 GLU A N 1
ATOM 2481 C CA . GLU A 1 323 ? 8.231 8.898 -19.121 1.00 90.75 323 GLU A CA 1
ATOM 2482 C C . GLU A 1 323 ? 9.315 9.117 -18.040 1.00 90.75 323 GLU A C 1
ATOM 2484 O O . GLU A 1 323 ? 8.955 9.528 -16.932 1.00 90.75 323 GLU A O 1
ATOM 2489 N N . PRO A 1 324 ? 10.606 8.819 -18.297 1.00 89.19 324 PRO A N 1
ATOM 2490 C CA . PRO A 1 324 ? 11.633 8.859 -17.265 1.00 89.19 324 PRO A CA 1
ATOM 2491 C C . PRO A 1 324 ? 11.836 10.260 -16.686 1.00 89.19 324 PRO A C 1
ATOM 2493 O O . PRO A 1 324 ? 11.786 11.269 -17.396 1.00 89.19 324 PRO A O 1
ATOM 2496 N N . SER A 1 325 ? 12.132 10.319 -15.391 1.00 88.25 325 SER A N 1
ATOM 2497 C CA . SER A 1 325 ? 12.453 11.569 -14.705 1.00 88.25 325 SER A CA 1
ATOM 2498 C C . SER A 1 325 ? 13.681 12.259 -15.308 1.00 88.25 325 SER A C 1
ATOM 2500 O O . SER A 1 325 ? 14.664 11.610 -15.657 1.00 88.25 325 SER A O 1
ATOM 2502 N N . GLY A 1 326 ? 13.614 13.585 -15.455 1.00 84.06 326 GLY A N 1
ATOM 2503 C CA . GLY A 1 326 ? 14.691 14.406 -16.019 1.00 84.06 326 GLY A CA 1
ATOM 2504 C C . GLY A 1 326 ? 14.785 14.422 -17.551 1.00 84.06 326 GLY A C 1
ATOM 2505 O O . GLY A 1 326 ? 15.521 15.249 -18.080 1.00 84.06 326 GLY A O 1
ATOM 2506 N N . LEU A 1 327 ? 14.021 13.598 -18.290 1.00 84.50 327 LEU A N 1
ATOM 2507 C CA . LEU A 1 327 ? 14.065 13.562 -19.767 1.00 84.50 327 LEU A CA 1
ATOM 2508 C C . LEU A 1 327 ? 13.837 14.946 -20.396 1.00 84.50 327 LEU A C 1
ATOM 2510 O O . LEU A 1 327 ? 14.503 15.334 -21.356 1.00 84.50 327 LEU A O 1
ATOM 2514 N N . ARG A 1 328 ? 12.898 15.709 -19.832 1.00 81.88 328 ARG A N 1
ATOM 2515 C CA . ARG A 1 328 ? 12.487 17.024 -20.340 1.00 81.88 328 ARG A CA 1
ATOM 2516 C C . ARG A 1 328 ? 13.593 18.068 -20.326 1.00 81.88 328 ARG A C 1
ATOM 2518 O O . ARG A 1 328 ? 13.590 18.944 -21.184 1.00 81.88 328 ARG A O 1
ATOM 2525 N N . ASP A 1 329 ? 14.574 17.931 -19.440 1.00 80.38 329 ASP A N 1
ATOM 2526 C CA . ASP A 1 329 ? 15.712 18.852 -19.359 1.00 80.38 329 ASP A CA 1
ATOM 2527 C C . ASP A 1 329 ? 16.659 18.730 -20.569 1.00 80.38 329 ASP A C 1
ATOM 2529 O O . ASP A 1 329 ? 17.474 19.621 -20.830 1.00 80.38 329 ASP A O 1
ATOM 2533 N N . PHE A 1 330 ? 16.533 17.638 -21.328 1.00 76.69 330 PHE A N 1
ATOM 2534 C CA . PHE A 1 330 ? 17.338 17.329 -22.510 1.00 76.69 330 PHE A CA 1
ATOM 2535 C C . PHE A 1 330 ? 16.568 17.489 -23.827 1.00 76.69 330 PHE A C 1
ATOM 2537 O O . PHE A 1 330 ? 17.149 17.348 -24.903 1.00 76.69 330 PHE A O 1
ATOM 2544 N N . LEU A 1 331 ? 15.272 17.806 -23.767 1.00 75.81 331 LEU A N 1
ATOM 2545 C CA . LEU A 1 331 ? 14.461 18.086 -24.946 1.00 75.81 331 LEU A CA 1
ATOM 2546 C C . LEU A 1 331 ? 14.400 19.600 -25.203 1.00 75.81 331 LEU A C 1
ATOM 2548 O O . LEU A 1 331 ? 14.357 20.392 -24.262 1.00 75.81 331 LEU A O 1
ATOM 2552 N N . PRO A 1 332 ? 14.354 20.046 -26.470 1.00 70.12 332 PRO A N 1
ATOM 2553 C CA . PRO A 1 332 ? 14.176 21.461 -26.776 1.00 70.12 332 PRO A CA 1
ATOM 2554 C C . PRO A 1 332 ? 12.843 21.956 -26.197 1.00 70.12 332 PRO A C 1
ATOM 2556 O O . PRO A 1 332 ? 11.784 21.386 -26.465 1.00 70.12 332 PRO A O 1
ATOM 2559 N N . HIS A 1 333 ? 12.883 23.000 -25.365 1.00 66.75 333 HIS A N 1
ATOM 2560 C CA . HIS A 1 333 ? 11.706 23.553 -24.684 1.00 66.75 333 HIS A CA 1
ATOM 2561 C C . HIS A 1 333 ? 11.567 25.057 -24.954 1.00 66.75 333 HIS A C 1
ATOM 2563 O O . HIS A 1 333 ? 12.349 25.878 -24.473 1.00 66.75 333 HIS A O 1
ATOM 2569 N N . GLY A 1 334 ? 10.522 25.433 -25.697 1.00 63.44 334 GLY A N 1
ATOM 2570 C CA . GLY A 1 334 ? 10.268 26.821 -26.091 1.00 63.44 334 GLY A CA 1
ATOM 2571 C C . GLY A 1 334 ? 11.250 27.345 -27.147 1.00 63.44 334 GLY A C 1
ATOM 2572 O O . GLY A 1 334 ? 12.155 26.646 -27.590 1.00 63.44 334 GLY A O 1
ATOM 2573 N N . LYS A 1 335 ? 11.062 28.598 -27.580 1.00 57.09 335 LYS A N 1
ATOM 2574 C CA . LYS A 1 335 ? 11.739 29.133 -28.776 1.00 57.09 335 LYS A CA 1
ATOM 2575 C C . LYS A 1 335 ? 13.255 29.362 -28.648 1.00 57.09 335 LYS A C 1
ATOM 2577 O O . LYS A 1 335 ? 13.850 29.639 -29.673 1.00 57.09 335 LYS A O 1
ATOM 2582 N N . ASN A 1 336 ? 13.878 29.263 -27.465 1.00 56.66 336 ASN A N 1
ATOM 2583 C CA . ASN A 1 336 ? 15.279 29.691 -27.261 1.00 56.66 336 ASN A CA 1
ATOM 2584 C C . ASN A 1 336 ? 16.045 28.976 -26.120 1.00 56.66 336 ASN A C 1
ATOM 2586 O O . ASN A 1 336 ? 17.004 29.537 -25.594 1.00 56.66 336 ASN A O 1
ATOM 2590 N N . LYS A 1 337 ? 15.660 27.765 -25.691 1.00 62.91 337 LYS A N 1
ATOM 2591 C CA . LYS A 1 337 ? 16.437 27.028 -24.672 1.00 62.91 337 LYS A CA 1
ATOM 2592 C C . LYS A 1 337 ? 17.224 25.893 -25.310 1.00 62.91 337 LYS A C 1
ATOM 2594 O O . LYS A 1 337 ? 16.634 25.006 -25.924 1.00 62.91 337 LYS A O 1
ATOM 2599 N N . GLN A 1 338 ? 18.547 25.939 -25.164 1.00 64.25 338 GLN A N 1
ATOM 2600 C CA . GLN A 1 338 ? 19.403 24.821 -25.541 1.00 64.25 338 GLN A CA 1
ATOM 2601 C C . GLN A 1 338 ? 19.269 23.682 -24.516 1.00 64.25 338 GLN A C 1
ATOM 2603 O O . GLN A 1 338 ? 19.103 23.974 -23.328 1.00 64.25 338 GLN A O 1
ATOM 2608 N N . PRO A 1 339 ? 19.330 22.413 -24.956 1.00 67.75 339 PRO A N 1
ATOM 2609 C CA . PRO A 1 339 ? 19.349 21.262 -24.059 1.00 67.75 339 PRO A CA 1
ATOM 2610 C C . PRO A 1 339 ? 20.492 21.358 -23.047 1.00 67.75 339 PRO A C 1
ATOM 2612 O O . PRO A 1 339 ? 21.584 21.830 -23.377 1.00 67.75 339 PRO A O 1
ATOM 2615 N N . ARG A 1 340 ? 20.266 20.878 -21.821 1.00 72.06 340 ARG A N 1
ATOM 2616 C CA . ARG A 1 340 ? 21.340 20.774 -20.830 1.00 72.06 340 ARG A CA 1
ATOM 2617 C C . ARG A 1 340 ? 22.338 19.681 -21.259 1.00 72.06 340 ARG A C 1
ATOM 2619 O O . ARG A 1 340 ? 21.901 18.605 -21.657 1.00 72.06 340 ARG A O 1
ATOM 2626 N N . PRO A 1 341 ? 23.662 19.899 -21.171 1.00 67.06 341 PRO A N 1
ATOM 2627 C CA . PRO A 1 341 ? 24.631 18.827 -21.387 1.00 67.06 341 PRO A CA 1
ATOM 2628 C C . PRO A 1 341 ? 24.560 17.776 -20.266 1.00 67.06 341 PRO A C 1
ATOM 2630 O O . PRO A 1 341 ? 24.344 18.116 -19.103 1.00 67.06 341 PRO A O 1
ATOM 2633 N N . VAL A 1 342 ? 24.765 16.503 -20.616 1.00 67.06 342 VAL A N 1
ATOM 2634 C CA . VAL A 1 342 ? 24.834 15.378 -19.664 1.00 67.06 342 VAL A CA 1
ATOM 2635 C C . VAL A 1 342 ? 26.177 15.416 -18.931 1.00 67.06 342 VAL A C 1
ATOM 2637 O O . VAL A 1 342 ? 27.227 15.516 -19.566 1.00 67.06 342 VAL A O 1
ATOM 2640 N N . THR A 1 343 ? 26.164 15.327 -17.602 1.00 68.00 343 THR A N 1
ATOM 2641 C CA . THR A 1 343 ? 27.394 15.215 -16.797 1.00 68.00 343 THR A CA 1
ATOM 2642 C C . THR A 1 343 ? 27.853 13.752 -16.653 1.00 68.00 343 THR A C 1
ATOM 2644 O O . THR A 1 343 ? 27.050 12.837 -16.822 1.00 68.00 343 THR A O 1
ATOM 2647 N N . PRO A 1 344 ? 29.120 13.471 -16.290 1.00 61.28 344 PRO A N 1
ATOM 2648 C CA . PRO A 1 344 ? 29.583 12.095 -16.067 1.00 61.28 344 PRO A CA 1
ATOM 2649 C C . PRO A 1 344 ? 28.798 11.332 -14.985 1.00 61.28 344 PRO A C 1
ATOM 2651 O O . PRO A 1 344 ? 28.573 10.134 -15.121 1.00 61.28 344 PRO A O 1
ATOM 2654 N N . ALA A 1 345 ? 28.319 12.025 -13.944 1.00 61.78 345 ALA A N 1
ATOM 2655 C CA . ALA A 1 345 ? 27.458 11.445 -12.904 1.00 61.78 345 ALA A CA 1
ATOM 2656 C C . ALA A 1 345 ? 26.062 11.048 -13.427 1.00 61.78 345 ALA A C 1
ATOM 2658 O O . ALA A 1 345 ? 25.315 10.338 -12.760 1.00 61.78 345 ALA A O 1
ATOM 2659 N N . GLU A 1 346 ? 25.714 11.501 -14.630 1.00 63.53 346 GLU A N 1
ATOM 2660 C CA . GLU A 1 346 ? 24.429 11.294 -15.286 1.00 63.53 346 GLU A CA 1
ATOM 2661 C C . GLU A 1 346 ? 24.514 10.286 -16.443 1.00 63.53 346 GLU A C 1
ATOM 2663 O O . GLU A 1 346 ? 23.546 10.117 -17.181 1.00 63.53 346 GLU A O 1
ATOM 2668 N N . ALA A 1 347 ? 25.639 9.577 -16.591 1.00 62.28 347 ALA A N 1
ATOM 2669 C CA . ALA A 1 347 ? 25.893 8.653 -17.702 1.00 62.28 347 ALA A CA 1
ATOM 2670 C C . ALA A 1 347 ? 24.848 7.525 -17.851 1.00 62.28 347 ALA A C 1
ATOM 2672 O O . ALA A 1 347 ? 24.682 6.982 -18.940 1.00 62.28 347 ALA A O 1
ATOM 2673 N N . GLN A 1 348 ? 24.103 7.208 -16.787 1.00 62.06 348 GLN A N 1
ATOM 2674 C CA . GLN A 1 348 ? 23.013 6.222 -16.792 1.00 62.06 348 GLN A CA 1
ATOM 2675 C C . GLN A 1 348 ? 21.680 6.749 -17.357 1.00 62.06 348 GLN A C 1
ATOM 2677 O O . GLN A 1 348 ? 20.855 5.965 -17.826 1.00 62.06 348 GLN A O 1
ATOM 2682 N N . PHE A 1 349 ? 21.451 8.067 -17.337 1.00 70.69 349 PHE A N 1
ATOM 2683 C CA . PHE A 1 349 ? 20.197 8.670 -17.799 1.00 70.69 349 PHE A CA 1
ATOM 2684 C C . PHE A 1 349 ? 19.956 8.519 -19.306 1.00 70.69 349 PHE A C 1
ATOM 2686 O O . PHE A 1 349 ? 18.828 8.189 -19.670 1.00 70.69 349 PHE A O 1
ATOM 2693 N N . PRO A 1 350 ? 20.967 8.664 -20.190 1.00 75.88 350 PRO A N 1
ATOM 2694 C CA . PRO A 1 350 ? 20.801 8.395 -21.614 1.00 75.88 350 PRO A CA 1
ATOM 2695 C C . PRO A 1 350 ? 20.206 7.015 -21.899 1.00 75.88 350 PRO A C 1
ATOM 2697 O O . PRO A 1 350 ? 19.285 6.919 -22.707 1.00 75.88 350 PRO A O 1
ATOM 2700 N N . LEU A 1 351 ? 20.654 5.971 -21.192 1.00 79.75 351 LEU A N 1
ATOM 2701 C CA . LEU A 1 351 ? 20.130 4.617 -21.371 1.00 79.75 351 LEU A CA 1
ATOM 2702 C C . LEU A 1 351 ? 18.659 4.518 -20.943 1.00 79.75 351 LEU A C 1
ATOM 2704 O O . LEU A 1 351 ? 17.853 3.930 -21.660 1.00 79.75 351 LEU A O 1
ATOM 2708 N N . LEU A 1 352 ? 18.278 5.125 -19.813 1.00 83.12 352 LEU A N 1
ATOM 2709 C CA . LEU A 1 352 ? 16.883 5.150 -19.349 1.00 83.12 352 LEU A CA 1
ATOM 2710 C C . LEU A 1 352 ? 15.971 5.922 -20.317 1.00 83.12 352 LEU A C 1
ATOM 2712 O O . LEU A 1 352 ? 14.858 5.486 -20.611 1.00 83.12 352 LEU A O 1
ATOM 2716 N N . PHE A 1 353 ? 16.454 7.040 -20.861 1.00 86.94 353 PHE A N 1
ATOM 2717 C CA . PHE A 1 353 ? 15.730 7.853 -21.840 1.00 86.94 353 PHE A CA 1
ATOM 2718 C C . PHE A 1 353 ? 15.530 7.113 -23.157 1.00 86.94 353 PHE A C 1
ATOM 2720 O O . PHE A 1 353 ? 14.406 7.017 -23.653 1.00 86.94 353 PHE A O 1
ATOM 2727 N N . GLN A 1 354 ? 16.606 6.544 -23.697 1.00 85.38 354 GLN A N 1
ATOM 2728 C CA . GLN A 1 354 ? 16.557 5.740 -24.912 1.00 85.38 354 GLN A CA 1
ATOM 2729 C C . GLN A 1 354 ? 15.678 4.508 -24.729 1.00 85.38 354 GLN A C 1
ATOM 2731 O O . GLN A 1 354 ? 14.919 4.191 -25.633 1.00 85.38 354 GLN A O 1
ATOM 2736 N N . THR A 1 355 ? 15.713 3.863 -23.560 1.00 85.00 355 THR A N 1
ATOM 2737 C CA . THR A 1 355 ? 14.844 2.723 -23.226 1.00 85.00 355 THR A CA 1
ATOM 2738 C C . THR A 1 355 ? 13.378 3.071 -23.399 1.00 85.00 355 THR A C 1
ATOM 2740 O O . THR A 1 355 ? 12.651 2.340 -24.068 1.00 85.00 355 THR A O 1
ATOM 2743 N N . TRP A 1 356 ? 12.938 4.190 -22.827 1.00 87.06 356 TRP A N 1
ATOM 2744 C CA . TRP A 1 356 ? 11.543 4.598 -22.933 1.00 87.06 356 TRP A CA 1
ATOM 2745 C C . TRP A 1 356 ? 11.157 4.975 -24.368 1.00 87.06 356 TRP A C 1
ATOM 2747 O O . TRP A 1 356 ? 10.115 4.539 -24.853 1.00 87.06 356 TRP A O 1
ATOM 2757 N N . ILE A 1 357 ? 12.012 5.722 -25.077 1.00 85.75 357 ILE A N 1
ATOM 2758 C CA . ILE A 1 357 ? 11.784 6.073 -26.489 1.00 85.75 357 ILE A CA 1
ATOM 2759 C C . ILE A 1 357 ? 11.698 4.805 -27.347 1.00 85.75 357 ILE A C 1
ATOM 2761 O O . ILE A 1 357 ? 10.781 4.658 -28.149 1.00 85.75 357 ILE A O 1
ATOM 2765 N N . PHE A 1 358 ? 12.619 3.866 -27.149 1.00 84.44 358 PHE A N 1
ATOM 2766 C CA . PHE A 1 358 ? 12.667 2.602 -27.874 1.00 84.44 358 PHE A CA 1
ATOM 2767 C C . PHE A 1 358 ? 11.424 1.751 -27.618 1.00 84.44 358 PHE A C 1
ATOM 2769 O O . PHE A 1 358 ? 10.809 1.254 -28.562 1.00 84.44 358 PHE A O 1
ATOM 2776 N N . ALA A 1 359 ? 10.999 1.662 -26.357 1.00 85.38 359 ALA A N 1
ATOM 2777 C CA . ALA A 1 359 ? 9.764 0.994 -25.976 1.00 85.38 359 ALA A CA 1
ATOM 2778 C C . ALA A 1 359 ? 8.544 1.617 -26.675 1.00 85.38 359 ALA A C 1
ATOM 2780 O O . ALA A 1 359 ? 7.690 0.892 -27.181 1.00 85.38 359 ALA A O 1
ATOM 2781 N N . MET A 1 360 ? 8.474 2.953 -26.735 1.00 84.75 360 MET A N 1
ATOM 2782 C CA . MET A 1 360 ? 7.384 3.687 -27.389 1.00 84.75 360 MET A CA 1
ATOM 2783 C C . MET A 1 360 ? 7.361 3.507 -28.916 1.00 84.75 360 MET A C 1
ATOM 2785 O O . MET A 1 360 ? 6.292 3.611 -29.514 1.00 84.75 360 MET A O 1
ATOM 2789 N N . LEU A 1 361 ? 8.510 3.248 -29.551 1.00 81.25 361 LEU A N 1
ATOM 2790 C CA . LEU A 1 361 ? 8.633 3.088 -31.006 1.00 81.25 361 LEU A CA 1
ATOM 2791 C C . LEU A 1 361 ? 8.306 1.673 -31.508 1.00 81.25 361 LEU A C 1
ATOM 2793 O O . LEU A 1 361 ? 8.042 1.507 -32.693 1.00 81.25 361 LEU A O 1
ATOM 2797 N N . GLY A 1 362 ? 8.294 0.659 -30.639 1.00 68.94 362 GLY A N 1
ATOM 2798 C CA . GLY A 1 362 ? 7.638 -0.634 -30.872 1.00 68.94 362 GLY A CA 1
ATOM 2799 C C . GLY A 1 362 ? 8.193 -1.584 -31.955 1.00 68.94 362 GLY A C 1
ATOM 2800 O O . GLY A 1 362 ? 7.856 -2.763 -31.887 1.00 68.94 362 GLY A O 1
ATOM 2801 N N . THR A 1 363 ? 9.030 -1.164 -32.919 1.00 52.62 363 THR A N 1
ATOM 2802 C CA . THR A 1 363 ? 9.264 -1.968 -34.152 1.00 52.62 363 THR A CA 1
ATOM 2803 C C . THR A 1 363 ? 10.699 -2.348 -34.563 1.00 52.62 363 THR A C 1
ATOM 2805 O O . THR A 1 363 ? 10.845 -2.916 -35.636 1.00 52.62 363 THR A O 1
ATOM 2808 N N . GLN A 1 364 ? 11.763 -2.162 -33.769 1.00 53.50 364 GLN A N 1
ATOM 2809 C CA . GLN A 1 364 ? 13.115 -2.653 -34.158 1.00 53.50 364 GLN A CA 1
ATOM 2810 C C . GLN A 1 364 ? 13.917 -3.284 -33.006 1.00 53.50 364 GLN A C 1
ATOM 2812 O O . GLN A 1 364 ? 15.088 -2.976 -32.801 1.00 53.50 364 GLN A O 1
ATOM 2817 N N . LYS A 1 365 ? 13.285 -4.182 -32.236 1.00 55.00 365 LYS A N 1
ATOM 2818 C CA . LYS A 1 365 ? 13.909 -4.827 -31.061 1.00 55.00 365 LYS A CA 1
ATOM 2819 C C . LYS A 1 365 ? 15.087 -5.760 -31.390 1.00 55.00 365 LYS A C 1
ATOM 2821 O O . LYS A 1 365 ? 16.081 -5.719 -30.675 1.00 55.00 365 LYS A O 1
ATOM 2826 N N . ASN A 1 366 ? 15.004 -6.547 -32.466 1.00 53.56 366 ASN A N 1
ATOM 2827 C CA . ASN A 1 366 ? 16.013 -7.576 -32.773 1.00 53.56 366 ASN A CA 1
ATOM 2828 C C . ASN A 1 366 ? 17.080 -7.113 -33.784 1.00 53.56 366 ASN A C 1
ATOM 2830 O O . ASN A 1 366 ? 18.247 -7.453 -33.635 1.00 53.56 366 ASN A O 1
ATOM 2834 N N . GLU A 1 367 ? 16.726 -6.241 -34.737 1.00 57.12 367 GLU A N 1
ATOM 2835 C CA . GLU A 1 367 ? 17.638 -5.801 -35.813 1.00 57.12 367 GLU A CA 1
ATOM 2836 C C . GLU A 1 367 ? 18.886 -5.045 -35.318 1.00 57.12 367 GLU A C 1
ATOM 2838 O O . GLU A 1 367 ? 19.907 -5.020 -36.002 1.00 57.12 367 GLU A O 1
ATOM 2843 N N . LEU A 1 368 ? 18.820 -4.399 -34.148 1.00 54.75 368 LEU A N 1
ATOM 2844 C CA . LEU A 1 368 ? 19.946 -3.645 -33.585 1.00 54.75 368 LEU A CA 1
ATOM 2845 C C . LEU A 1 368 ? 20.991 -4.537 -32.911 1.00 54.75 368 LEU A C 1
ATOM 2847 O O . LEU A 1 368 ? 22.174 -4.207 -32.962 1.00 54.75 368 LEU A O 1
ATOM 2851 N N . LEU A 1 369 ? 20.567 -5.635 -32.276 1.00 53.16 369 LEU A N 1
ATOM 2852 C CA . LEU A 1 369 ? 21.493 -6.556 -31.616 1.00 53.16 369 LEU A CA 1
ATOM 2853 C C . LEU A 1 369 ? 22.279 -7.347 -32.664 1.00 53.16 369 LEU A C 1
ATOM 2855 O O . LEU A 1 369 ? 23.503 -7.396 -32.586 1.00 53.16 369 LEU A O 1
ATOM 2859 N N . ASP A 1 370 ? 21.578 -7.854 -33.683 1.00 58.72 370 ASP A N 1
ATOM 2860 C CA . ASP A 1 370 ? 22.171 -8.621 -34.782 1.00 58.72 370 ASP A CA 1
ATOM 2861 C C . ASP A 1 370 ? 23.262 -7.804 -35.497 1.00 58.72 370 ASP A C 1
ATOM 2863 O O . ASP A 1 370 ? 24.395 -8.259 -35.648 1.00 58.72 370 ASP A O 1
ATOM 2867 N N . ARG A 1 371 ? 22.976 -6.531 -35.813 1.00 54.53 371 ARG A N 1
ATOM 2868 C CA . ARG A 1 371 ? 23.932 -5.615 -36.463 1.00 54.53 371 ARG A CA 1
ATOM 2869 C C . ARG A 1 371 ? 25.135 -5.230 -35.601 1.00 54.53 371 ARG A C 1
ATOM 2871 O O . ARG A 1 371 ? 26.157 -4.834 -36.152 1.00 54.53 371 ARG A O 1
ATOM 2878 N N . ALA A 1 372 ? 25.017 -5.282 -34.275 1.00 49.62 372 ALA A N 1
ATOM 2879 C CA . ALA A 1 372 ? 26.113 -4.944 -33.367 1.00 49.62 372 ALA A CA 1
ATOM 2880 C C . ALA A 1 372 ? 27.085 -6.110 -33.160 1.00 49.62 372 ALA A C 1
ATOM 2882 O O . ALA A 1 372 ? 28.248 -5.879 -32.859 1.00 49.62 372 ALA A O 1
ATOM 2883 N N . THR A 1 373 ? 26.607 -7.347 -33.313 1.00 48.34 373 THR A N 1
ATOM 2884 C CA . THR A 1 373 ? 27.422 -8.570 -33.231 1.00 48.34 373 THR A CA 1
ATOM 2885 C C . THR A 1 373 ? 28.023 -9.007 -34.568 1.00 48.34 373 THR A C 1
ATOM 2887 O O . THR A 1 373 ? 28.880 -9.886 -34.589 1.00 48.34 373 THR A O 1
ATOM 2890 N N . GLU A 1 374 ? 27.575 -8.418 -35.680 1.00 48.88 374 GLU A N 1
ATOM 2891 C CA . GLU A 1 374 ? 28.138 -8.620 -37.025 1.00 48.88 374 GLU A CA 1
ATOM 2892 C C . GLU A 1 374 ? 29.365 -7.730 -37.326 1.00 48.88 374 GLU A C 1
ATOM 2894 O O . GLU A 1 374 ? 30.013 -7.923 -38.358 1.00 48.88 374 GLU A O 1
ATOM 2899 N N . ALA A 1 375 ? 29.691 -6.776 -36.444 1.00 35.81 375 ALA A N 1
ATOM 2900 C CA . ALA A 1 375 ? 30.865 -5.897 -36.517 1.00 35.81 375 ALA A CA 1
ATOM 2901 C C . ALA A 1 375 ? 31.930 -6.319 -35.498 1.00 35.81 375 ALA A C 1
ATOM 2903 O O . ALA A 1 375 ? 33.132 -6.194 -35.835 1.00 35.81 375 ALA A O 1
#

Radius of gyration: 23.71 Å; chains: 1; bounding box: 62×53×76 Å

pLDDT: mean 85.6, std 12.08, range [35.81, 98.69]

=== Feature glossary ===
Reading guide. The protein is described through the following features:

Foldseek 3Di. A 3Di character summarizes, for each residue, the relative orientation of the Cα frame of its nearest spatial neighbor. Because it encodes fold topology rather than chemistry, 3Di alignments detect remote structural similarity that sequence alignment misses.

Contact-map, Ramachandran, and PAE plots. Plot images: a contact map (which residues are close in 3D, as an N×N binary image), a Ramachandran scatter (backbone torsion angles, revealing secondary-structure composition at a glance), and — for AlphaFold structures — a PAE heatmap (pairwise prediction confidence).

Radius of gyration, Cα contacts, bounding box. Radius of gyration (Rg) is the root-mean-square distance of Cα atoms from their centroid — a single number for overall size and compactness. A globular domain of N residues has Rg ≈ 2.2·N^0.38 Å; an extended or disordered chain has a much larger Rg. The Cα contact count is the number of residue pairs whose Cα atoms are within 8 Å and are more than four positions apart in sequence — a standard proxy for tertiary packing density. The bounding box is the smallest axis-aligned box enclosing all Cα atoms.

Secondary structure (8-state, DSSP). Eight-state secondary structure (DSSP): H is the canonical α-helix, G the tighter 3₁₀-helix, I the wider π-helix; E/B are β-structure, T and S are turns and bends, and '-' is everything else. DSSP derives these from the pattern of main-chain N–H···O=C hydrogen bonds, not from the sequence.

B-factor. B-factor (Debye–Waller factor) reflects atomic displacement in the crystal lattice. It is an experimental observable (units Å²), not a prediction; low values mean the atom is pinned down, high values mean it moves or is heterogeneous across the crystal.

pLDDT. pLDDT is the predicted lDDT-Cα score: AlphaFold's confidence that the local environment of each residue (all inter-atomic distances within 15 Å) is correctly placed. It is a per-residue number between 0 and 100, with higher meaning more reliable.

Nearest PDB structures. Nearest PDB neighbors are the top structural matches found by Foldseek when searching this structure against the entire Protein Data Bank. Each hit reports a TM-score (0 to 1; >0.5 almost always implies the same fold) and an E-v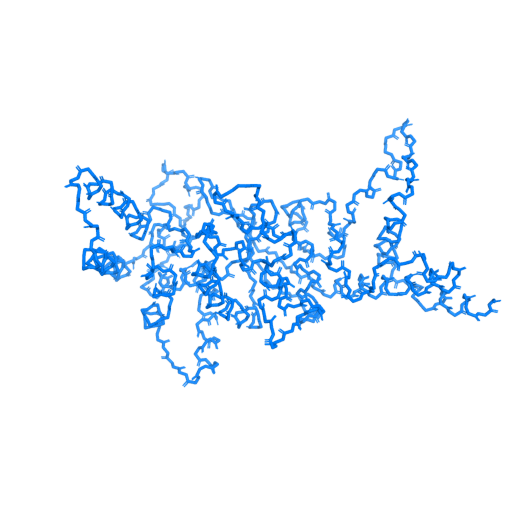alue. These are *structural* homologs — they may share no detectable sequence similarity.

Solvent-accessible surface area. Accessible surface area quantifies burial. A residue with SASA near zero is packed into the hydrophobic core; one with SASA >100 Å² sits on the surface. Computed here via the Shrake–Rupley numerical algorithm with a 1.4 Å probe.

Rendered structure images. Structure images are PyMOL renders from six orthogonal camera directions. Cartoon representation draws helices as coils and strands as arrows; sticks shows the backbone as bonds; surface shows the solvent-excluded envelope. Rainbow coloring maps sequence position to hue (blue→red, N→C); chain coloring assigns a distinct color per polypeptide.

Backbone torsions (φ/ψ). φ (phi) and ψ (psi) are the two rotatable backbone dihedrals per residue: φ is the C(i-1)–N–Cα–C torsion, ψ is the N–Cα–C–N(i+1) torsion, both in degrees on (−180°, 180°]. α-helical residues cluster near (−60°, −45°); β-strand residues near (−120°, +130°). A Ramachandran plot is simply a scatter of (φ, ψ) for every residue.

Predicted aligned error. Predicted Aligned Error (PAE) is an AlphaFold confidence matrix: entry (i, j) is the expected error in the position of residue j, in ångströms, when the prediction is superimposed on the true structure at residue i. Low PAE within a block of residues means that block is internally rigid and well-predicted; high PAE between two blocks means their relative placement is uncertain even if each block individually is confident.

mmCIF coordinates. Structure coordinates are given as an mmCIF _atom_site loop: one row per atom with element, residue name, chain id, sequence number, and x/y/z position in Å. Only the four main-chain atoms per residue are included here; side chains are omitted to keep the record compact.

InterPro / GO / CATH / organism. Database cross-references. InterPro integrates a dozen domain/family signature databases into unified entries with residue-range hits. GO terms attach function/process/location labels with evidence codes. CATH codes position the fold in a four-level structural taxonomy. Organism is the NCBI-taxonomy species name.

Secondary structure (3-state, P-SEA). SS3 is a coarse helix/strand/coil call (letters a/b/c) made by the P-SEA algorithm from inter-Cα distances and dihedrals. It is less detailed than DSSP but needs only Cα positions.

Sequence. Sequence gives the chain of amino acids in standard one-letter code (A=alanine, C=cysteine, …, Y=tyrosine), read N→C. It is the only feature that is directly encoded by the gene; all structural features are derived from the folded form of this sequence.